Protein AF-0000000077985860 (afdb_homodimer)

Organism: Vombatus ursinus (NCBI:txid29139)

Secondary structure (DSSP, 8-state):
--EEEES-SHHHHHHHHHHHHHTSS-GGGEEEE-S-TTSHHHHHHHHTT-EEES-HHHHHHT-SEEEE-S-GGGHHHHHHHHGGG--TTPEEEE--TT--HHHHHHHHHTT-SS-EEEEEE--GGGGGT-EEEEEEE-SS--HHHHHHHHHHHHTTEEEEE--GGGHHHHHHHHHHHHHHHHHHHHHHHHHHHHTT--HHHHHHHHHHHHGGGGTTTS-----TTGGGSS--SSS-SS-HHHHHHHHHHHHHHHH-SS----S------/--EEEES-SHHHHHHHHHHHHHTSS-GGGEEEE-S-TTSHHHHHHHHTT-EEES-HHHHHHT-SEEEE-S-GGGHHHHHHHHGGG--TTPEEEE--TT--HHHHHHHHHTT-SS-EEEEEE--GGGGGT-EEEEEEE-SS--HHHHHHHHHHHHTTEEEEE--GGGHHHHHHHHHHHHHHHHHHHHHHHHHHHHTT--HHHHHHHHHHHHGGGGTTTS-----TTTTSSS--SSS-SS-HHHHHHHHHHHHHHHH-SS----S------

Structure (mmCIF, N/CA/C/O backbone):
data_AF-0000000077985860-model_v1
#
loop_
_entity.id
_entity.type
_entity.pdbx_descri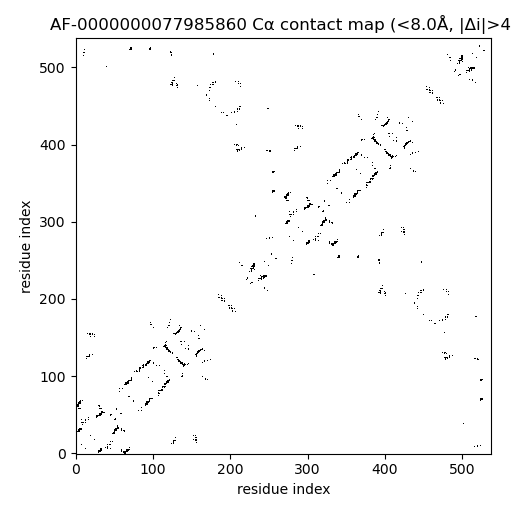ption
1 polymer 'Pyrroline-5-carboxylate reductase 2'
#
loop_
_atom_site.group_PDB
_atom_site.id
_atom_site.type_symbol
_atom_site.label_atom_id
_atom_site.label_alt_id
_atom_site.label_comp_id
_atom_site.label_asym_id
_atom_site.label_entity_id
_atom_site.label_seq_id
_atom_site.pdbx_PDB_ins_code
_atom_site.Cartn_x
_atom_site.Cartn_y
_atom_site.Cartn_z
_atom_site.occupancy
_atom_site.B_iso_or_equiv
_atom_site.auth_seq_id
_atom_site.auth_comp_id
_atom_site.auth_asym_id
_atom_site.auth_atom_id
_atom_site.pdbx_PDB_model_num
ATOM 1 N N . MET A 1 1 ? 3.789 12.203 25.875 1 91 1 MET A N 1
ATOM 2 C CA . MET A 1 1 ? 3.395 13.219 24.906 1 91 1 MET A CA 1
ATOM 3 C C . MET A 1 1 ? 1.919 13.078 24.547 1 91 1 MET A C 1
ATOM 5 O O . MET A 1 1 ? 1.404 11.961 24.438 1 91 1 MET A O 1
ATOM 9 N N . SER A 1 2 ? 1.145 14.219 24.469 1 97.88 2 SER A N 1
ATOM 10 C CA . SER A 1 2 ? -0.276 14.227 24.141 1 97.88 2 SER A CA 1
ATOM 11 C C . SER A 1 2 ? -0.542 15.07 22.891 1 97.88 2 SER A C 1
ATOM 13 O O . SER A 1 2 ? 0.157 16.047 22.641 1 97.88 2 SER A O 1
ATOM 15 N N . VAL A 1 3 ? -1.552 14.602 22.141 1 98.5 3 VAL A N 1
ATOM 16 C CA . VAL A 1 3 ? -1.896 15.281 20.891 1 98.5 3 VAL A CA 1
ATOM 17 C C . VAL A 1 3 ? -3.342 15.766 20.953 1 98.5 3 VAL A C 1
ATOM 19 O O . VAL A 1 3 ? -4.227 15.047 21.438 1 98.5 3 VAL A O 1
ATOM 22 N N . GLY A 1 4 ? -3.5 17 20.578 1 98.69 4 GLY A N 1
ATOM 23 C CA . GLY A 1 4 ? -4.832 17.578 20.453 1 98.69 4 GLY A CA 1
ATOM 24 C C . GLY A 1 4 ? -5.172 18 19.031 1 98.69 4 GLY A C 1
ATOM 25 O O . GLY A 1 4 ? -4.32 18.516 18.312 1 98.69 4 GLY A O 1
ATOM 26 N N . PHE A 1 5 ? -6.461 17.766 18.641 1 98.19 5 PHE A N 1
ATOM 27 C CA . PHE A 1 5 ? -6.992 18.234 17.359 1 98.19 5 PHE A CA 1
ATOM 28 C C . PHE A 1 5 ? -8.109 19.25 17.578 1 98.19 5 PHE A C 1
ATOM 30 O O . PHE A 1 5 ? -9.117 18.938 18.219 1 98.19 5 PHE A O 1
ATOM 37 N N . ILE A 1 6 ? -7.812 20.453 17.078 1 97.88 6 ILE A N 1
ATOM 38 C CA . ILE A 1 6 ? -8.938 21.359 16.922 1 97.88 6 ILE A CA 1
ATOM 39 C C . ILE A 1 6 ? -9.695 21.062 15.633 1 97.88 6 ILE A C 1
ATOM 41 O O . ILE A 1 6 ? -9.203 21.359 14.539 1 97.88 6 ILE A O 1
ATOM 45 N N . GLY A 1 7 ? -10.859 20.547 15.75 1 95 7 GLY A N 1
ATOM 46 C CA . GLY A 1 7 ? -11.578 19.953 14.633 1 95 7 GLY A CA 1
ATOM 47 C C . GLY A 1 7 ? -11.547 18.438 14.648 1 95 7 GLY A C 1
ATOM 48 O O . GLY A 1 7 ? -10.477 17.844 14.742 1 95 7 GLY A O 1
ATOM 49 N N . ALA A 1 8 ? -12.719 17.859 14.586 1 95 8 ALA A N 1
ATOM 50 C CA . ALA A 1 8 ? -12.844 16.406 14.594 1 95 8 ALA A CA 1
ATOM 51 C C . ALA A 1 8 ? -13.289 15.883 13.234 1 95 8 ALA A C 1
ATOM 53 O O . ALA A 1 8 ? -14.188 15.039 13.148 1 95 8 ALA A O 1
ATOM 54 N N . GLY A 1 9 ? -12.625 16.453 12.234 1 88.88 9 GLY A N 1
ATOM 55 C CA . GLY A 1 9 ? -12.961 16.031 10.883 1 88.88 9 GLY A CA 1
ATOM 56 C C . GLY A 1 9 ? -12.094 14.898 10.375 1 88.88 9 GLY A C 1
ATOM 57 O O . GLY A 1 9 ? -11.547 14.125 11.164 1 88.88 9 GLY A O 1
ATOM 58 N N . GLN A 1 10 ? -12.016 14.766 9.078 1 85.75 10 GLN A N 1
ATOM 59 C CA . GLN A 1 10 ? -11.336 13.648 8.438 1 85.75 10 GLN A CA 1
ATOM 60 C C . GLN A 1 10 ? -9.844 13.664 8.75 1 85.75 10 GLN A C 1
ATOM 62 O O . GLN A 1 10 ? -9.234 12.609 8.953 1 85.75 10 GLN A O 1
ATOM 67 N N . LEU A 1 11 ? -9.289 14.844 8.734 1 89.06 11 LEU A N 1
ATOM 68 C CA . LEU A 1 11 ? -7.859 14.93 9.031 1 89.06 11 LEU A CA 1
ATOM 69 C C . LEU A 1 11 ? -7.562 14.406 10.438 1 89.06 11 LEU A C 1
ATOM 71 O O . LEU A 1 11 ? -6.652 13.594 10.617 1 89.06 11 LEU A O 1
ATOM 75 N N . ALA A 1 12 ? -8.359 14.875 11.367 1 93.81 12 ALA A N 1
ATOM 76 C CA . ALA A 1 12 ? -8.195 14.414 12.742 1 93.81 12 ALA A CA 1
ATOM 77 C C . ALA A 1 12 ? -8.352 12.898 12.836 1 93.81 12 ALA A C 1
ATOM 79 O O . ALA A 1 12 ? -7.535 12.227 13.477 1 93.81 12 ALA A O 1
ATOM 80 N N . PHE A 1 13 ? -9.344 12.367 12.195 1 91.81 13 PHE A N 1
ATOM 81 C CA . PHE A 1 13 ? -9.594 10.93 12.227 1 91.81 13 PHE A CA 1
ATOM 82 C C . PHE A 1 13 ? -8.43 10.172 11.609 1 91.81 13 PHE A C 1
ATOM 84 O O . PHE A 1 13 ? -7.945 9.195 12.188 1 91.81 13 PHE A O 1
ATOM 91 N N . ALA A 1 14 ? -7.992 10.609 10.477 1 88.25 14 ALA A N 1
ATOM 92 C CA . ALA A 1 14 ? -6.926 9.93 9.75 1 88.25 14 ALA A CA 1
ATOM 93 C C . ALA A 1 14 ? -5.645 9.883 10.578 1 88.25 14 ALA A C 1
ATOM 95 O O . ALA A 1 14 ? -5.02 8.828 10.703 1 88.25 14 ALA A O 1
ATOM 96 N N . LEU A 1 15 ? -5.301 10.992 11.156 1 93.44 15 LEU A N 1
ATOM 97 C CA . LEU A 1 15 ? -4.055 11.055 11.914 1 93.44 15 LEU A CA 1
ATOM 98 C C . LEU A 1 15 ? -4.176 10.297 13.227 1 93.44 15 LEU A C 1
ATOM 100 O O . LEU A 1 15 ? -3.273 9.539 13.602 1 93.44 15 LEU A O 1
ATOM 104 N N . ALA A 1 16 ? -5.301 10.438 13.898 1 95.25 16 ALA A N 1
ATOM 105 C CA . ALA A 1 16 ? -5.504 9.703 15.148 1 95.25 16 ALA A CA 1
ATOM 106 C C . ALA A 1 16 ? -5.445 8.203 14.922 1 95.25 16 ALA A C 1
ATOM 108 O O . ALA A 1 16 ? -4.762 7.48 15.656 1 95.25 16 ALA A O 1
ATOM 109 N N . ARG A 1 17 ? -6.168 7.77 13.93 1 91.75 17 ARG A N 1
ATOM 110 C CA . ARG A 1 17 ? -6.164 6.352 13.594 1 91.75 17 ARG A CA 1
ATOM 111 C C . ARG A 1 17 ? -4.758 5.875 13.242 1 91.75 17 ARG A C 1
ATOM 113 O O . ARG A 1 17 ? -4.32 4.82 13.711 1 91.75 17 ARG A O 1
ATOM 120 N N . GLY A 1 18 ? -4.07 6.664 12.43 1 92.38 18 GLY A N 1
ATOM 121 C CA . GLY A 1 18 ? -2.703 6.32 12.062 1 92.38 18 GLY A CA 1
ATOM 122 C C . GLY A 1 18 ? -1.772 6.227 13.258 1 92.38 18 GLY A C 1
ATOM 123 O O . GLY A 1 18 ? -1.026 5.254 13.391 1 92.38 18 GLY A O 1
ATOM 124 N N . PHE A 1 19 ? -1.853 7.203 14.102 1 95.81 19 PHE A N 1
ATOM 125 C CA . PHE A 1 19 ? -0.967 7.258 15.258 1 95.81 19 PHE A CA 1
ATOM 126 C C . PHE A 1 19 ? -1.228 6.086 16.203 1 95.81 19 PHE A C 1
ATOM 128 O O . PHE A 1 19 ? -0.289 5.488 16.734 1 95.81 19 PHE A O 1
ATOM 135 N N . THR A 1 20 ? -2.465 5.746 16.391 1 95.69 20 THR A N 1
ATOM 136 C CA . THR A 1 20 ? -2.816 4.656 17.297 1 95.69 20 THR A CA 1
ATOM 137 C C . THR A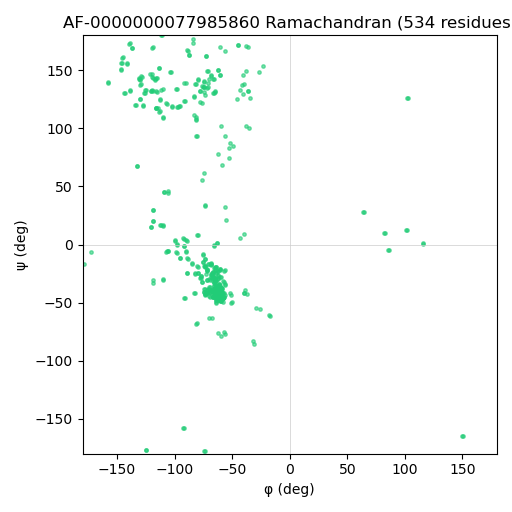 1 20 ? -2.451 3.307 16.688 1 95.69 20 THR A C 1
ATOM 139 O O . THR A 1 20 ? -1.921 2.432 17.375 1 95.69 20 THR A O 1
ATOM 142 N N . ALA A 1 21 ? -2.711 3.174 15.453 1 91.44 21 ALA A N 1
ATOM 143 C CA . ALA A 1 21 ? -2.375 1.933 14.758 1 91.44 21 ALA A CA 1
ATOM 144 C C . ALA A 1 21 ? -0.866 1.702 14.75 1 91.44 21 ALA A C 1
ATOM 146 O O . ALA A 1 21 ? -0.405 0.563 14.852 1 91.44 21 ALA A O 1
ATOM 147 N N . ALA A 1 22 ? -0.139 2.744 14.602 1 92.94 22 ALA A N 1
ATOM 148 C CA . ALA A 1 22 ? 1.318 2.66 14.586 1 92.94 22 ALA A CA 1
ATOM 149 C C . ALA A 1 22 ? 1.867 2.404 15.992 1 92.94 22 ALA A C 1
ATOM 151 O O . ALA A 1 22 ? 3.035 2.045 16.156 1 92.94 22 ALA A O 1
ATOM 152 N N . GLY A 1 23 ? 1.043 2.686 17.031 1 94.69 23 GLY A N 1
ATOM 153 C CA . GLY A 1 23 ? 1.434 2.455 18.406 1 94.69 23 GLY A CA 1
ATOM 154 C C . GLY A 1 23 ? 2.283 3.572 18.984 1 94.69 23 GLY A C 1
ATOM 155 O O . GLY A 1 23 ? 2.883 3.418 20.047 1 94.69 23 GLY A O 1
ATOM 156 N N . ILE A 1 24 ? 2.385 4.648 18.297 1 95.06 24 ILE A N 1
ATOM 157 C CA . ILE A 1 24 ? 3.25 5.738 18.734 1 95.06 24 ILE A CA 1
ATOM 158 C C . ILE A 1 24 ? 2.543 6.555 19.812 1 95.06 24 ILE A C 1
ATOM 160 O O . ILE A 1 24 ? 3.191 7.246 20.594 1 95.06 24 ILE A O 1
ATOM 164 N N . LEU A 1 25 ? 1.217 6.516 19.812 1 95.75 25 LEU A N 1
ATOM 165 C CA . LEU A 1 25 ? 0.404 7.223 20.797 1 95.75 25 LEU A CA 1
ATOM 166 C C . LEU A 1 25 ? -0.764 6.359 21.25 1 95.75 25 LEU A C 1
ATOM 168 O O . LEU A 1 25 ? -1.454 5.75 20.438 1 95.75 25 LEU A O 1
ATOM 172 N N . ALA A 1 26 ? -0.902 6.332 22.578 1 96.5 26 ALA A N 1
ATOM 173 C CA . ALA A 1 26 ? -2.115 5.703 23.094 1 96.5 26 ALA A CA 1
ATOM 174 C C . ALA A 1 26 ? -3.342 6.566 22.812 1 96.5 26 ALA A C 1
ATOM 176 O O . ALA A 1 26 ? -3.266 7.797 22.844 1 96.5 26 ALA A O 1
ATOM 177 N N . SER A 1 27 ? -4.465 5.941 22.641 1 96.25 27 SER A N 1
ATOM 178 C CA . SER A 1 27 ? -5.688 6.637 22.25 1 96.25 27 SER A CA 1
ATOM 179 C C . SER A 1 27 ? -6.094 7.664 23.297 1 96.25 27 SER A C 1
ATOM 181 O O . SER A 1 27 ? -6.594 8.742 22.969 1 96.25 27 SER A O 1
ATOM 183 N N . HIS A 1 28 ? -5.832 7.34 24.547 1 95.81 28 HIS A N 1
ATOM 184 C CA . HIS A 1 28 ? -6.285 8.227 25.609 1 95.81 28 HIS A CA 1
ATOM 185 C C . HIS A 1 28 ? -5.41 9.477 25.703 1 95.81 28 HIS A C 1
ATOM 187 O O . HIS A 1 28 ? -5.742 10.422 26.422 1 95.81 28 HIS A O 1
ATOM 193 N N . LYS A 1 29 ? -4.309 9.484 24.953 1 98.12 29 LYS A N 1
ATOM 194 C CA . LYS A 1 29 ? -3.426 10.648 24.891 1 98.12 29 LYS A CA 1
ATOM 195 C C . LYS A 1 29 ? -3.811 11.562 23.719 1 98.12 29 LYS A C 1
ATOM 197 O O . LYS A 1 29 ? -3.109 12.531 23.438 1 98.12 29 LYS A O 1
ATOM 202 N N . ILE A 1 30 ? -4.891 11.242 23.062 1 98.56 30 ILE A N 1
ATOM 203 C CA . ILE A 1 30 ? -5.387 12.039 21.953 1 98.56 30 ILE A CA 1
ATOM 204 C C . ILE A 1 30 ? -6.746 12.633 22.312 1 98.56 30 ILE A C 1
ATOM 206 O O . ILE A 1 30 ? -7.613 11.938 22.844 1 98.56 30 ILE A O 1
ATOM 210 N N . MET A 1 31 ? -6.902 13.938 22.078 1 98.69 31 MET A N 1
ATOM 211 C CA . MET A 1 31 ? -8.172 14.625 22.266 1 98.69 31 MET A CA 1
ATOM 212 C C . MET A 1 31 ? -8.523 15.453 21.031 1 98.69 31 MET A C 1
ATOM 214 O O . MET A 1 31 ? -7.645 16.047 20.406 1 98.69 31 MET A O 1
ATOM 218 N N . ALA A 1 32 ? -9.805 15.484 20.688 1 98.5 32 ALA A N 1
ATOM 219 C CA . ALA A 1 32 ? -10.289 16.297 19.578 1 98.5 32 ALA A CA 1
ATOM 220 C C . ALA A 1 32 ? -11.508 17.125 19.984 1 98.5 32 ALA A C 1
ATOM 222 O O . ALA A 1 32 ? -12.344 16.656 20.766 1 98.5 32 ALA A O 1
ATOM 223 N N . SER A 1 33 ? -11.57 18.297 19.484 1 98.5 33 SER A N 1
ATOM 224 C CA . SER A 1 33 ? -12.711 19.156 19.766 1 98.5 33 SER A CA 1
ATOM 225 C C . SER A 1 33 ? -13.523 19.453 18.516 1 98.5 33 SER A C 1
ATOM 227 O O . SER A 1 33 ? -12.961 19.562 17.422 1 98.5 33 SER A O 1
ATOM 229 N N . THR A 1 34 ? -14.805 19.531 18.672 1 96.94 34 THR A N 1
ATOM 230 C CA . THR A 1 34 ? -15.727 19.891 17.609 1 96.94 34 THR A CA 1
ATOM 231 C C . THR A 1 34 ? -17.047 20.422 18.172 1 96.94 34 THR A C 1
ATOM 233 O O . THR A 1 34 ? -17.516 19.938 19.219 1 96.94 34 THR A O 1
ATOM 236 N N . PRO A 1 35 ? -17.516 21.469 17.484 1 93.5 35 PRO A N 1
ATOM 237 C CA . PRO A 1 35 ? -18.844 21.922 17.938 1 93.5 35 PRO A CA 1
ATOM 238 C C . PRO A 1 35 ? -19.953 20.953 17.547 1 93.5 35 PRO A C 1
ATOM 240 O O . PRO A 1 35 ? -21.016 20.969 18.172 1 93.5 35 PRO A O 1
ATOM 243 N N . ASN A 1 36 ? -19.797 20.094 16.531 1 93.06 36 ASN A N 1
ATOM 244 C CA . ASN A 1 36 ? -20.812 19.156 16.031 1 93.06 36 ASN A CA 1
ATOM 245 C C . ASN A 1 36 ? -20.438 17.719 16.359 1 93.06 36 ASN A C 1
ATOM 247 O O . ASN A 1 36 ? -19.641 17.094 15.664 1 93.06 36 ASN A O 1
ATOM 251 N N . MET A 1 37 ? -21.203 17.141 17.297 1 93.62 37 MET A N 1
ATOM 252 C CA . MET A 1 37 ? -20.891 15.805 17.781 1 93.62 37 MET A CA 1
ATOM 253 C C . MET A 1 37 ? -21.578 14.734 16.938 1 93.62 37 MET A C 1
ATOM 255 O O . MET A 1 37 ? -21.359 13.539 17.141 1 93.62 37 MET A O 1
ATOM 259 N N . ASP A 1 38 ? -22.266 15.203 15.914 1 91.62 38 ASP A N 1
ATOM 260 C CA . ASP A 1 38 ? -23.016 14.234 15.133 1 91.62 38 ASP A CA 1
ATOM 261 C C . ASP A 1 38 ? -22.266 13.852 13.852 1 91.62 38 ASP A C 1
ATOM 263 O O . ASP A 1 38 ? -22.766 13.07 13.047 1 91.62 38 ASP A O 1
ATOM 267 N N . LEU A 1 39 ? -21.156 14.375 13.758 1 86.62 39 LEU A N 1
ATOM 268 C CA . LEU A 1 39 ? -20.359 14.039 12.57 1 86.62 39 LEU A CA 1
ATOM 269 C C . LEU A 1 39 ? -19.969 12.57 12.578 1 86.62 39 LEU A C 1
ATOM 271 O O . LEU A 1 39 ? -19.656 12.008 13.633 1 86.62 39 LEU A O 1
ATOM 275 N N . PRO A 1 40 ? -19.969 11.93 11.422 1 85.75 40 PRO A N 1
ATOM 276 C CA . PRO A 1 40 ? -19.516 10.547 11.344 1 85.75 40 PRO A CA 1
ATOM 277 C C . PRO A 1 40 ? -18.094 10.367 11.875 1 85.75 40 PRO A C 1
ATOM 279 O O . PRO A 1 40 ? -17.781 9.344 12.492 1 85.75 40 PRO A O 1
ATOM 282 N N . THR A 1 41 ? -17.297 11.328 11.672 1 89.19 41 THR A N 1
ATOM 283 C CA . THR A 1 41 ? -15.906 11.234 12.125 1 89.19 41 THR A CA 1
ATOM 284 C C . THR A 1 41 ? -15.836 11.242 13.648 1 89.19 41 THR A C 1
ATOM 286 O O . THR A 1 41 ? -14.93 10.648 14.234 1 89.19 41 THR A O 1
ATOM 289 N N . VAL A 1 42 ? -16.781 11.859 14.258 1 94.5 42 VAL A N 1
ATOM 290 C CA . VAL A 1 42 ? -16.812 11.883 15.719 1 94.5 42 VAL A CA 1
ATOM 291 C C . VAL A 1 42 ? -17.062 10.477 16.25 1 94.5 42 VAL A C 1
ATOM 293 O O . VAL A 1 42 ? -16.375 10.039 17.188 1 94.5 42 VAL A O 1
ATOM 296 N N . SER A 1 43 ? -18 9.805 15.648 1 93.75 43 SER A N 1
ATOM 297 C CA . SER A 1 43 ? -18.281 8.422 16.031 1 93.75 43 SER A CA 1
ATOM 298 C C . SER A 1 43 ? -17.062 7.535 15.805 1 93.75 43 SER A C 1
ATOM 300 O O . SER A 1 43 ? -16.734 6.691 16.641 1 93.75 43 SER A O 1
ATOM 302 N N . ALA A 1 44 ? -16.406 7.746 14.75 1 89.88 44 ALA A N 1
ATOM 303 C CA . ALA A 1 44 ? -15.227 6.957 14.414 1 89.88 44 ALA A CA 1
ATOM 304 C C . ALA A 1 44 ? -14.094 7.215 15.398 1 89.88 44 ALA A C 1
ATOM 306 O O . ALA A 1 44 ? -13.406 6.285 15.828 1 89.88 44 ALA A O 1
ATOM 307 N N . LEU A 1 45 ? -13.945 8.438 15.766 1 95.12 45 LEU A N 1
ATOM 308 C CA . LEU A 1 45 ? -12.914 8.812 16.734 1 95.12 45 LEU A CA 1
ATOM 309 C C . LEU A 1 45 ? -13.211 8.211 18.094 1 95.12 45 LEU A C 1
ATOM 311 O O . LEU A 1 45 ? -12.305 7.699 18.766 1 95.12 45 LEU A O 1
ATOM 315 N N . ARG A 1 46 ? -14.445 8.219 18.453 1 96 46 ARG A N 1
ATOM 316 C CA . ARG A 1 46 ? -14.859 7.617 19.719 1 96 46 ARG A CA 1
ATOM 317 C C . ARG A 1 46 ? -14.555 6.125 19.734 1 96 46 ARG A C 1
ATOM 319 O O . ARG A 1 46 ? -14.086 5.598 20.75 1 96 46 ARG A O 1
ATOM 326 N N . LYS A 1 47 ? -14.781 5.5 18.688 1 94.31 47 LYS A N 1
ATOM 327 C CA . LYS A 1 47 ? -14.602 4.059 18.562 1 94.31 47 LYS A CA 1
ATOM 328 C C . LYS A 1 47 ? -13.141 3.672 18.781 1 94.31 47 LYS A C 1
ATOM 330 O O . LYS A 1 47 ? -12.844 2.592 19.297 1 94.31 47 LYS A O 1
ATOM 335 N N . ILE A 1 48 ? -12.305 4.527 18.453 1 94.31 48 ILE A N 1
ATOM 336 C CA . ILE A 1 48 ? -10.898 4.156 18.578 1 94.31 48 ILE A CA 1
ATOM 337 C C . ILE A 1 48 ? -10.336 4.695 19.891 1 94.31 48 ILE A C 1
ATOM 339 O O . ILE A 1 48 ? -9.133 4.633 20.141 1 94.31 48 ILE A O 1
ATOM 343 N N . GLY A 1 49 ? -11.148 5.383 20.703 1 97.31 49 GLY A N 1
ATOM 344 C CA . GLY A 1 49 ? -10.773 5.707 22.078 1 97.31 49 GLY A CA 1
ATOM 345 C C . GLY A 1 49 ? -10.297 7.137 22.234 1 97.31 49 GLY A C 1
ATOM 346 O O . GLY A 1 49 ? -9.703 7.484 23.266 1 97.31 49 GLY A O 1
ATOM 347 N N . VAL A 1 50 ? -10.492 7.965 21.281 1 97.94 50 VAL A N 1
ATOM 348 C CA . VAL A 1 50 ? -10.094 9.367 21.344 1 97.94 50 VAL A CA 1
ATOM 349 C C . VAL A 1 50 ? -11.07 10.133 22.234 1 97.94 50 VAL A C 1
ATOM 351 O O . VAL A 1 50 ? -12.281 9.93 22.172 1 97.94 50 VAL A O 1
ATOM 354 N N . LYS A 1 51 ? -10.484 10.953 23.062 1 98.25 51 LYS A N 1
ATOM 355 C CA . LYS A 1 51 ? -11.328 11.82 23.875 1 98.25 51 LYS A CA 1
ATOM 356 C C . LYS A 1 51 ? -11.914 12.953 23.047 1 98.25 51 LYS A C 1
ATOM 358 O O . LYS A 1 51 ? -11.211 13.57 22.25 1 98.25 51 LYS A O 1
ATOM 363 N N . LEU A 1 52 ? -13.211 13.156 23.281 1 98.31 52 LEU A N 1
ATOM 364 C CA . LEU A 1 52 ? -13.906 14.188 22.516 1 98.31 52 LEU A CA 1
ATOM 365 C C . LEU A 1 52 ? -14.461 15.266 23.438 1 98.31 52 LEU A C 1
ATOM 367 O O . LEU A 1 52 ? -14.883 14.977 24.562 1 98.31 52 LEU A O 1
ATOM 371 N N . THR A 1 53 ? -14.414 16.5 22.984 1 98.19 53 THR A N 1
ATOM 372 C CA . THR A 1 53 ? -14.945 17.609 23.75 1 98.19 53 THR A CA 1
ATOM 373 C C . THR A 1 53 ? -15.562 18.656 22.828 1 98.19 53 THR A C 1
ATOM 375 O O . THR A 1 53 ? -15.242 18.703 21.641 1 98.19 53 THR A O 1
ATOM 378 N N . HIS A 1 54 ? -16.438 19.547 23.375 1 97.69 54 HIS A N 1
ATOM 379 C CA . HIS A 1 54 ? -17.016 20.656 22.625 1 97.69 54 HIS A CA 1
ATOM 380 C C . HIS A 1 54 ? -16.156 21.906 22.734 1 97.69 54 HIS A C 1
ATOM 382 O O . HIS A 1 54 ? -16.406 22.906 22.062 1 97.69 54 HIS A O 1
ATOM 388 N N . HIS A 1 55 ? -15.156 21.844 23.547 1 97.44 55 HIS A N 1
ATOM 389 C CA . HIS A 1 55 ? -14.43 23.047 23.922 1 97.44 55 HIS A CA 1
ATOM 390 C C . HIS A 1 55 ? -12.992 23 23.406 1 97.44 55 HIS A C 1
ATOM 392 O O . HIS A 1 55 ? -12.18 22.219 23.891 1 97.44 55 HIS A O 1
ATOM 398 N N . ASN A 1 56 ? -12.695 23.922 22.562 1 98.44 56 ASN A N 1
ATOM 399 C CA . ASN A 1 56 ? -11.352 24 22 1 98.44 56 ASN A CA 1
ATOM 400 C C . ASN A 1 56 ? -10.305 24.234 23.078 1 98.44 56 ASN A C 1
ATOM 402 O O . ASN A 1 56 ? -9.211 23.672 23.031 1 98.44 56 ASN A O 1
ATOM 406 N N . LYS A 1 57 ? -10.617 25.047 24.047 1 98.25 57 LYS A N 1
ATOM 407 C CA . LYS A 1 57 ? -9.672 25.391 25.109 1 98.25 57 LYS A CA 1
ATOM 408 C C . LYS A 1 57 ? -9.289 24.156 25.922 1 98.25 57 LYS A C 1
ATOM 410 O O . LYS A 1 57 ? -8.148 24.047 26.375 1 98.25 57 LYS A O 1
ATOM 415 N N . GLU A 1 58 ? -10.234 23.328 26.125 1 98.25 58 GLU A N 1
ATOM 416 C CA . GLU A 1 58 ? -9.938 22.078 26.844 1 98.25 58 GLU A CA 1
ATOM 417 C C . GLU A 1 58 ? -8.914 21.25 26.078 1 98.25 58 GLU A C 1
ATOM 419 O O . GLU A 1 58 ? -8 20.688 26.688 1 98.25 58 GLU A O 1
ATOM 424 N N . THR A 1 59 ? -9.102 21.141 24.766 1 98.56 59 THR A N 1
ATOM 425 C CA . THR A 1 59 ? -8.156 20.422 23.922 1 98.56 59 THR A CA 1
ATOM 426 C C . THR A 1 59 ? -6.758 21.016 24.047 1 98.56 59 THR A C 1
ATOM 428 O O . THR A 1 59 ? -5.77 20.281 24.156 1 98.56 59 THR A O 1
ATOM 431 N N . VAL A 1 60 ? -6.637 22.312 24.078 1 98.5 60 VAL A N 1
ATOM 432 C CA . VAL A 1 60 ? -5.352 22.984 24.219 1 98.5 60 VAL A CA 1
ATOM 433 C C . VAL A 1 60 ? -4.707 22.594 25.547 1 98.5 60 VAL A C 1
ATOM 435 O O . VAL A 1 60 ? -3.521 22.266 25.594 1 98.5 60 VAL A O 1
ATOM 438 N N . GLN A 1 61 ? -5.477 22.562 26.609 1 97.5 61 GLN A N 1
ATOM 439 C CA . GLN A 1 61 ? -4.977 22.312 27.969 1 97.5 61 GLN A CA 1
ATOM 440 C C . GLN A 1 61 ? -4.438 20.891 28.109 1 97.5 61 GLN A C 1
ATOM 442 O O . GLN A 1 61 ? -3.514 20.656 28.875 1 97.5 61 GLN A O 1
ATOM 447 N N . HIS A 1 62 ? -4.887 20.047 27.297 1 97.19 62 HIS A N 1
ATOM 448 C CA . HIS A 1 62 ? -4.547 18.641 27.469 1 97.19 62 HIS A CA 1
ATOM 449 C C . HIS A 1 62 ? -3.605 18.172 26.375 1 97.19 62 HIS A C 1
ATOM 451 O O . HIS A 1 62 ? -3.48 16.969 26.141 1 97.19 62 HIS A O 1
ATOM 457 N N . SER A 1 63 ? -3.006 19.078 25.672 1 97.75 63 SER A N 1
ATOM 458 C CA . SER A 1 63 ? -2.188 18.672 24.531 1 97.75 63 SER A CA 1
ATOM 459 C C . SER A 1 63 ? -0.798 19.297 24.594 1 97.75 63 SER A C 1
ATOM 461 O O . SER A 1 63 ? -0.631 20.391 25.125 1 97.75 63 SER A O 1
ATOM 463 N N . ASP A 1 64 ? 0.172 18.578 24.172 1 98 64 ASP A N 1
ATOM 464 C CA . ASP A 1 64 ? 1.504 19.125 23.922 1 98 64 ASP A CA 1
ATOM 465 C C . ASP A 1 64 ? 1.642 19.578 22.469 1 98 64 ASP A C 1
ATOM 467 O O . ASP A 1 64 ? 2.178 20.656 22.203 1 98 64 ASP A O 1
ATOM 471 N N . VAL A 1 65 ? 1.192 18.734 21.562 1 98.5 65 VAL A N 1
ATOM 472 C CA . VAL A 1 65 ? 1.139 19.047 20.141 1 98.5 65 VAL A CA 1
ATOM 473 C C . VAL A 1 65 ? -0.309 19.281 19.719 1 98.5 65 VAL A C 1
ATOM 475 O O . VAL A 1 65 ? -1.165 18.406 19.891 1 98.5 65 VAL A O 1
ATOM 478 N N . LEU A 1 66 ? -0.534 20.469 19.188 1 98.62 66 LEU A N 1
ATOM 479 C CA . LEU A 1 66 ? -1.887 20.891 18.844 1 98.62 66 LEU A CA 1
ATOM 480 C C . LEU A 1 66 ? -2.029 21.047 17.328 1 98.62 66 LEU A C 1
ATOM 482 O O . LEU A 1 66 ? -1.449 21.953 16.734 1 98.62 66 LEU A O 1
ATOM 486 N N . PHE A 1 67 ? -2.867 20.172 16.703 1 98.06 67 PHE A N 1
ATOM 487 C CA . PHE A 1 67 ? -3.158 20.25 15.281 1 98.06 67 PHE A CA 1
ATOM 488 C C . PHE A 1 67 ? -4.383 21.125 15.031 1 98.06 67 PHE A C 1
ATOM 490 O O . PHE A 1 67 ? -5.445 20.891 15.609 1 98.06 67 PHE A O 1
ATOM 497 N N . LEU A 1 68 ? -4.199 22.141 14.219 1 96.88 68 LEU A N 1
ATOM 498 C CA . LEU A 1 68 ? -5.344 22.891 13.711 1 96.88 68 LEU A CA 1
ATOM 499 C C . LEU A 1 68 ? -5.988 22.156 12.531 1 96.88 68 LEU A C 1
ATOM 501 O O . LEU A 1 68 ? -5.602 22.359 11.383 1 96.88 68 LEU A O 1
ATOM 505 N N . ALA A 1 69 ? -6.984 21.359 12.836 1 94.19 69 ALA A N 1
ATOM 506 C CA . ALA A 1 69 ? -7.617 20.484 11.852 1 94.19 69 ALA A CA 1
ATOM 507 C C . ALA A 1 69 ? -8.984 21.016 11.438 1 94.19 69 ALA A C 1
ATOM 509 O O . ALA A 1 69 ? -9.961 20.266 11.406 1 94.19 69 ALA A O 1
ATOM 510 N N . VAL A 1 70 ? -9.055 22.266 11.172 1 91.69 70 VAL A N 1
ATOM 511 C CA . VAL A 1 70 ? -10.258 22.938 10.703 1 91.69 70 VAL A CA 1
ATOM 512 C C . VAL A 1 70 ? -10.008 23.562 9.336 1 91.69 70 VAL A C 1
ATOM 514 O O . VAL A 1 70 ? -8.867 23.609 8.867 1 91.69 70 VAL A O 1
ATOM 517 N N . LYS A 1 71 ? -11.078 23.969 8.789 1 86.88 71 LYS A N 1
ATOM 518 C CA . LYS A 1 71 ? -10.953 24.641 7.496 1 86.88 71 LYS A CA 1
ATOM 519 C C . LYS A 1 71 ? -10.125 25.922 7.613 1 86.88 71 LYS A C 1
ATOM 521 O O . LYS A 1 71 ? -10.188 26.609 8.633 1 86.88 71 LYS A O 1
ATOM 526 N N . PRO A 1 72 ? -9.438 26.312 6.566 1 90.75 72 PRO A N 1
ATOM 527 C CA . PRO A 1 72 ? -8.516 27.453 6.609 1 90.75 72 PRO A CA 1
ATOM 528 C C . PRO A 1 72 ? -9.203 28.75 7.016 1 90.75 72 PRO A C 1
ATOM 530 O O . PRO A 1 72 ? -8.664 29.516 7.824 1 90.75 72 PRO A O 1
ATOM 533 N N . HIS A 1 73 ? -10.398 29.016 6.602 1 88.5 73 HIS A N 1
ATOM 534 C CA . HIS A 1 73 ? -11.055 30.297 6.832 1 88.5 73 HIS A CA 1
ATOM 535 C C . HIS A 1 73 ? -11.492 30.438 8.281 1 88.5 73 HIS A C 1
ATOM 537 O O . HIS A 1 73 ? -11.797 31.547 8.742 1 88.5 73 HIS A O 1
ATOM 543 N N . ILE A 1 74 ? -11.461 29.344 9.031 1 92.62 74 ILE A N 1
ATOM 544 C CA . ILE A 1 74 ? -11.898 29.344 10.422 1 92.62 74 ILE A CA 1
ATOM 545 C C . ILE A 1 74 ? -10.703 29.531 11.344 1 92.62 74 ILE A C 1
ATOM 547 O O . ILE A 1 74 ? -10.859 29.844 12.531 1 92.62 74 ILE A O 1
ATOM 551 N N . ILE A 1 75 ? -9.484 29.438 10.859 1 95 75 ILE A N 1
ATOM 552 C CA . ILE A 1 75 ? -8.266 29.375 11.656 1 95 75 ILE A CA 1
ATOM 553 C C . ILE A 1 75 ? -8.094 30.688 12.43 1 95 75 ILE A C 1
ATOM 555 O O . ILE A 1 75 ? -7.82 30.672 13.633 1 95 75 ILE A O 1
ATOM 559 N N . PRO A 1 76 ? -8.359 31.844 11.781 1 94.94 76 PRO A N 1
ATOM 560 C CA . PRO A 1 76 ? -8.195 33.094 12.547 1 94.94 76 PRO A CA 1
ATOM 561 C C . PRO A 1 76 ? -9.125 33.156 13.758 1 94.94 76 PRO A C 1
ATOM 563 O O . PRO A 1 76 ? -8.719 33.625 14.828 1 94.94 76 PRO A O 1
ATOM 566 N N . PHE A 1 77 ? -10.281 32.625 13.625 1 96 77 PHE A N 1
ATOM 567 C CA . PHE A 1 77 ? -11.242 32.656 14.719 1 96 77 PHE A CA 1
ATOM 568 C C . PHE A 1 77 ? -10.828 31.703 15.836 1 96 77 PHE A C 1
ATOM 570 O O . PHE A 1 77 ? -10.992 32.031 17.016 1 96 77 PHE A O 1
ATOM 577 N N . ILE A 1 78 ? -10.312 30.547 15.398 1 97.19 78 ILE A N 1
ATOM 578 C CA . ILE A 1 78 ? -9.836 29.562 16.375 1 97.19 78 ILE A CA 1
ATOM 579 C C . ILE A 1 78 ? -8.672 30.141 17.172 1 97.19 78 ILE A C 1
ATOM 581 O O . ILE A 1 78 ? -8.617 30.016 18.391 1 97.19 78 ILE A O 1
ATOM 585 N N . LEU A 1 79 ? -7.773 30.797 16.469 1 97.69 79 LEU A N 1
ATOM 586 C CA . LEU A 1 79 ? -6.598 31.359 17.125 1 97.69 79 LEU A CA 1
ATOM 587 C C . LEU A 1 79 ? -7 32.438 18.125 1 97.69 79 LEU A C 1
ATOM 589 O O . LEU A 1 79 ? -6.414 32.562 19.203 1 97.69 79 LEU A O 1
ATOM 593 N N . ASP A 1 80 ? -8.023 33.219 17.797 1 96.69 80 ASP A N 1
ATOM 594 C CA . ASP A 1 80 ? -8.539 34.219 18.719 1 96.69 80 ASP A CA 1
ATOM 595 C C . ASP A 1 80 ? -9.117 33.562 19.984 1 96.69 80 ASP A C 1
ATOM 597 O O . ASP A 1 80 ? -8.969 34.094 21.078 1 96.69 80 ASP A O 1
ATOM 601 N N . GLU A 1 81 ? -9.664 32.5 19.719 1 97.44 81 GLU A N 1
ATOM 602 C CA . GLU A 1 81 ? -10.352 31.812 20.812 1 97.44 81 GLU A CA 1
ATOM 603 C C . GLU A 1 81 ? -9.359 31.156 21.766 1 97.44 81 GLU A C 1
ATOM 605 O O . GLU A 1 81 ? -9.508 31.25 22.984 1 97.44 81 GLU A O 1
ATOM 610 N N . ILE A 1 82 ? -8.336 30.562 21.234 1 98 82 ILE A N 1
ATOM 611 C CA . ILE A 1 82 ? -7.512 29.703 22.078 1 98 82 ILE A CA 1
ATOM 612 C C . ILE A 1 82 ? -6.195 30.406 22.406 1 98 82 ILE A C 1
ATOM 614 O O . ILE A 1 82 ? -5.387 29.891 23.172 1 98 82 ILE A O 1
ATOM 618 N N . GLY A 1 83 ? -5.965 31.516 21.844 1 97.25 83 GLY A N 1
ATOM 619 C CA . GLY A 1 83 ? -4.68 32.188 21.953 1 97.25 83 GLY A CA 1
ATOM 620 C C . GLY A 1 83 ? -4.195 32.344 23.375 1 97.25 83 GLY A C 1
ATOM 621 O O . GLY A 1 83 ? -3.021 32.125 23.672 1 97.25 83 GLY A O 1
ATOM 622 N N . SER A 1 84 ? -5.066 32.719 24.297 1 96.31 84 SER A N 1
ATOM 623 C CA . SER A 1 84 ? -4.703 33 25.688 1 96.31 84 SER A CA 1
ATOM 624 C C . SER A 1 84 ? -4.316 31.719 26.422 1 96.31 84 SER A C 1
ATOM 626 O O . SER A 1 84 ? -3.68 31.766 27.484 1 96.31 84 SER A O 1
ATOM 628 N N . ASP A 1 85 ? -4.676 30.625 25.875 1 97.62 85 ASP A N 1
ATOM 629 C CA . ASP A 1 85 ? -4.41 29.344 26.547 1 97.62 85 ASP A CA 1
ATOM 630 C C . ASP A 1 85 ? -3.146 28.688 25.984 1 97.62 85 ASP A C 1
ATOM 632 O O . ASP A 1 85 ? -2.682 27.688 26.516 1 97.62 85 ASP A O 1
ATOM 636 N N . ILE A 1 86 ? -2.584 29.234 24.953 1 97.56 86 ILE A N 1
ATOM 637 C CA . ILE A 1 86 ? -1.357 28.703 24.375 1 97.56 86 ILE A CA 1
ATOM 638 C C . ILE A 1 86 ? -0.165 29.0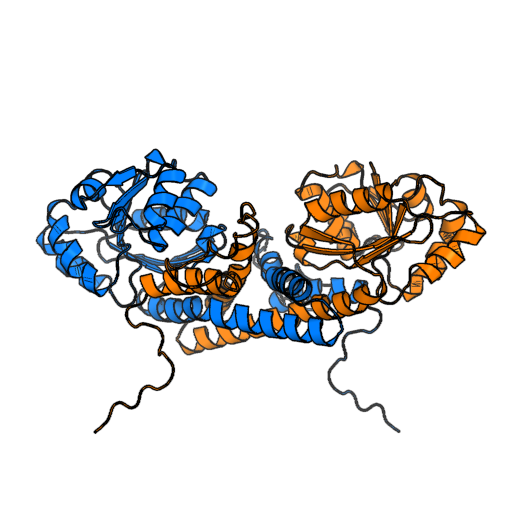78 2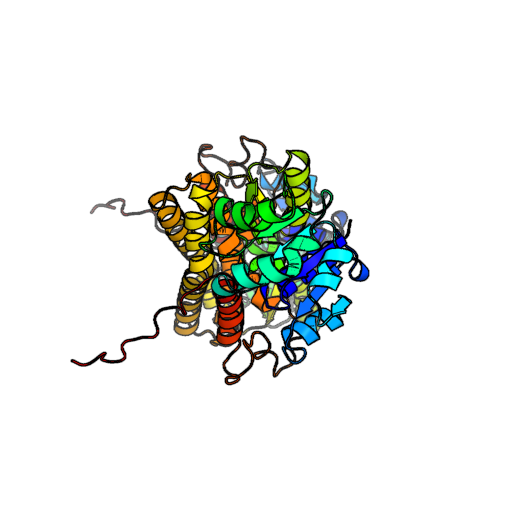5.25 1 97.56 86 ILE A C 1
ATOM 640 O O . ILE A 1 86 ? 0.036 30.25 25.562 1 97.56 86 ILE A O 1
ATOM 644 N N . LYS A 1 87 ? 0.544 28.078 25.703 1 96.12 87 LYS A N 1
ATOM 645 C CA . LYS A 1 87 ? 1.734 28.25 26.531 1 96.12 87 LYS A CA 1
ATOM 646 C C . LYS A 1 87 ? 2.996 27.844 25.766 1 96.12 87 LYS A C 1
ATOM 648 O O . LYS A 1 87 ? 2.924 27.422 24.609 1 96.12 87 LYS A O 1
ATOM 653 N N . ASP A 1 88 ? 4.156 27.969 26.453 1 95.06 88 ASP A N 1
ATOM 654 C CA . ASP A 1 88 ? 5.461 27.734 25.844 1 95.06 88 ASP A CA 1
ATOM 655 C C . ASP A 1 88 ? 5.637 26.266 25.469 1 95.06 88 ASP A C 1
ATOM 657 O O . ASP A 1 88 ? 6.359 25.938 24.531 1 95.06 88 ASP A O 1
ATOM 661 N N . ARG A 1 89 ? 4.953 25.453 26.141 1 95.19 89 ARG A N 1
ATOM 662 C CA . ARG A 1 89 ? 5.133 24.016 25.922 1 95.19 89 ARG A CA 1
ATOM 663 C C . ARG A 1 89 ? 4.375 23.562 24.672 1 95.19 89 ARG A C 1
ATOM 665 O O . ARG A 1 89 ? 4.633 22.469 24.156 1 95.19 89 ARG A O 1
ATOM 672 N N . HIS A 1 90 ? 3.416 24.312 24.219 1 97.94 90 HIS A N 1
ATOM 673 C CA . HIS A 1 90 ? 2.561 23.891 23.109 1 97.94 90 HIS A CA 1
ATOM 674 C C . HIS A 1 90 ? 3.27 24.062 21.766 1 97.94 90 HIS A C 1
ATOM 676 O O . HIS A 1 90 ? 3.939 25.078 21.547 1 97.94 90 HIS A O 1
ATOM 682 N N . ILE A 1 91 ? 3.197 23.031 20.969 1 98.44 91 ILE A N 1
ATOM 683 C CA . ILE A 1 91 ? 3.531 23.125 19.547 1 98.44 91 ILE A CA 1
ATOM 684 C C . ILE A 1 91 ? 2.252 23.188 18.719 1 98.44 91 ILE A C 1
ATOM 686 O O . ILE A 1 91 ? 1.436 22.266 18.75 1 98.44 91 ILE A O 1
ATOM 690 N N . VAL A 1 92 ? 2.062 24.297 17.969 1 98.56 92 VAL A N 1
ATOM 691 C CA . VAL A 1 92 ? 0.88 24.469 17.125 1 98.56 92 VAL A CA 1
ATOM 692 C C . VAL A 1 92 ? 1.194 24.047 15.703 1 98.56 92 VAL A C 1
ATOM 694 O O . VAL A 1 92 ? 2.09 24.609 15.062 1 98.56 92 VAL A O 1
ATOM 697 N N . VAL A 1 93 ? 0.442 23.031 15.234 1 98.38 93 VAL A N 1
ATOM 698 C CA . VAL A 1 93 ? 0.668 22.469 13.898 1 98.38 93 VAL A CA 1
ATOM 699 C C . VAL A 1 93 ? -0.527 22.781 13 1 98.38 93 VAL A C 1
ATOM 701 O O . VAL A 1 93 ? -1.669 22.469 13.352 1 98.38 93 VAL A O 1
ATOM 704 N N . SER A 1 94 ? -0.258 23.406 11.898 1 96.56 94 SER A N 1
ATOM 705 C CA . SER A 1 94 ? -1.317 23.688 10.938 1 96.56 94 SER A CA 1
ATOM 706 C C . SER A 1 94 ? -1.167 22.859 9.672 1 96.56 94 SER A C 1
ATOM 708 O O . SER A 1 94 ? -0.073 22.75 9.117 1 96.56 94 SER A O 1
ATOM 710 N N . CYS A 1 95 ? -2.262 22.281 9.25 1 89.56 95 CYS A N 1
ATOM 711 C CA . CYS A 1 95 ? -2.311 21.547 7.992 1 89.56 95 CYS A CA 1
ATOM 712 C C . CYS A 1 95 ? -3.191 22.266 6.977 1 89.56 95 CYS A C 1
ATOM 714 O O . CYS A 1 95 ? -3.641 21.656 6 1 89.56 95 CYS A O 1
ATOM 716 N N . ALA A 1 96 ? -3.465 23.5 7.234 1 88.19 96 ALA A N 1
ATOM 717 C CA . ALA A 1 96 ? -4.402 24.25 6.402 1 88.19 96 ALA A CA 1
ATOM 718 C C . ALA A 1 96 ? -3.711 24.812 5.164 1 88.19 96 ALA A C 1
ATOM 720 O O . ALA A 1 96 ? -2.695 25.5 5.273 1 88.19 96 ALA A O 1
ATOM 721 N N . ALA A 1 97 ? -4.336 24.5 4.035 1 85.75 97 ALA A N 1
ATOM 722 C CA . ALA A 1 97 ? -3.805 25.047 2.787 1 85.75 97 ALA A CA 1
ATOM 723 C C . ALA A 1 97 ? -3.928 26.562 2.748 1 85.75 97 ALA A C 1
ATOM 725 O O . ALA A 1 97 ? -4.953 27.125 3.145 1 85.75 97 ALA A O 1
ATOM 726 N N . GLY A 1 98 ? -2.844 27.25 2.404 1 85.12 98 GLY A N 1
ATOM 727 C CA . GLY A 1 98 ? -2.881 28.688 2.17 1 85.12 98 GLY A CA 1
ATOM 728 C C . GLY A 1 98 ? -2.697 29.5 3.436 1 85.12 98 GLY A C 1
ATOM 729 O O . GLY A 1 98 ? -2.734 30.734 3.396 1 85.12 98 GLY A O 1
ATOM 730 N N . VAL A 1 99 ? -2.627 28.906 4.531 1 92.12 99 VAL A N 1
ATOM 731 C CA . VAL A 1 99 ? -2.377 29.625 5.777 1 92.12 99 VAL A CA 1
ATOM 732 C C . VAL A 1 99 ? -0.895 29.531 6.133 1 92.12 99 VAL A C 1
ATOM 734 O O . VAL A 1 99 ? -0.38 28.453 6.43 1 92.12 99 VAL A O 1
ATOM 737 N N . THR A 1 100 ? -0.266 30.625 6.195 1 95.81 100 THR A N 1
ATOM 738 C CA . THR A 1 100 ? 1.182 30.641 6.371 1 95.81 100 THR A CA 1
ATOM 739 C C . THR A 1 100 ? 1.549 30.609 7.852 1 95.81 100 THR A C 1
ATOM 741 O O . THR A 1 100 ? 0.72 30.922 8.711 1 95.81 100 THR A O 1
ATOM 744 N N . ILE A 1 101 ? 2.781 30.281 8.055 1 97.88 101 ILE A N 1
ATOM 745 C CA . ILE A 1 101 ? 3.338 30.297 9.398 1 97.88 101 ILE A CA 1
ATOM 746 C C . ILE A 1 101 ? 3.252 31.703 9.977 1 97.88 101 ILE A C 1
ATOM 748 O O . ILE A 1 101 ? 2.803 31.891 11.109 1 97.88 101 ILE A O 1
ATOM 752 N N . SER A 1 102 ? 3.631 32.688 9.188 1 97.62 102 SER A N 1
ATOM 753 C CA . SER A 1 102 ? 3.654 34.062 9.617 1 97.62 102 SER A CA 1
ATOM 754 C C . SER A 1 102 ? 2.27 34.531 10.055 1 97.62 102 SER A C 1
ATOM 756 O O . SER A 1 102 ? 2.137 35.25 11.039 1 97.62 102 SER A O 1
ATOM 758 N N . SER A 1 103 ? 1.272 34.125 9.352 1 96.81 103 SER A N 1
ATOM 759 C CA . SER A 1 103 ? -0.091 34.531 9.688 1 96.81 103 SER A CA 1
ATOM 760 C C . SER A 1 103 ? -0.507 33.969 11.055 1 96.81 103 SER A C 1
ATOM 762 O O . SER A 1 103 ? -1.155 34.656 11.836 1 96.81 103 SER A O 1
ATOM 764 N N . ILE A 1 104 ? -0.127 32.781 11.359 1 97.88 104 ILE A N 1
ATOM 765 C CA . ILE A 1 104 ? -0.473 32.156 12.625 1 97.88 104 ILE A CA 1
ATOM 766 C C . ILE A 1 104 ? 0.342 32.781 13.75 1 97.88 104 ILE A C 1
ATOM 768 O O . ILE A 1 104 ? -0.2 33.125 14.812 1 97.88 104 ILE A O 1
ATOM 772 N N . GLU A 1 105 ? 1.595 33 13.492 1 97.81 105 GLU A N 1
ATOM 773 C CA . GLU A 1 105 ? 2.467 33.594 14.5 1 97.81 105 GLU A CA 1
ATOM 774 C C . GLU A 1 105 ? 2.012 35 14.859 1 97.81 105 GLU A C 1
ATOM 776 O O . GLU A 1 105 ? 2.012 35.375 16.031 1 97.81 105 GLU A O 1
ATOM 781 N N . LYS A 1 106 ? 1.657 35.75 13.875 1 96.62 106 LYS A N 1
ATOM 782 C CA . LYS A 1 106 ? 1.209 37.094 14.109 1 96.62 106 LYS A CA 1
ATOM 783 C C . LYS A 1 106 ? 0.015 37.156 15.055 1 96.62 106 LYS A C 1
ATOM 785 O O . LYS A 1 106 ? -0.031 37.969 15.977 1 96.62 106 LYS A O 1
ATOM 790 N N . LYS A 1 107 ? -0.865 36.25 14.852 1 96.19 107 LYS A N 1
ATOM 791 C CA . LYS A 1 107 ? -2.059 36.188 15.688 1 96.19 107 LYS A CA 1
ATOM 792 C C . LYS A 1 107 ? -1.717 35.719 17.094 1 96.19 107 LYS A C 1
ATOM 794 O O . LYS A 1 107 ? -2.236 36.25 18.078 1 96.19 107 LYS A O 1
ATOM 799 N N . LEU A 1 108 ? -0.833 34.812 17.219 1 97.44 108 LEU A N 1
ATOM 800 C CA . LEU A 1 108 ? -0.536 34.188 18.516 1 97.44 108 LEU A CA 1
ATOM 801 C C . LEU A 1 108 ? 0.41 35.062 19.328 1 97.44 108 LEU A C 1
ATOM 803 O O . LEU A 1 108 ? 0.447 34.969 20.562 1 97.44 108 LEU A O 1
ATOM 807 N N . THR A 1 109 ? 1.206 35.906 18.641 1 95.81 109 THR A N 1
ATOM 808 C CA . THR A 1 109 ? 2.197 36.719 19.328 1 95.81 109 THR A CA 1
ATOM 809 C C . THR A 1 109 ? 1.521 37.719 20.266 1 95.81 109 THR A C 1
ATOM 811 O O . THR A 1 109 ? 2.125 38.156 21.25 1 95.81 109 THR A O 1
ATOM 814 N N . ALA A 1 110 ? 0.297 37.938 20 1 93.44 110 ALA A N 1
ATOM 815 C CA . ALA A 1 110 ? -0.473 38.812 20.891 1 93.44 110 ALA A CA 1
ATOM 816 C C . ALA A 1 110 ? -0.636 38.188 22.266 1 93.44 110 ALA A C 1
ATOM 818 O O . ALA A 1 110 ? -0.833 38.875 23.266 1 93.44 110 ALA A O 1
ATOM 819 N N . PHE A 1 111 ? -0.478 36.906 22.406 1 93.94 111 PHE A N 1
ATOM 820 C CA . PHE A 1 111 ? -0.741 36.188 23.656 1 93.94 111 PHE A CA 1
ATOM 821 C C . PHE A 1 111 ? 0.526 35.531 24.172 1 93.94 111 PHE A C 1
ATOM 823 O O . PHE A 1 111 ? 0.686 35.344 25.375 1 93.94 111 PHE A O 1
ATOM 830 N N . GLN A 1 112 ? 1.341 35.125 23.25 1 91.88 112 GLN A N 1
ATOM 831 C CA . GLN A 1 112 ? 2.568 34.375 23.531 1 91.88 112 GLN A CA 1
ATOM 832 C C . GLN A 1 112 ? 3.742 34.969 22.734 1 91.88 112 GLN A C 1
ATOM 834 O O . GLN A 1 112 ? 3.723 34.969 21.516 1 91.88 112 GLN A O 1
ATOM 839 N N . PRO A 1 113 ? 4.742 35.406 23.438 1 93.38 113 PRO A N 1
ATOM 840 C CA . PRO A 1 113 ? 5.836 36.125 22.781 1 93.38 113 PRO A CA 1
ATOM 841 C C . PRO A 1 113 ? 6.527 35.25 21.719 1 93.38 113 PRO A C 1
ATOM 843 O O . PRO A 1 113 ? 7 35.781 20.703 1 93.38 113 PRO A O 1
ATOM 846 N N . ALA A 1 114 ? 6.676 33.938 21.984 1 96.44 114 ALA A N 1
ATOM 847 C CA . ALA A 1 114 ? 7.395 33.062 21.047 1 96.44 114 ALA A CA 1
ATOM 848 C C . ALA A 1 114 ? 6.613 31.781 20.781 1 96.44 114 ALA A C 1
ATOM 850 O O . ALA A 1 114 ? 7.051 30.688 21.172 1 96.44 114 ALA A O 1
ATOM 851 N N . PRO A 1 115 ? 5.465 31.938 20.094 1 97.75 115 PRO A N 1
ATOM 852 C CA . PRO A 1 115 ? 4.668 30.734 19.828 1 97.75 115 PRO A CA 1
ATOM 853 C C . PRO A 1 115 ? 5.371 29.766 18.891 1 97.75 115 PRO A C 1
ATOM 855 O O . PRO A 1 115 ? 5.895 30.172 17.844 1 97.75 115 PRO A O 1
ATOM 858 N N . LYS A 1 116 ? 5.445 28.516 19.234 1 98.5 116 LYS A N 1
ATOM 859 C CA . LYS A 1 116 ? 6.008 27.469 18.391 1 98.5 116 LYS A CA 1
ATOM 860 C C . LYS A 1 116 ? 4.992 26.984 17.344 1 98.5 116 LYS A C 1
ATOM 862 O O . LYS A 1 116 ? 4.039 26.281 17.688 1 98.5 116 LYS A O 1
ATOM 867 N N . VAL A 1 117 ? 5.25 27.391 16.094 1 98.62 117 VAL A N 1
ATOM 868 C CA . VAL A 1 117 ? 4.324 27.094 15 1 98.62 117 VAL A CA 1
ATOM 869 C C . VAL A 1 117 ? 5.023 26.234 13.945 1 98.62 117 VAL A C 1
ATOM 871 O O . VAL A 1 117 ? 6.176 26.5 13.594 1 98.62 117 VAL A O 1
ATOM 874 N N . ILE A 1 118 ? 4.332 25.172 13.555 1 98.62 118 ILE A N 1
ATOM 875 C CA . ILE A 1 118 ? 4.789 24.328 12.445 1 98.62 118 ILE A CA 1
ATOM 876 C C . ILE A 1 118 ? 3.674 24.203 11.406 1 98.62 118 ILE A C 1
ATOM 878 O O . ILE A 1 118 ? 2.51 24 11.758 1 98.62 118 ILE A O 1
ATOM 882 N N . ARG A 1 119 ? 4.023 24.438 10.18 1 97.75 119 ARG A N 1
ATOM 883 C CA . ARG A 1 119 ? 3.107 24.156 9.086 1 97.75 119 ARG A CA 1
ATOM 884 C C . ARG A 1 119 ? 3.432 22.812 8.438 1 97.75 119 ARG A C 1
ATOM 886 O O . ARG A 1 119 ? 4.598 22.5 8.18 1 97.75 119 ARG A O 1
ATOM 893 N N . CYS A 1 120 ? 2.385 22.016 8.211 1 95.75 120 CYS A N 1
ATOM 894 C CA . CYS A 1 120 ? 2.627 20.734 7.566 1 95.75 120 CYS A CA 1
ATOM 895 C C . CYS A 1 120 ? 1.521 20.406 6.574 1 95.75 120 CYS A C 1
ATOM 897 O O . CYS A 1 120 ? 0.453 21.016 6.602 1 95.75 120 CYS A O 1
ATOM 899 N N . MET A 1 121 ? 1.867 19.594 5.637 1 93.62 121 MET A N 1
ATOM 900 C CA . MET A 1 121 ? 0.921 19.047 4.664 1 93.62 121 MET A CA 1
ATOM 901 C C . MET A 1 121 ? 1.058 17.531 4.566 1 93.62 121 MET A C 1
ATOM 903 O O . MET A 1 121 ? 2.168 17.016 4.453 1 93.62 121 MET A O 1
ATOM 907 N N . THR A 1 122 ? -0.062 16.875 4.758 1 93.06 122 THR A N 1
ATOM 908 C CA . THR A 1 122 ? -0.063 15.414 4.664 1 93.06 122 THR A CA 1
ATOM 909 C C . THR A 1 122 ? -1.101 14.945 3.648 1 93.06 122 THR A C 1
ATOM 911 O O . THR A 1 122 ? -1.61 15.734 2.857 1 93.06 122 THR A O 1
ATOM 914 N N . ASN A 1 123 ? -1.225 13.602 3.539 1 86.56 123 ASN A N 1
ATOM 915 C CA . ASN A 1 123 ? -2.17 13.055 2.57 1 86.56 123 ASN A CA 1
ATOM 916 C C . ASN A 1 123 ? -2.924 11.852 3.139 1 86.56 123 ASN A C 1
ATOM 918 O O . ASN A 1 123 ? -2.654 11.422 4.262 1 86.56 123 ASN A O 1
ATOM 922 N N . THR A 1 124 ? -3.875 11.367 2.447 1 81.81 124 THR A N 1
ATOM 923 C CA . THR A 1 124 ? -4.859 10.391 2.906 1 81.81 124 THR A CA 1
ATOM 924 C C . THR A 1 124 ? -4.191 9.062 3.246 1 81.81 124 THR A C 1
ATOM 926 O O . THR A 1 124 ? -4.598 8.383 4.188 1 81.81 124 THR A O 1
ATOM 929 N N . PRO A 1 125 ? -3.152 8.711 2.617 1 87.75 125 PRO A N 1
ATOM 930 C CA . PRO A 1 125 ? -2.578 7.391 2.893 1 87.75 125 PRO A CA 1
ATOM 931 C C . PRO A 1 125 ? -2.029 7.273 4.312 1 87.75 125 PRO A C 1
ATOM 933 O O . PRO A 1 125 ? -1.636 6.184 4.738 1 87.75 125 PRO A O 1
ATOM 936 N N . VAL A 1 126 ? -2.113 8.359 5.105 1 89.19 126 VAL A N 1
ATOM 937 C CA . VAL A 1 126 ? -1.748 8.273 6.516 1 89.19 126 VAL A CA 1
ATOM 938 C C . VAL A 1 126 ? -2.643 7.254 7.223 1 89.19 126 VAL A C 1
ATOM 940 O O . VAL A 1 126 ? -2.244 6.656 8.219 1 89.19 126 VAL A O 1
ATOM 943 N N . LEU A 1 127 ? -3.795 6.965 6.66 1 82.25 127 LEU A N 1
ATOM 944 C CA . LEU A 1 127 ? -4.754 6.023 7.223 1 82.25 127 LEU A CA 1
ATOM 945 C C . LEU A 1 127 ? -4.184 4.609 7.238 1 82.25 127 LEU A C 1
ATOM 947 O O . LEU A 1 127 ? -4.566 3.791 8.078 1 82.25 127 LEU A O 1
ATOM 951 N N . VAL A 1 128 ? -3.312 4.371 6.297 1 82.69 128 VAL A N 1
ATOM 952 C CA . VAL A 1 128 ? -2.752 3.027 6.184 1 82.69 128 VAL A CA 1
ATOM 953 C C . VAL A 1 128 ? -1.239 3.08 6.391 1 82.69 128 VAL A C 1
ATOM 955 O O . VAL A 1 128 ? -0.506 2.234 5.875 1 82.69 128 VAL A O 1
ATOM 958 N N . ARG A 1 129 ? -0.836 4.156 7.02 1 89.44 129 ARG A N 1
ATOM 959 C CA . ARG A 1 129 ? 0.552 4.355 7.418 1 89.44 129 ARG A CA 1
ATOM 960 C C . ARG A 1 129 ? 1.468 4.441 6.203 1 89.44 129 ARG A C 1
ATOM 962 O O . ARG A 1 129 ? 2.594 3.941 6.23 1 89.44 129 ARG A O 1
ATOM 969 N N . GLU A 1 130 ? 0.917 4.879 5.129 1 89.5 130 GLU A N 1
ATOM 970 C CA . GLU A 1 130 ? 1.666 5.125 3.9 1 89.5 130 GLU A CA 1
ATOM 971 C C . GLU A 1 130 ? 1.588 6.594 3.492 1 89.5 130 GLU A C 1
ATOM 973 O O . GLU A 1 130 ? 1.56 6.91 2.301 1 89.5 130 GLU A O 1
ATOM 978 N N . GLY A 1 131 ? 1.452 7.422 4.438 1 91.62 131 GLY A N 1
ATOM 979 C CA . GLY A 1 131 ? 1.319 8.852 4.188 1 91.62 131 GLY A CA 1
ATOM 980 C C . GLY A 1 131 ? 2.613 9.5 3.742 1 91.62 131 GLY A C 1
ATOM 981 O O . GLY A 1 131 ? 3.678 8.883 3.797 1 91.62 131 GLY A O 1
ATOM 982 N N . ALA A 1 132 ? 2.463 10.641 3.182 1 93.12 132 ALA A N 1
ATOM 983 C CA . ALA A 1 132 ? 3.566 11.555 2.896 1 93.12 132 ALA A CA 1
ATOM 984 C C . ALA A 1 132 ? 3.291 12.945 3.467 1 93.12 132 ALA A C 1
ATOM 986 O O . ALA A 1 132 ? 2.293 13.578 3.117 1 93.12 132 ALA A O 1
ATOM 987 N N . THR A 1 133 ? 4.195 13.297 4.348 1 95.81 133 THR A N 1
ATOM 988 C CA . THR A 1 133 ? 4.035 14.578 5.027 1 95.81 133 THR A CA 1
ATOM 989 C C . THR A 1 133 ? 5.277 15.445 4.855 1 95.81 133 THR A C 1
ATOM 991 O O . THR A 1 133 ? 6.402 14.945 4.965 1 95.81 133 THR A O 1
ATOM 994 N N . VAL A 1 134 ? 5.074 16.719 4.504 1 97.12 134 VAL A N 1
ATOM 995 C CA . VAL A 1 134 ? 6.141 17.719 4.582 1 97.12 134 VAL A CA 1
ATOM 996 C C . VAL A 1 134 ? 5.809 18.75 5.652 1 97.12 134 VAL A C 1
ATOM 998 O O . VAL A 1 134 ? 4.637 18.984 5.953 1 97.12 134 VAL A O 1
ATOM 1001 N N . TYR A 1 135 ? 6.855 19.312 6.223 1 98 135 TYR A N 1
ATOM 1002 C CA . TYR A 1 135 ? 6.594 20.344 7.223 1 98 135 TYR A CA 1
ATOM 1003 C C . TYR A 1 135 ? 7.668 21.422 7.191 1 98 135 TYR A C 1
ATOM 1005 O O . TYR A 1 135 ? 8.75 21.203 6.641 1 98 135 TYR A O 1
ATOM 1013 N N . ALA A 1 136 ? 7.301 22.547 7.652 1 98.31 136 ALA A N 1
ATOM 1014 C CA . ALA A 1 136 ? 8.188 23.703 7.844 1 98.31 136 ALA A CA 1
ATOM 1015 C C . ALA A 1 136 ? 8.039 24.281 9.25 1 98.31 136 ALA A C 1
ATOM 1017 O O . ALA A 1 136 ? 6.926 24.422 9.758 1 98.31 136 ALA A O 1
ATOM 1018 N N . THR A 1 137 ? 9.172 24.609 9.844 1 98.31 137 THR A N 1
ATOM 1019 C CA . THR A 1 137 ? 9.164 25.156 11.203 1 98.31 137 THR A CA 1
ATOM 1020 C C . THR A 1 137 ? 9.07 26.672 11.188 1 98.31 137 THR A C 1
ATOM 1022 O O . THR A 1 137 ? 9.688 27.328 10.336 1 98.31 137 THR A O 1
ATOM 1025 N N . GLY A 1 138 ? 8.266 27.188 12.117 1 98 138 GLY A N 1
ATOM 1026 C CA . GLY A 1 138 ? 8.125 28.625 12.242 1 98 138 GLY A CA 1
ATOM 1027 C C . GLY A 1 138 ? 9.328 29.297 12.891 1 98 138 GLY A C 1
ATOM 1028 O O . GLY A 1 138 ? 10.312 28.625 13.211 1 98 138 GLY A O 1
ATOM 1029 N N . THR A 1 139 ? 9.219 30.578 13.07 1 97.38 139 THR A N 1
ATOM 1030 C CA . THR A 1 139 ? 10.305 31.438 13.523 1 97.38 139 THR A CA 1
ATOM 1031 C C . THR A 1 139 ? 10.711 31.094 14.953 1 97.38 139 THR A C 1
ATOM 1033 O O . THR A 1 139 ? 11.898 31.156 15.297 1 97.38 139 THR A O 1
ATOM 1036 N N . HIS A 1 140 ? 9.781 30.672 15.773 1 97.12 140 HIS A N 1
ATOM 1037 C CA . HIS A 1 140 ? 10.047 30.5 17.188 1 97.12 140 HIS A CA 1
ATOM 1038 C C . HIS A 1 140 ? 10.141 29.016 17.562 1 97.12 140 HIS A C 1
ATOM 1040 O O . HIS A 1 140 ? 10.398 28.672 18.719 1 97.12 140 HIS A O 1
ATOM 1046 N N . ALA A 1 141 ? 9.859 28.156 16.625 1 97.5 141 ALA A N 1
ATOM 1047 C CA . ALA A 1 141 ? 9.992 26.734 16.875 1 97.5 141 ALA A CA 1
ATOM 1048 C C . ALA A 1 141 ? 11.453 26.312 16.891 1 97.5 141 ALA A C 1
ATOM 1050 O O . ALA A 1 141 ? 12.258 26.781 16.078 1 97.5 141 ALA A O 1
ATOM 1051 N N . LEU A 1 142 ? 11.758 25.406 17.828 1 96.19 142 LEU A N 1
ATOM 1052 C CA . LEU A 1 142 ? 13.117 24.875 17.906 1 96.19 142 LEU A CA 1
ATOM 1053 C C . LEU A 1 142 ? 13.266 23.641 17.031 1 96.19 142 LEU A C 1
ATOM 1055 O O . LEU A 1 142 ? 12.273 23.062 16.578 1 96.19 142 LEU A O 1
ATOM 1059 N N . VAL A 1 143 ? 14.539 23.297 16.875 1 96.19 143 VAL A N 1
ATOM 1060 C CA . VAL A 1 143 ? 14.859 22.109 16.078 1 96.19 143 VAL A CA 1
ATOM 1061 C C . VAL A 1 143 ? 14.195 20.875 16.688 1 96.19 143 VAL A C 1
ATOM 1063 O O . VAL A 1 143 ? 13.672 20.016 15.977 1 96.19 143 VAL A O 1
ATOM 1066 N N . GLU A 1 144 ? 14.18 20.859 17.984 1 96.88 144 GLU A N 1
ATOM 1067 C CA . GLU A 1 144 ? 13.609 19.719 18.703 1 96.88 144 GLU A CA 1
ATOM 1068 C C . GLU A 1 144 ? 12.102 19.609 18.453 1 96.88 144 GLU A C 1
ATOM 1070 O O . GLU A 1 144 ? 11.547 18.516 18.438 1 96.88 144 GLU A O 1
ATOM 1075 N N . ASP A 1 145 ? 11.461 20.719 18.266 1 97.5 145 ASP A N 1
ATOM 1076 C CA . ASP A 1 145 ? 10.031 20.719 18 1 97.5 145 ASP A CA 1
ATOM 1077 C C . ASP A 1 145 ? 9.734 20.078 16.641 1 97.5 145 ASP A C 1
ATOM 1079 O O . ASP A 1 145 ? 8.82 19.25 16.531 1 97.5 145 ASP A O 1
ATOM 1083 N N . GLY A 1 146 ? 10.531 20.453 15.68 1 97.75 146 GLY A N 1
ATOM 1084 C CA . GLY A 1 146 ? 10.406 19.844 14.367 1 97.75 146 GLY A CA 1
ATOM 1085 C C . GLY A 1 146 ? 10.672 18.344 14.383 1 97.75 146 GLY A C 1
ATOM 1086 O O . GLY A 1 146 ? 9.961 17.578 13.734 1 97.75 146 GLY A O 1
ATOM 1087 N N . LYS A 1 147 ? 11.641 17.953 15.062 1 97.38 147 LYS A N 1
ATOM 1088 C CA . LYS A 1 147 ? 12 16.547 15.164 1 97.38 147 LYS A CA 1
ATOM 1089 C C . LYS A 1 147 ? 10.891 15.742 15.836 1 97.38 147 LYS A C 1
ATOM 1091 O O . LYS A 1 147 ? 10.633 14.594 15.469 1 97.38 147 LYS A O 1
ATOM 1096 N N . LEU A 1 148 ? 10.289 16.375 16.797 1 96.81 148 LEU A N 1
ATOM 1097 C CA . LEU A 1 148 ? 9.172 15.719 17.469 1 96.81 148 LEU A CA 1
ATOM 1098 C C . LEU A 1 148 ? 8.031 15.461 16.484 1 96.81 148 LEU A C 1
ATOM 1100 O O . LEU A 1 148 ? 7.488 14.359 16.438 1 96.81 148 LEU A O 1
ATOM 1104 N N . LEU A 1 149 ? 7.711 16.469 15.742 1 97.69 149 LEU A N 1
ATOM 1105 C CA . LEU A 1 149 ? 6.672 16.297 14.734 1 97.69 149 LEU A CA 1
ATOM 1106 C C . LEU A 1 149 ? 7.066 15.234 13.711 1 97.69 149 LEU A C 1
ATOM 1108 O O . LEU A 1 149 ? 6.238 14.414 13.312 1 97.69 149 LEU A O 1
ATOM 1112 N N . GLU A 1 150 ? 8.266 15.297 13.32 1 97.5 150 GLU A N 1
ATOM 1113 C CA . GLU A 1 150 ? 8.766 14.344 12.336 1 97.5 150 GLU A CA 1
ATOM 1114 C C . GLU A 1 150 ? 8.672 12.906 12.852 1 97.5 150 GLU A C 1
ATOM 1116 O O . GLU A 1 150 ? 8.32 11.992 12.102 1 97.5 150 GLU A O 1
ATOM 1121 N N . GLN A 1 151 ? 8.977 12.719 14.047 1 96.5 151 GLN A N 1
ATOM 1122 C CA . GLN A 1 151 ? 8.852 11.398 14.656 1 96.5 151 GLN A CA 1
ATOM 1123 C C . GLN A 1 151 ? 7.395 10.93 14.656 1 96.5 151 GLN A C 1
ATOM 1125 O O . GLN A 1 151 ? 7.109 9.773 14.328 1 96.5 151 GLN A O 1
ATOM 1130 N N . LEU A 1 152 ? 6.555 11.797 15.031 1 96.69 152 LEU A N 1
ATOM 1131 C CA . LEU A 1 152 ? 5.133 11.477 15.055 1 96.69 152 LEU A CA 1
ATOM 1132 C C . LEU A 1 152 ? 4.633 11.117 13.664 1 96.69 152 LEU A C 1
ATOM 1134 O O . LEU A 1 152 ? 4.051 10.047 13.461 1 96.69 152 LEU A O 1
ATOM 1138 N N . MET A 1 153 ? 4.988 11.945 12.727 1 97.25 153 MET A N 1
ATOM 1139 C CA . MET A 1 153 ? 4.449 11.797 11.375 1 97.25 153 MET A CA 1
ATOM 1140 C C . MET A 1 153 ? 5.148 10.656 10.641 1 97.25 153 MET A C 1
ATOM 1142 O O . MET A 1 153 ? 4.555 10.023 9.766 1 97.25 153 MET A O 1
ATOM 1146 N N . SER A 1 154 ? 6.414 10.336 10.984 1 96.69 154 SER A N 1
ATOM 1147 C CA . SER A 1 154 ? 7.148 9.234 10.367 1 96.69 154 SER A CA 1
ATOM 1148 C C . SER A 1 154 ? 6.551 7.887 10.758 1 96.69 154 SER A C 1
ATOM 1150 O O . SER A 1 154 ? 6.797 6.875 10.094 1 96.69 154 SER A O 1
ATOM 1152 N N . SER A 1 155 ? 5.766 7.93 11.805 1 95.75 155 SER A N 1
ATOM 1153 C CA . SER A 1 155 ? 5.117 6.691 12.219 1 95.75 155 SER A CA 1
ATOM 1154 C C . SER A 1 155 ? 3.982 6.316 11.273 1 95.75 155 SER A C 1
ATOM 1156 O O . SER A 1 155 ? 3.529 5.168 11.266 1 95.75 155 SER A O 1
ATOM 1158 N N . VAL A 1 156 ? 3.533 7.273 10.523 1 94.56 156 VAL A N 1
ATOM 1159 C CA . VAL A 1 156 ? 2.398 6.992 9.656 1 94.56 156 VAL A CA 1
ATOM 1160 C C . VAL A 1 156 ? 2.791 7.238 8.195 1 94.56 156 VAL A C 1
ATOM 1162 O O . VAL A 1 156 ? 1.927 7.418 7.34 1 94.56 156 VAL A O 1
ATOM 1165 N N . GLY A 1 157 ? 4.031 7.336 7.906 1 94 157 GLY A N 1
ATOM 1166 C CA . GLY A 1 157 ? 4.5 7.5 6.539 1 94 157 GLY A CA 1
ATOM 1167 C C . GLY A 1 157 ? 5.797 8.281 6.445 1 94 157 GLY A C 1
ATOM 1168 O O . GLY A 1 157 ? 6.473 8.5 7.449 1 94 157 GLY A O 1
ATOM 1169 N N . PHE A 1 158 ? 6.004 8.688 5.191 1 93.56 158 PHE A N 1
ATOM 1170 C CA . PHE A 1 158 ? 7.16 9.523 4.879 1 93.56 158 PHE A CA 1
ATOM 1171 C C . PHE A 1 158 ? 6.98 10.93 5.426 1 93.56 158 PHE A C 1
ATOM 1173 O O . PHE A 1 158 ? 5.883 11.492 5.355 1 93.56 158 PHE A O 1
ATOM 1180 N N . CYS A 1 159 ? 8.062 11.461 6.074 1 97.31 159 CYS A N 1
ATOM 1181 C CA . CYS A 1 159 ? 7.984 12.82 6.594 1 97.31 159 CYS A CA 1
ATOM 1182 C C . CYS A 1 159 ? 9.32 13.539 6.441 1 97.31 159 CYS A C 1
ATOM 1184 O O . CYS A 1 159 ? 10.367 13 6.809 1 97.31 159 CYS A O 1
ATOM 1186 N N . ILE A 1 160 ? 9.203 14.781 5.867 1 96.88 160 ILE A N 1
ATOM 1187 C CA . ILE A 1 160 ? 10.453 15.508 5.684 1 96.88 160 ILE A CA 1
ATOM 1188 C C . ILE A 1 160 ? 10.211 17 5.848 1 96.88 160 ILE A C 1
ATOM 1190 O O . ILE A 1 160 ? 9.117 17.5 5.574 1 96.88 160 ILE A O 1
ATOM 1194 N N . GLU A 1 161 ? 11.281 17.688 6.32 1 98 161 GLU A N 1
ATOM 1195 C CA . GLU A 1 161 ? 11.234 19.141 6.426 1 98 161 GLU A CA 1
ATOM 1196 C C . GLU A 1 161 ? 11.531 19.797 5.082 1 98 161 GLU A C 1
ATOM 1198 O O . GLU A 1 161 ? 12.422 19.359 4.348 1 98 161 GLU A O 1
ATOM 1203 N N . VAL A 1 162 ? 10.766 20.844 4.773 1 97.56 162 VAL A N 1
ATOM 1204 C CA . VAL A 1 162 ? 10.977 21.625 3.568 1 97.56 162 VAL A CA 1
ATOM 1205 C C . VAL A 1 162 ? 10.844 23.109 3.896 1 97.56 162 VAL A C 1
ATOM 1207 O O . VAL A 1 162 ? 10.438 23.484 5.004 1 97.56 162 VAL A O 1
ATOM 1210 N N . GLU A 1 163 ? 11.242 23.922 2.914 1 97.06 163 GLU A N 1
ATOM 1211 C CA . GLU A 1 163 ? 10.914 25.328 3.016 1 97.06 163 GLU A CA 1
ATOM 1212 C C . GLU A 1 163 ? 9.406 25.562 2.875 1 97.06 163 GLU A C 1
ATOM 1214 O O . GLU A 1 163 ? 8.75 24.906 2.066 1 97.06 163 GLU A O 1
ATOM 1219 N N . GLU A 1 164 ? 8.867 26.531 3.59 1 97.12 164 GLU A N 1
ATOM 1220 C CA . GLU A 1 164 ? 7.426 26.766 3.615 1 97.12 164 GLU A CA 1
ATOM 1221 C C . GLU A 1 164 ? 6.883 27 2.209 1 97.12 164 GLU A C 1
ATOM 1223 O O . GLU A 1 164 ? 5.762 26.594 1.896 1 97.12 164 GLU A O 1
ATOM 1228 N N . ASP A 1 165 ? 7.668 27.594 1.338 1 95.25 165 ASP A N 1
ATOM 1229 C CA . ASP A 1 165 ? 7.199 27.969 0.007 1 95.25 165 ASP A CA 1
ATOM 1230 C C . ASP A 1 165 ? 6.934 26.734 -0.846 1 95.25 165 ASP A C 1
ATOM 1232 O O . ASP A 1 165 ? 6.246 26.812 -1.865 1 95.25 165 ASP A O 1
ATOM 1236 N N . LEU A 1 166 ? 7.434 25.609 -0.454 1 95.69 166 LEU A N 1
ATOM 1237 C CA . LEU A 1 166 ? 7.254 24.391 -1.228 1 95.69 166 LEU A CA 1
ATOM 1238 C C . LEU A 1 166 ? 5.98 23.656 -0.811 1 95.69 166 LEU A C 1
ATOM 1240 O O . LEU A 1 166 ? 5.527 22.75 -1.501 1 95.69 166 LEU A O 1
ATOM 1244 N N . ILE A 1 167 ? 5.379 24.047 0.271 1 94.5 167 ILE A N 1
ATOM 1245 C CA . ILE A 1 167 ? 4.258 23.297 0.83 1 94.5 167 ILE A CA 1
ATOM 1246 C C . ILE A 1 167 ? 3.041 23.438 -0.085 1 94.5 167 ILE A C 1
ATOM 1248 O O . ILE A 1 167 ? 2.266 22.484 -0.239 1 94.5 167 ILE A O 1
ATOM 1252 N N . ASP A 1 168 ? 2.936 24.562 -0.775 1 88.44 168 ASP A N 1
ATOM 1253 C CA . ASP A 1 168 ? 1.822 24.719 -1.707 1 88.44 168 ASP A CA 1
ATOM 1254 C C . ASP A 1 168 ? 1.945 23.75 -2.879 1 88.44 168 ASP A C 1
ATOM 1256 O O . ASP A 1 168 ? 0.947 23.188 -3.33 1 88.44 168 ASP A O 1
ATOM 1260 N N . ALA A 1 169 ? 3.168 23.641 -3.32 1 90.94 169 ALA A N 1
ATOM 1261 C CA . ALA A 1 169 ? 3.408 22.688 -4.398 1 90.94 169 ALA A CA 1
ATOM 1262 C C . ALA A 1 169 ? 3.096 21.266 -3.945 1 90.94 169 ALA A C 1
ATOM 1264 O O . ALA A 1 169 ? 2.508 20.484 -4.695 1 90.94 169 ALA A O 1
ATOM 1265 N N . VAL A 1 170 ? 3.42 20.906 -2.758 1 92.5 170 VAL A N 1
ATOM 1266 C CA . VAL A 1 170 ? 3.141 19.594 -2.189 1 92.5 170 VAL A CA 1
ATOM 1267 C C . VAL A 1 170 ? 1.632 19.391 -2.096 1 92.5 170 VAL A C 1
ATOM 1269 O O . VAL A 1 170 ? 1.133 18.297 -2.4 1 92.5 170 VAL A O 1
ATOM 1272 N N . THR A 1 171 ? 0.984 20.438 -1.707 1 87.31 171 THR A N 1
ATOM 1273 C CA . THR A 1 171 ? -0.471 20.391 -1.61 1 87.31 171 THR A CA 1
ATOM 1274 C C . THR A 1 171 ? -1.09 20.031 -2.959 1 87.31 171 THR A C 1
ATOM 1276 O O . THR A 1 171 ? -1.964 19.172 -3.041 1 87.31 171 THR A O 1
ATOM 1279 N N . GLY A 1 172 ? -0.639 20.734 -3.963 1 84.12 172 GLY A N 1
ATOM 1280 C CA . GLY A 1 172 ? -1.126 20.438 -5.301 1 84.12 172 GLY A CA 1
ATOM 1281 C C . GLY A 1 172 ? -0.856 19 -5.738 1 84.12 172 GLY A C 1
ATOM 1282 O O . GLY A 1 172 ? -1.747 18.328 -6.258 1 84.12 172 GLY A O 1
ATOM 1283 N N . LEU A 1 173 ? 0.315 18.516 -5.531 1 88 173 LEU A N 1
ATOM 1284 C CA . LEU A 1 173 ? 0.715 17.172 -5.922 1 88 173 LEU A CA 1
ATOM 1285 C C . LEU A 1 173 ? -0.085 16.125 -5.156 1 88 173 LEU A C 1
ATOM 1287 O O . LEU A 1 173 ? -0.669 15.227 -5.758 1 88 173 LEU A O 1
ATOM 1291 N N . SER A 1 174 ? -0.153 16.25 -3.873 1 84.88 174 SER A N 1
ATOM 1292 C CA . SER A 1 174 ? -0.859 15.297 -3.029 1 84.88 174 SER A CA 1
ATOM 1293 C C . SER A 1 174 ? -2.357 15.305 -3.316 1 84.88 174 SER A C 1
ATOM 1295 O O . SER A 1 174 ? -3.002 14.258 -3.307 1 84.88 174 SER A O 1
ATOM 1297 N N . GLY A 1 175 ? -2.881 16.469 -3.549 1 79.25 175 GLY A N 1
ATOM 1298 C CA . GLY A 1 175 ? -4.297 16.609 -3.863 1 79.25 175 GLY A CA 1
ATOM 1299 C C . GLY A 1 175 ? -4.668 16 -5.203 1 79.25 175 GLY A C 1
ATOM 1300 O O . GLY A 1 175 ? -5.812 15.594 -5.414 1 79.25 175 GLY A O 1
ATOM 1301 N N . SER A 1 176 ? -3.721 15.922 -6.105 1 81.75 176 SER A N 1
ATOM 1302 C CA . SER A 1 176 ? -3.965 15.359 -7.43 1 81.75 176 SER A CA 1
ATOM 1303 C C . SER A 1 176 ? -3.828 13.836 -7.414 1 81.75 176 SER A C 1
ATOM 1305 O O . SER A 1 176 ? -4.242 13.164 -8.359 1 81.75 176 SER A O 1
ATOM 1307 N N . GLY A 1 177 ? -3.213 13.305 -6.383 1 82.19 177 GLY A N 1
ATOM 1308 C CA . GLY A 1 177 ? -2.934 11.883 -6.254 1 82.19 177 GLY A CA 1
ATOM 1309 C C . GLY A 1 177 ? -4.152 11.016 -6.492 1 82.19 177 GLY A C 1
ATOM 1310 O O . GLY A 1 177 ? -4.133 10.141 -7.363 1 82.19 177 GLY A O 1
ATOM 1311 N N . PRO A 1 178 ? -5.23 11.328 -5.848 1 79.62 178 PRO A N 1
ATOM 1312 C CA . PRO A 1 178 ? -6.438 10.516 -6.012 1 79.62 178 PRO A CA 1
ATOM 1313 C C . PRO A 1 178 ? -6.945 10.5 -7.453 1 79.62 178 PRO A C 1
ATOM 1315 O O . PRO A 1 178 ? -7.32 9.445 -7.969 1 79.62 178 PRO A O 1
ATOM 1318 N N . ALA A 1 179 ? -6.98 11.672 -8.078 1 77.75 179 ALA A N 1
ATOM 1319 C CA . ALA A 1 179 ? -7.461 11.75 -9.453 1 77.75 179 ALA A CA 1
ATOM 1320 C C . ALA A 1 179 ? -6.641 10.852 -10.375 1 77.75 179 ALA A C 1
ATOM 1322 O O . ALA A 1 179 ? -7.195 10.094 -11.164 1 77.75 179 ALA A O 1
ATOM 1323 N N . TYR A 1 180 ? -5.344 10.898 -10.273 1 82.62 180 TYR A N 1
ATOM 1324 C CA . TYR A 1 180 ? -4.477 10.102 -11.133 1 82.62 180 TYR A CA 1
ATOM 1325 C C . TYR A 1 180 ? -4.582 8.625 -10.797 1 82.62 180 TYR A C 1
ATOM 1327 O O . TYR A 1 180 ? -4.523 7.77 -11.688 1 82.62 180 TYR A O 1
ATOM 1335 N N . ALA A 1 181 ? -4.719 8.32 -9.539 1 86.12 181 ALA A N 1
ATOM 1336 C CA . ALA A 1 181 ? -4.859 6.926 -9.117 1 86.12 181 ALA A CA 1
ATOM 1337 C C . ALA A 1 181 ? -6.133 6.312 -9.688 1 86.12 181 ALA A C 1
ATOM 1339 O O . ALA A 1 181 ? -6.098 5.223 -10.273 1 86.12 181 ALA A O 1
ATOM 1340 N N . PHE A 1 182 ? -7.184 7.02 -9.648 1 80.38 182 PHE A N 1
ATOM 1341 C CA . PHE A 1 182 ? -8.461 6.477 -10.094 1 80.38 182 PHE A CA 1
ATOM 1342 C C . PHE A 1 182 ? -8.531 6.438 -11.617 1 80.38 182 PHE A C 1
ATOM 1344 O O . PHE A 1 182 ? -9.148 5.539 -12.195 1 80.38 182 PHE A O 1
ATOM 1351 N N . MET A 1 183 ? -7.887 7.387 -12.156 1 82.56 183 MET A N 1
ATOM 1352 C CA . MET A 1 183 ? -7.812 7.336 -13.609 1 82.56 183 MET A CA 1
ATOM 1353 C C . MET A 1 183 ? -7.09 6.078 -14.078 1 82.56 183 MET A C 1
ATOM 1355 O O . MET A 1 183 ? -7.551 5.402 -15 1 82.56 183 MET A O 1
ATOM 1359 N N . ALA A 1 184 ? -5.984 5.809 -13.492 1 85.88 184 ALA A N 1
ATOM 1360 C CA . ALA A 1 184 ? -5.238 4.602 -13.836 1 85.88 184 ALA A CA 1
ATOM 1361 C C . ALA A 1 184 ? -6.059 3.348 -13.539 1 85.88 184 ALA A C 1
ATOM 1363 O O . ALA A 1 184 ? -6.09 2.414 -14.344 1 85.88 184 ALA A O 1
ATOM 1364 N N . LEU A 1 185 ? -6.75 3.328 -12.422 1 88.5 185 LEU A N 1
ATOM 1365 C CA . LEU A 1 185 ? -7.57 2.189 -12.031 1 88.5 185 LEU A CA 1
ATOM 1366 C C . LEU A 1 185 ? -8.703 1.963 -13.031 1 88.5 185 LEU A C 1
ATOM 1368 O O . LEU A 1 185 ? -8.945 0.83 -13.453 1 88.5 185 LEU A O 1
ATOM 1372 N N . ASP A 1 186 ? -9.305 3.031 -13.406 1 84.69 186 ASP A N 1
ATOM 1373 C CA . ASP A 1 186 ? -10.406 2.926 -14.367 1 84.69 186 ASP A CA 1
ATOM 1374 C C . ASP A 1 186 ? -9.914 2.379 -15.703 1 84.69 186 ASP A C 1
ATOM 1376 O O . ASP A 1 186 ? -10.578 1.539 -16.312 1 84.69 186 ASP A O 1
ATOM 1380 N N . ALA A 1 187 ? -8.812 2.873 -16.109 1 86.31 187 ALA A N 1
ATOM 1381 C CA . ALA A 1 187 ? -8.242 2.404 -17.375 1 86.31 187 ALA A CA 1
ATOM 1382 C C . ALA A 1 187 ? -7.945 0.907 -17.328 1 86.31 187 ALA A C 1
ATOM 1384 O O . ALA A 1 187 ? -8.281 0.168 -18.25 1 86.31 187 ALA A O 1
ATOM 1385 N N . LEU A 1 188 ? -7.379 0.46 -16.266 1 87.75 188 LEU A N 1
ATOM 1386 C CA . LEU A 1 188 ? -7.074 -0.957 -16.094 1 87.75 188 LEU A CA 1
ATOM 1387 C C . LEU A 1 188 ? -8.352 -1.786 -16.062 1 87.75 188 LEU A C 1
ATOM 1389 O O . LEU A 1 188 ? -8.453 -2.816 -16.734 1 87.75 188 LEU A O 1
ATOM 1393 N N . ALA A 1 189 ? -9.289 -1.289 -15.242 1 91.12 189 ALA A N 1
ATOM 1394 C CA . ALA A 1 189 ? -10.547 -2.016 -15.086 1 91.12 189 ALA A CA 1
ATOM 1395 C C . ALA A 1 189 ? -11.289 -2.111 -16.422 1 91.12 189 ALA A C 1
ATOM 1397 O O . ALA A 1 189 ? -11.781 -3.182 -16.781 1 91.12 189 ALA A O 1
ATOM 1398 N N . ASP A 1 190 ? -11.359 -1.017 -17.125 1 89.38 190 ASP A N 1
ATOM 1399 C CA . ASP A 1 190 ? -12 -1.021 -18.438 1 89.38 190 ASP A CA 1
ATOM 1400 C C . ASP A 1 190 ? -11.305 -2 -19.391 1 89.38 190 ASP A C 1
ATOM 1402 O O . ASP A 1 190 ? -11.969 -2.723 -20.125 1 89.38 190 ASP A O 1
ATOM 1406 N N . GLY A 1 191 ? -9.984 -1.986 -19.406 1 89.44 191 GLY A N 1
ATOM 1407 C CA . GLY A 1 191 ? -9.25 -2.959 -20.203 1 89.44 191 GLY A CA 1
ATOM 1408 C C . GLY A 1 191 ? -9.578 -4.395 -19.844 1 89.44 191 GLY A C 1
ATOM 1409 O O . GLY A 1 191 ? -9.766 -5.238 -20.719 1 89.44 191 GLY A O 1
ATOM 1410 N N . GLY A 1 192 ? -9.625 -4.699 -18.531 1 93.06 192 GLY A N 1
ATOM 1411 C CA . GLY A 1 192 ? -9.992 -6.027 -18.062 1 93.06 192 GLY A CA 1
ATOM 1412 C C . GLY A 1 192 ? -11.391 -6.441 -18.484 1 93.06 192 GLY A C 1
ATOM 1413 O O . GLY A 1 192 ? -11.602 -7.57 -18.938 1 93.06 192 GLY A O 1
ATOM 1414 N N . VAL A 1 193 ? -12.344 -5.535 -18.359 1 94.31 193 VAL A N 1
ATOM 1415 C CA . VAL A 1 193 ? -13.727 -5.809 -18.75 1 94.31 193 VAL A CA 1
ATOM 1416 C C . VAL A 1 193 ? -13.797 -6.082 -20.25 1 94.31 193 VAL A C 1
ATOM 1418 O O . VAL A 1 193 ? -14.484 -7.004 -20.688 1 94.31 193 VAL A O 1
ATOM 1421 N N . LYS A 1 194 ? -13.109 -5.352 -21.016 1 93.88 194 LYS A N 1
ATOM 1422 C CA . LYS A 1 194 ? -13.055 -5.555 -22.453 1 93.88 194 LYS A CA 1
ATOM 1423 C C . LYS A 1 194 ? -12.523 -6.941 -22.797 1 93.88 194 LYS A C 1
ATOM 1425 O O . LYS A 1 194 ? -12.906 -7.527 -23.812 1 93.88 194 LYS A O 1
ATOM 1430 N N . MET A 1 195 ? -11.711 -7.488 -21.953 1 93.69 195 MET A N 1
ATOM 1431 C CA . MET A 1 195 ? -11.102 -8.797 -22.188 1 93.69 195 MET A CA 1
ATOM 1432 C C . MET A 1 195 ? -11.945 -9.906 -21.578 1 93.69 195 MET A C 1
ATOM 1434 O O . MET A 1 195 ? -11.531 -11.07 -21.562 1 93.69 195 MET A O 1
ATOM 1438 N N . GLY A 1 196 ? -13.062 -9.555 -20.922 1 94.69 196 GLY A N 1
ATOM 1439 C CA . GLY A 1 196 ? -14.008 -10.578 -20.5 1 94.69 196 GLY A CA 1
ATOM 1440 C C . GLY A 1 196 ? -14.141 -10.688 -19 1 94.69 196 GLY A C 1
ATOM 1441 O O . GLY A 1 196 ? -14.945 -11.469 -18.484 1 94.69 196 GLY A O 1
ATOM 1442 N N . LEU A 1 197 ? -13.445 -9.883 -18.25 1 96.06 197 LEU A N 1
ATOM 1443 C CA . LEU A 1 197 ? -13.531 -9.945 -16.797 1 96.06 197 LEU A CA 1
ATOM 1444 C C . LEU A 1 197 ? -14.789 -9.227 -16.297 1 96.06 197 LEU A C 1
ATOM 1446 O O . LEU A 1 197 ? -15.156 -8.18 -16.812 1 96.06 197 LEU A O 1
ATOM 1450 N N . PRO A 1 198 ? -15.383 -9.883 -15.227 1 95.62 198 PRO A N 1
ATOM 1451 C CA . PRO A 1 198 ? -16.406 -9.078 -14.539 1 95.62 198 PRO A CA 1
ATOM 1452 C C . PRO A 1 198 ? -15.836 -7.785 -13.961 1 95.62 198 PRO A C 1
ATOM 1454 O O . PRO A 1 198 ? -14.703 -7.766 -13.469 1 95.62 198 PRO A O 1
ATOM 1457 N N . ARG A 1 199 ? -16.641 -6.777 -13.969 1 91.69 199 ARG A N 1
ATOM 1458 C CA . ARG A 1 199 ? -16.203 -5.445 -13.57 1 91.69 199 ARG A CA 1
ATOM 1459 C C . ARG A 1 199 ? -15.656 -5.453 -12.148 1 91.69 199 ARG A C 1
ATOM 1461 O O . ARG A 1 199 ? -14.594 -4.891 -11.875 1 91.69 199 ARG A O 1
ATOM 1468 N N . ARG A 1 200 ? -16.328 -6.059 -11.25 1 91.56 200 ARG A N 1
ATOM 1469 C CA . ARG A 1 200 ? -15.914 -6.078 -9.852 1 91.56 200 ARG A CA 1
ATOM 1470 C C . ARG A 1 200 ? -14.531 -6.715 -9.703 1 91.56 200 ARG A C 1
ATOM 1472 O O . ARG A 1 200 ? -13.672 -6.191 -8.984 1 91.56 200 ARG A O 1
ATOM 1479 N N . LEU A 1 201 ? -14.32 -7.762 -10.398 1 93.38 201 LEU A N 1
ATOM 1480 C CA . LEU A 1 201 ? -13.031 -8.445 -10.352 1 93.38 201 LEU A CA 1
ATOM 1481 C C . LEU A 1 201 ? -11.945 -7.598 -11.008 1 93.38 201 LEU A C 1
ATOM 1483 O O . LEU A 1 201 ? -10.836 -7.484 -10.477 1 93.38 201 LEU A O 1
ATOM 1487 N N . ALA A 1 202 ? -12.266 -6.98 -12.117 1 93.12 202 ALA A N 1
ATOM 1488 C CA . ALA A 1 202 ? -11.312 -6.133 -12.828 1 93.12 202 ALA A CA 1
ATOM 1489 C C . ALA A 1 202 ? -10.852 -4.973 -11.953 1 93.12 202 ALA A C 1
ATOM 1491 O O . ALA A 1 202 ? -9.664 -4.637 -11.93 1 93.12 202 ALA A O 1
ATOM 1492 N N . VAL A 1 203 ? -11.734 -4.395 -11.227 1 89.75 203 VAL A N 1
ATOM 1493 C CA . VAL A 1 203 ? -11.43 -3.271 -10.352 1 89.75 203 VAL A CA 1
ATOM 1494 C C . VAL A 1 203 ? -10.516 -3.738 -9.219 1 89.75 203 VAL A C 1
ATOM 1496 O O . VAL A 1 203 ? -9.508 -3.094 -8.914 1 89.75 203 VAL A O 1
ATOM 1499 N N . ARG A 1 204 ? -10.867 -4.855 -8.656 1 91.38 204 ARG A N 1
ATOM 1500 C CA . ARG A 1 204 ? -10.062 -5.375 -7.555 1 91.38 204 ARG A CA 1
ATOM 1501 C C . ARG A 1 204 ? -8.648 -5.723 -8.016 1 91.38 204 ARG A C 1
ATOM 1503 O O . ARG A 1 204 ? -7.672 -5.367 -7.363 1 91.38 204 ARG A O 1
ATOM 1510 N N . LEU A 1 205 ? -8.586 -6.371 -9.125 1 93.12 205 LEU A N 1
ATOM 1511 C CA . LEU A 1 205 ? -7.293 -6.738 -9.68 1 93.12 205 LEU A CA 1
ATOM 1512 C C . LEU A 1 205 ? -6.488 -5.5 -10.055 1 93.12 205 LEU A C 1
ATOM 1514 O O . LEU A 1 205 ? -5.281 -5.434 -9.797 1 93.12 205 LEU A O 1
ATOM 1518 N N . GLY A 1 206 ? -7.18 -4.543 -10.664 1 91 206 GLY A N 1
ATOM 1519 C CA . GLY A 1 206 ? -6.52 -3.297 -11.031 1 91 206 GLY A CA 1
ATOM 1520 C C . GLY A 1 206 ? -5.973 -2.539 -9.836 1 91 206 GLY A C 1
ATOM 1521 O O . GLY A 1 206 ? -4.844 -2.047 -9.867 1 91 206 GLY A O 1
ATOM 1522 N N . ALA A 1 207 ? -6.773 -2.453 -8.82 1 90.62 207 ALA A N 1
ATOM 1523 C CA . ALA A 1 207 ? -6.34 -1.764 -7.609 1 90.62 207 ALA A CA 1
ATOM 1524 C C . ALA A 1 207 ? -5.09 -2.412 -7.023 1 90.62 207 ALA A C 1
ATOM 1526 O O . ALA A 1 207 ? -4.125 -1.721 -6.688 1 90.62 207 ALA A O 1
ATOM 1527 N N . GLN A 1 208 ? -5.094 -3.707 -6.938 1 92.06 208 GLN A N 1
ATOM 1528 C CA . GLN A 1 208 ? -3.951 -4.422 -6.379 1 92.06 208 GLN A CA 1
ATOM 1529 C C . GLN A 1 208 ? -2.719 -4.262 -7.266 1 92.06 208 GLN A C 1
ATOM 1531 O O . GLN A 1 208 ? -1.596 -4.18 -6.766 1 92.06 208 GLN A O 1
ATOM 1536 N N . ALA A 1 209 ? -2.945 -4.223 -8.578 1 89.06 209 ALA A N 1
ATOM 1537 C CA . ALA A 1 209 ? -1.831 -4.066 -9.508 1 89.06 209 ALA A CA 1
ATOM 1538 C C . ALA A 1 209 ? -1.134 -2.727 -9.305 1 89.06 209 ALA A C 1
ATOM 1540 O O . ALA A 1 209 ? 0.091 -2.633 -9.422 1 89.06 209 ALA A O 1
ATOM 1541 N N . LEU A 1 210 ? -1.874 -1.726 -8.992 1 88 210 LEU A N 1
ATOM 1542 C CA . LEU A 1 210 ? -1.333 -0.379 -8.836 1 88 210 LEU A CA 1
ATOM 1543 C C . LEU A 1 210 ? -0.566 -0.245 -7.527 1 88 210 LEU A C 1
ATOM 1545 O O . LEU A 1 210 ? 0.208 0.698 -7.352 1 88 210 LEU A O 1
ATOM 1549 N N . LEU A 1 211 ? -0.729 -1.162 -6.621 1 89.12 211 LEU A N 1
ATOM 1550 C CA . LEU A 1 211 ? -0.052 -1.097 -5.332 1 89.12 211 LEU A CA 1
ATOM 1551 C C . LEU A 1 211 ? 1.388 -1.585 -5.449 1 89.12 211 LEU A C 1
ATOM 1553 O O . LEU A 1 211 ? 2.107 -1.656 -4.449 1 89.12 211 LEU A O 1
ATOM 1557 N N . LEU A 1 212 ? 1.802 -1.799 -6.652 1 83.38 212 LEU A N 1
ATOM 1558 C CA . LEU A 1 212 ? 3.186 -2.197 -6.887 1 83.38 212 LEU A CA 1
ATOM 1559 C C . LEU A 1 212 ? 4.148 -1.1 -6.449 1 83.38 212 LEU A C 1
ATOM 1561 O O . LEU A 1 212 ? 5.305 -1.378 -6.121 1 83.38 212 LEU A O 1
ATOM 1565 N N . LEU A 1 213 ? 3.678 0.061 -6.422 1 82.69 213 LEU A N 1
ATOM 1566 C CA . LEU A 1 213 ? 4.512 1.195 -6.035 1 82.69 213 LEU A CA 1
ATOM 1567 C C . LEU A 1 213 ? 4.965 1.067 -4.586 1 82.69 213 LEU A C 1
ATOM 1569 O O . LEU A 1 213 ? 5.934 1.712 -4.176 1 82.69 213 LEU A O 1
ATOM 1573 N N . ARG A 1 214 ? 4.277 0.269 -3.83 1 83.12 214 ARG A N 1
ATOM 1574 C CA . ARG A 1 214 ? 4.664 0.041 -2.443 1 83.12 214 ARG A CA 1
ATOM 1575 C C . ARG A 1 214 ? 5.93 -0.81 -2.359 1 83.12 214 ARG A C 1
ATOM 1577 O O . ARG A 1 214 ? 6.648 -0.767 -1.36 1 83.12 214 ARG A O 1
ATOM 1584 N N . CYS A 1 215 ? 6.07 -1.623 -3.303 1 71.31 215 CYS A N 1
ATOM 1585 C CA . CYS A 1 215 ? 7.227 -2.514 -3.322 1 71.31 215 CYS A CA 1
ATOM 1586 C C . CYS A 1 215 ? 8.523 -1.721 -3.455 1 71.31 215 CYS A C 1
ATOM 1588 O O . CYS A 1 215 ? 9.562 -2.135 -2.941 1 71.31 215 CYS A O 1
ATOM 1590 N N . SER A 1 216 ? 8.484 -0.683 -4.086 1 58.72 216 SER A N 1
ATOM 1591 C CA . SER A 1 216 ? 9.672 0.113 -4.395 1 58.72 216 SER A CA 1
ATOM 1592 C C . SER A 1 216 ? 10.211 0.809 -3.148 1 58.72 216 SER A C 1
ATOM 1594 O O . SER A 1 216 ? 11.406 1.093 -3.059 1 58.72 216 SER A O 1
ATOM 1596 N N . TRP A 1 217 ? 9.453 1.014 -2.109 1 55.5 217 TRP A N 1
ATOM 1597 C CA . TRP A 1 217 ? 9.875 1.848 -0.988 1 55.5 217 TRP A CA 1
ATOM 1598 C C . TRP A 1 217 ? 10.141 1.001 0.251 1 55.5 217 TRP A C 1
ATOM 1600 O O . TRP A 1 217 ? 10.844 1.437 1.17 1 55.5 217 TRP A O 1
ATOM 1610 N N . THR A 1 218 ? 9.508 -0.048 0.451 1 47.78 218 THR A N 1
ATOM 1611 C CA . THR A 1 218 ? 9.703 -0.839 1.661 1 47.78 218 THR A CA 1
ATOM 1612 C C . THR A 1 218 ? 11.133 -1.362 1.741 1 47.78 218 THR A C 1
ATOM 1614 O O . THR A 1 218 ? 11.578 -1.822 2.797 1 47.78 218 THR A O 1
ATOM 1617 N N . GLN A 1 219 ? 11.734 -1.541 0.783 1 41.25 219 GLN A N 1
ATOM 1618 C CA . GLN A 1 219 ? 13.094 -2.051 0.973 1 41.25 219 GLN A CA 1
ATOM 1619 C C . GLN A 1 219 ? 14.023 -0.958 1.483 1 41.25 219 GLN A C 1
ATOM 1621 O O . GLN A 1 219 ? 14.414 -0.065 0.728 1 41.25 219 GLN A O 1
ATOM 1626 N N . SER A 1 220 ? 13.695 -0.466 2.635 1 37.5 220 SER A N 1
ATOM 1627 C CA . SER A 1 220 ? 14.547 0.455 3.381 1 37.5 220 SER A CA 1
ATOM 1628 C C . SER A 1 220 ? 16.016 0.275 3.01 1 37.5 220 SER A C 1
ATOM 1630 O O . SER A 1 220 ? 16.859 1.074 3.41 1 37.5 220 SER A O 1
ATOM 1632 N N . SER A 1 221 ? 16.562 -1.004 3.137 1 34.78 221 SER A N 1
ATOM 1633 C CA . SER A 1 221 ? 18 -0.954 2.918 1 34.78 221 SER A CA 1
ATOM 1634 C C . SER A 1 221 ? 18.344 -0.335 1.564 1 34.78 221 SER A C 1
ATOM 1636 O O . SER A 1 221 ? 18.875 -1.011 0.681 1 34.78 221 SER A O 1
ATOM 1638 N N . ILE A 1 222 ? 17.562 0.506 1.207 1 33.25 222 ILE A N 1
ATOM 1639 C CA . ILE A 1 222 ? 18.125 1.091 -0.002 1 33.25 222 ILE A CA 1
ATOM 1640 C C . ILE A 1 222 ? 19.5 1.674 0.306 1 33.25 222 ILE A C 1
ATOM 1642 O O . ILE A 1 222 ? 19.625 2.664 1.032 1 33.25 222 ILE A O 1
ATOM 1646 N N . PRO A 1 223 ? 20.562 1.054 0.605 1 30.12 223 PRO A N 1
ATOM 1647 C CA . PRO A 1 223 ? 21.781 1.858 0.528 1 30.12 223 PRO A CA 1
ATOM 1648 C C . PRO A 1 223 ? 21.672 3.008 -0.472 1 30.12 223 PRO A C 1
ATOM 1650 O O . PRO A 1 223 ? 20.828 2.961 -1.38 1 30.12 223 PRO A O 1
ATOM 1653 N N . ASP A 1 224 ? 22.375 4.293 -0.317 1 29.08 224 ASP A N 1
ATOM 1654 C CA . ASP A 1 224 ? 22.656 5.262 -1.371 1 29.08 224 ASP A CA 1
ATOM 1655 C C . ASP A 1 224 ? 22.531 4.625 -2.752 1 29.08 224 ASP A C 1
ATOM 1657 O O . ASP A 1 224 ? 22.25 5.316 -3.734 1 29.08 224 ASP A O 1
ATOM 1661 N N . SER A 1 225 ? 23.344 3.561 -3.102 1 29.48 225 SER A N 1
ATOM 1662 C CA . SER A 1 225 ? 23.375 2.752 -4.316 1 29.48 225 SER A CA 1
ATOM 1663 C C . SER A 1 225 ? 22.062 1.989 -4.504 1 29.48 225 SER A C 1
ATOM 1665 O O . SER A 1 225 ? 22.047 0.901 -5.086 1 29.48 225 SER A O 1
ATOM 1667 N N . SER A 1 226 ? 21.172 2.088 -3.766 1 29.97 226 SER A N 1
ATOM 1668 C CA . SER A 1 226 ? 19.953 1.356 -3.43 1 29.97 226 SER A CA 1
ATOM 1669 C C . SER A 1 226 ? 19.016 1.258 -4.633 1 29.97 226 SER A C 1
ATOM 1671 O O . SER A 1 226 ? 17.859 0.841 -4.496 1 29.97 226 SER A O 1
ATOM 1673 N N . ARG A 1 227 ? 19.203 2.15 -5.523 1 30.69 227 ARG A N 1
ATOM 1674 C CA . ARG A 1 227 ? 18.625 2.121 -6.859 1 30.69 227 ARG A CA 1
ATOM 1675 C C . ARG A 1 227 ? 18.609 0.706 -7.426 1 30.69 227 ARG A C 1
ATOM 1677 O O . ARG A 1 227 ? 18.094 0.469 -8.516 1 30.69 227 ARG A O 1
ATOM 1684 N N . THR A 1 228 ? 19.641 0.037 -7.145 1 28.67 228 THR A N 1
ATOM 1685 C CA . THR A 1 228 ? 20.047 -1.148 -7.891 1 28.67 228 THR A CA 1
ATOM 1686 C C . THR A 1 228 ? 19.125 -2.322 -7.59 1 28.67 228 THR A C 1
ATOM 1688 O O . THR A 1 228 ? 19.328 -3.426 -8.102 1 28.67 228 THR A O 1
ATOM 1691 N N . MET A 1 229 ? 18.609 -2.143 -6.434 1 29.89 229 MET A N 1
ATOM 1692 C CA . MET A 1 229 ? 18.266 -3.52 -6.102 1 29.89 229 MET A CA 1
ATOM 1693 C C . MET A 1 229 ? 17.25 -4.078 -7.105 1 29.89 229 MET A C 1
ATOM 1695 O O . MET A 1 229 ? 16.781 -5.207 -6.953 1 29.89 229 MET A O 1
ATOM 1699 N N . PHE A 1 230 ? 16.391 -3.137 -7.453 1 30.17 230 PHE A N 1
ATOM 1700 C CA . PHE A 1 230 ? 15.477 -3.93 -8.258 1 30.17 230 PHE A CA 1
ATOM 1701 C C . PHE A 1 230 ? 16.094 -4.281 -9.602 1 30.17 230 PHE A C 1
ATOM 1703 O O . PHE A 1 230 ? 16 -3.506 -10.555 1 30.17 230 PHE A O 1
ATOM 1710 N N . ALA A 1 231 ? 17.484 -4.516 -9.68 1 27.36 231 ALA A N 1
ATOM 1711 C CA . ALA A 1 231 ? 18.016 -5.047 -10.93 1 27.36 231 ALA A CA 1
ATOM 1712 C C . ALA A 1 231 ? 17.031 -6.012 -11.586 1 27.36 231 ALA A C 1
ATOM 1714 O O . ALA A 1 231 ? 16.422 -6.844 -10.906 1 27.36 231 ALA A O 1
ATOM 1715 N N . PRO A 1 232 ? 16.453 -6.219 -12.633 1 26.17 232 PRO A N 1
ATOM 1716 C CA . PRO A 1 232 ? 17.062 -7.488 -13.039 1 26.17 232 PRO A CA 1
ATOM 1717 C C . PRO A 1 232 ? 18.578 -7.496 -12.875 1 26.17 232 PRO A C 1
ATOM 1719 O O . PRO A 1 232 ? 19.188 -6.438 -12.758 1 26.17 232 PRO A O 1
ATOM 1722 N N . LEU A 1 233 ? 19.547 -8.383 -12.961 1 25.56 233 LEU A N 1
ATOM 1723 C CA . LEU A 1 233 ? 21 -8.484 -12.945 1 25.56 233 LEU A CA 1
ATOM 1724 C C . LEU A 1 233 ? 21.641 -7.238 -13.531 1 25.56 233 LEU A C 1
ATOM 1726 O O . LEU A 1 233 ? 22.609 -6.711 -12.977 1 25.56 233 LEU A O 1
ATOM 1730 N N . GLY A 1 234 ? 21.922 -6.906 -14.828 1 24.97 234 GLY A N 1
ATOM 1731 C CA . GLY A 1 234 ? 23.062 -6.219 -15.414 1 24.97 234 GLY A CA 1
ATOM 1732 C C . GLY A 1 234 ? 22.984 -4.711 -15.266 1 24.97 234 GLY A C 1
ATOM 1733 O O . GLY A 1 234 ? 23.984 -4.016 -15.422 1 24.97 234 GLY A O 1
ATOM 1734 N N . GLU A 1 235 ? 22.062 -3.916 -15.898 1 26.5 235 GLU A N 1
ATOM 1735 C CA . GLU A 1 235 ? 22.516 -2.594 -16.312 1 26.5 235 GLU A CA 1
ATOM 1736 C C . GLU A 1 235 ? 22.422 -1.594 -15.164 1 26.5 235 GLU A C 1
ATOM 1738 O O . GLU A 1 235 ? 21.688 -1.814 -14.195 1 26.5 235 GLU A O 1
ATOM 1743 N N . PRO A 1 236 ? 22.984 -0.224 -15.352 1 26.84 236 PRO A N 1
ATOM 1744 C CA . PRO A 1 236 ? 23.469 0.911 -14.57 1 26.84 236 PRO A CA 1
ATOM 1745 C C . PRO A 1 236 ? 22.438 1.434 -13.57 1 26.84 236 PRO A C 1
ATOM 1747 O O . PRO A 1 236 ? 21.234 1.257 -13.773 1 26.84 236 PRO A O 1
ATOM 1750 N N . PRO A 1 237 ? 22.844 2.318 -12.562 1 28.23 237 PRO A N 1
ATOM 1751 C CA . PRO A 1 237 ? 22.469 2.832 -11.242 1 28.23 237 PRO A CA 1
ATOM 1752 C C . PRO A 1 237 ? 21.203 3.682 -11.273 1 28.23 237 PRO A C 1
ATOM 1754 O O . PRO A 1 237 ? 20.656 4.031 -10.227 1 28.23 237 PRO A O 1
ATOM 1757 N N . PHE A 1 238 ? 21.188 4.863 -12 1 30.44 238 PHE A N 1
ATOM 1758 C CA . PHE A 1 238 ? 20.344 6.043 -12.172 1 30.44 238 PHE A CA 1
ATOM 1759 C C . PHE A 1 238 ? 18.859 5.648 -12.258 1 30.44 238 PHE A C 1
ATOM 1761 O O . PHE A 1 238 ? 18.016 6.484 -12.555 1 30.44 238 PHE A O 1
ATOM 1768 N N . MET A 1 239 ? 18.266 4.223 -12.055 1 30.22 239 MET A N 1
ATOM 1769 C CA . 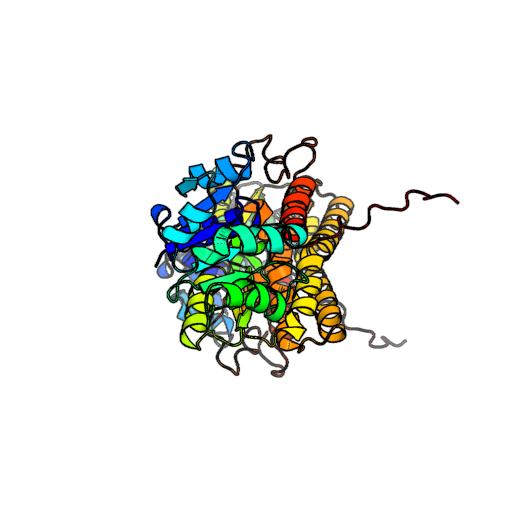MET A 1 239 ? 17.969 2.82 -12.32 1 30.22 239 MET A CA 1
ATOM 1770 C C . MET A 1 239 ? 16.953 2.279 -11.328 1 30.22 239 MET A C 1
ATOM 1772 O O . MET A 1 239 ? 16.812 1.064 -11.18 1 30.22 239 MET A O 1
ATOM 1776 N N . LEU A 1 240 ? 16.516 2.924 -10.32 1 34.56 240 LEU A N 1
ATOM 1777 C CA . LEU A 1 240 ? 15.547 2.639 -9.273 1 34.56 240 LEU A CA 1
ATOM 1778 C C . LEU A 1 240 ? 14.188 2.293 -9.875 1 34.56 240 LEU A C 1
ATOM 1780 O O . LEU A 1 240 ? 13.578 1.283 -9.508 1 34.56 240 LEU A O 1
ATOM 1784 N N . CYS A 1 241 ? 13.5 3.545 -10.336 1 38.19 241 CYS A N 1
ATOM 1785 C CA . CYS A 1 241 ? 12.328 3.389 -11.188 1 38.19 241 CYS A CA 1
ATOM 1786 C C . CYS A 1 241 ? 12.531 2.26 -12.188 1 38.19 241 CYS A C 1
ATOM 1788 O O . CYS A 1 241 ? 11.594 1.514 -12.484 1 38.19 241 CYS A O 1
ATOM 1790 N N . THR A 1 242 ? 13.781 2.365 -12.641 1 37.03 242 THR A N 1
ATOM 1791 C CA . THR A 1 242 ? 14.172 1.427 -13.688 1 37.03 242 THR A CA 1
ATOM 1792 C C . THR A 1 242 ? 14.266 0.008 -13.133 1 37.03 242 THR A C 1
ATOM 1794 O O . THR A 1 242 ? 13.852 -0.948 -13.789 1 37.03 242 THR A O 1
ATOM 1797 N N . SER A 1 243 ? 14.82 -0.055 -11.836 1 42 243 SER A N 1
ATOM 1798 C CA . SER A 1 243 ? 14.977 -1.384 -11.25 1 42 243 SER A CA 1
ATOM 1799 C C . SER A 1 243 ? 13.617 -1.998 -10.914 1 42 243 SER A C 1
ATOM 1801 O O . SER A 1 243 ? 13.398 -3.189 -11.141 1 42 243 SER A O 1
ATOM 1803 N N . TRP A 1 244 ? 12.867 -1.059 -10.297 1 45.81 244 TRP A N 1
ATOM 1804 C CA . TRP A 1 244 ? 11.547 -1.586 -9.969 1 45.81 244 TRP A CA 1
ATOM 1805 C C . TRP A 1 244 ? 10.766 -1.923 -11.234 1 45.81 244 TRP A C 1
ATOM 1807 O O . TRP A 1 244 ? 10.078 -2.943 -11.297 1 45.81 244 TRP A O 1
ATOM 1817 N N . LYS A 1 245 ? 11.016 -0.936 -12.133 1 53.19 245 LYS A N 1
ATOM 1818 C CA . LYS A 1 245 ? 10.422 -1.264 -13.422 1 53.19 245 LYS A CA 1
ATOM 1819 C C . LYS A 1 245 ? 10.938 -2.604 -13.938 1 53.19 245 LYS A C 1
ATOM 1821 O O . LYS A 1 245 ? 10.172 -3.4 -14.484 1 53.19 245 LYS A O 1
ATOM 1826 N N . VAL A 1 246 ? 12.102 -2.895 -13.375 1 43.09 246 VAL A N 1
ATOM 1827 C CA . VAL A 1 246 ? 12.719 -4.125 -13.859 1 43.09 246 VAL A CA 1
ATOM 1828 C C . VAL A 1 246 ? 12.117 -5.324 -13.133 1 43.09 246 VAL A C 1
ATOM 1830 O O . VAL A 1 246 ? 11.789 -6.34 -13.758 1 43.09 246 VAL A O 1
ATOM 1833 N N . VAL A 1 247 ? 11.922 -5.176 -11.828 1 45.81 247 VAL A N 1
ATOM 1834 C CA . VAL A 1 247 ? 11.375 -6.285 -11.055 1 45.81 247 VAL A CA 1
ATOM 1835 C C . VAL A 1 247 ? 9.961 -6.605 -11.547 1 45.81 247 VAL A C 1
ATOM 1837 O O . VAL A 1 247 ? 9.609 -7.777 -11.719 1 45.81 247 VAL A O 1
ATOM 1840 N N . VAL A 1 248 ? 9.336 -5.523 -11.75 1 53 248 VAL A N 1
ATOM 1841 C CA . VAL A 1 248 ? 7.953 -5.691 -12.195 1 53 248 VAL A CA 1
ATOM 1842 C C . VAL A 1 248 ? 7.934 -6.348 -13.578 1 53 248 VAL A C 1
ATOM 1844 O O . VAL A 1 248 ? 7.199 -7.312 -13.805 1 53 248 VAL A O 1
ATOM 1847 N N . PHE A 1 249 ? 8.898 -5.906 -14.305 1 50.47 249 PHE A N 1
ATOM 1848 C CA . PHE A 1 249 ? 8.906 -6.422 -15.664 1 50.47 249 PHE A CA 1
ATOM 1849 C C . PHE A 1 249 ? 9.469 -7.836 -15.703 1 50.47 249 PHE A C 1
ATOM 1851 O O . PHE A 1 249 ? 8.984 -8.688 -16.453 1 50.47 249 PHE A O 1
ATOM 1858 N N . ASP A 1 250 ? 10.328 -8.016 -14.742 1 50.97 250 ASP A N 1
ATOM 1859 C CA . ASP A 1 250 ? 10.922 -9.344 -14.688 1 50.97 250 ASP A CA 1
ATOM 1860 C C . ASP A 1 250 ? 9.914 -10.375 -14.18 1 50.97 250 ASP A C 1
ATOM 1862 O O . ASP A 1 250 ? 9.875 -11.508 -14.664 1 50.97 250 ASP A O 1
ATOM 1866 N N . LEU A 1 251 ? 9.195 -10.008 -13.195 1 53.69 251 LEU A N 1
ATOM 1867 C CA . LEU A 1 251 ? 8.164 -10.93 -12.734 1 53.69 251 LEU A CA 1
ATOM 1868 C C . LEU A 1 251 ? 7.184 -11.25 -13.859 1 53.69 251 LEU A C 1
ATOM 1870 O O . LEU A 1 251 ? 6.867 -12.422 -14.102 1 53.69 251 LEU A O 1
ATOM 1874 N N . TYR A 1 252 ? 6.883 -10.281 -14.516 1 58.94 252 TYR A N 1
ATOM 1875 C CA . TYR A 1 252 ? 5.934 -10.516 -15.602 1 58.94 252 TYR A CA 1
ATOM 1876 C C . TYR A 1 252 ? 6.602 -11.242 -16.766 1 58.94 252 TYR A C 1
ATOM 1878 O O . TYR A 1 252 ? 5.992 -12.102 -17.406 1 58.94 252 TYR A O 1
ATOM 1886 N N . SER A 1 253 ? 7.879 -10.82 -16.984 1 52.97 253 SER A N 1
ATOM 1887 C CA . SER A 1 253 ? 8.609 -11.539 -18.016 1 52.97 253 SER A CA 1
ATOM 1888 C C . SER A 1 253 ? 8.734 -13.016 -17.672 1 52.97 253 SER A C 1
ATOM 1890 O O . SER A 1 253 ? 8.703 -13.867 -18.562 1 52.97 253 SER A O 1
ATOM 1892 N N . SER A 1 254 ? 8.93 -13.219 -16.422 1 52.56 254 SER A N 1
ATOM 1893 C CA . SER A 1 254 ? 9.062 -14.602 -16 1 52.56 254 SER A CA 1
ATOM 1894 C C . SER A 1 254 ? 7.762 -15.367 -16.188 1 52.56 254 SER A C 1
ATOM 1896 O O . SER A 1 254 ? 7.773 -16.578 -16.406 1 52.56 254 SER A O 1
ATOM 1898 N N . MET A 1 255 ? 6.789 -14.602 -16.094 1 53.34 255 MET A N 1
ATOM 1899 C CA . MET A 1 255 ? 5.484 -15.25 -16.234 1 53.34 255 MET A CA 1
ATOM 1900 C C . MET A 1 255 ? 5.047 -15.289 -17.688 1 53.34 255 MET A C 1
ATOM 1902 O O . MET A 1 255 ? 4.219 -16.125 -18.062 1 53.34 255 MET A O 1
ATOM 1906 N N . LEU A 1 256 ? 5.695 -14.219 -18.453 1 54.81 256 LEU A N 1
ATOM 1907 C CA . LEU A 1 256 ? 5.238 -14.078 -19.844 1 54.81 256 LEU A CA 1
ATOM 1908 C C . LEU A 1 256 ? 6.262 -14.648 -20.812 1 54.81 256 LEU A C 1
ATOM 1910 O O . LEU A 1 256 ? 7.434 -14.805 -20.469 1 54.81 256 LEU A O 1
ATOM 1914 N N . LEU A 1 257 ? 5.91 -15.227 -22.031 1 49.16 257 LEU A N 1
ATOM 1915 C CA . LEU A 1 257 ? 6.828 -15.633 -23.078 1 49.16 257 LEU A CA 1
ATOM 1916 C C . LEU A 1 257 ? 7.605 -14.438 -23.625 1 49.16 257 LEU A C 1
ATOM 1918 O O . LEU A 1 257 ? 8.797 -14.547 -23.922 1 49.16 257 LEU A O 1
ATOM 1922 N N . LYS A 1 258 ? 6.84 -13.547 -24.531 1 45.31 258 LYS A N 1
ATOM 1923 C CA . LYS A 1 258 ? 7.539 -12.578 -25.375 1 45.31 258 LYS A CA 1
ATOM 1924 C C . LYS A 1 258 ? 8.055 -11.406 -24.547 1 45.31 258 LYS A C 1
ATOM 1926 O O . LYS A 1 258 ? 7.344 -10.891 -23.688 1 45.31 258 LYS A O 1
ATOM 1931 N N . PRO A 1 259 ? 9.461 -11.133 -24.781 1 39.41 259 PRO A N 1
ATOM 1932 C CA . PRO A 1 259 ? 9.93 -9.875 -24.203 1 39.41 259 PRO A CA 1
ATOM 1933 C C . PRO A 1 259 ? 8.953 -8.727 -24.422 1 39.41 259 PRO A C 1
ATOM 1935 O O . PRO A 1 259 ? 8.234 -8.695 -25.422 1 39.41 259 PRO A O 1
ATOM 1938 N N . PRO A 1 260 ? 8.555 -7.91 -23.594 1 34.03 260 PRO A N 1
ATOM 1939 C CA . PRO A 1 260 ? 7.762 -6.754 -24.016 1 34.03 260 PRO A CA 1
ATOM 1940 C C . PRO A 1 260 ? 8.273 -6.133 -25.312 1 34.03 260 PRO A C 1
ATOM 1942 O O . PRO A 1 260 ? 9.461 -6.25 -25.641 1 34.03 260 PRO A O 1
ATOM 1945 N N . ALA A 1 261 ? 7.457 -5.809 -26.5 1 30.08 261 ALA A N 1
ATOM 1946 C CA . ALA A 1 261 ? 7.879 -5.078 -27.688 1 30.08 261 ALA A CA 1
ATOM 1947 C C . ALA A 1 261 ? 8.875 -3.977 -27.328 1 30.08 261 ALA A C 1
ATOM 1949 O O . ALA A 1 261 ? 8.578 -3.098 -26.516 1 30.08 261 ALA A O 1
ATOM 1950 N N . SER A 1 262 ? 10.211 -4.09 -27.484 1 28.59 262 SER A N 1
ATOM 1951 C CA . SER A 1 262 ? 11.062 -2.922 -27.719 1 28.59 262 SER A CA 1
ATOM 1952 C C . SER A 1 262 ? 10.375 -1.914 -28.641 1 28.59 262 SER A C 1
ATOM 1954 O O . SER A 1 262 ? 9.453 -2.266 -29.375 1 28.59 262 SER A O 1
ATOM 1956 N N . GLY A 1 263 ? 10.531 -0.572 -28.625 1 25.61 263 GLY A N 1
ATOM 1957 C CA . GLY A 1 263 ? 10.32 0.219 -29.828 1 25.61 263 GLY A CA 1
ATOM 1958 C C . GLY A 1 263 ? 10.781 -0.483 -31.094 1 25.61 263 GLY A C 1
ATOM 1959 O O . GLY A 1 263 ? 11.523 -1.468 -31.016 1 25.61 263 GLY A O 1
ATOM 1960 N N . PRO A 1 264 ? 10.477 0.013 -32.438 1 25.86 264 PRO A N 1
ATOM 1961 C CA . PRO A 1 264 ? 10.75 -0.362 -33.812 1 25.86 264 PRO A CA 1
ATOM 1962 C C . PRO A 1 264 ? 12.234 -0.657 -34.062 1 25.86 264 PRO A C 1
ATOM 1964 O O . PRO A 1 264 ? 13.078 0.223 -33.875 1 25.86 264 PRO A O 1
ATOM 1967 N N . GLY A 1 265 ? 12.922 -1.674 -33.906 1 22.55 265 GLY A N 1
ATOM 1968 C CA . GLY A 1 265 ? 13.852 -1.924 -35 1 22.55 265 GLY A CA 1
ATOM 1969 C C . GLY A 1 265 ? 13.172 -2.369 -36.281 1 22.55 265 GLY A C 1
ATOM 1970 O O . GLY A 1 265 ? 12.078 -2.939 -36.25 1 22.55 265 GLY A O 1
ATOM 1971 N N . ARG A 1 266 ? 13.578 -1.864 -37.75 1 23.81 266 ARG A N 1
ATOM 1972 C CA . ARG A 1 266 ? 13.297 -2.25 -39.125 1 23.81 266 ARG A CA 1
ATOM 1973 C C . ARG A 1 266 ? 13.586 -3.732 -39.344 1 23.81 266 ARG A C 1
ATOM 1975 O O . ARG A 1 266 ? 14.742 -4.16 -39.312 1 23.81 266 ARG A O 1
ATOM 1982 N N . PHE A 1 267 ? 12.984 -4.676 -39 1 17.27 267 PHE A N 1
ATOM 1983 C CA . PHE A 1 267 ? 13.273 -5.879 -39.75 1 17.27 267 PHE A CA 1
ATOM 1984 C C . PHE A 1 267 ? 12.953 -5.664 -41.219 1 17.27 267 PHE A C 1
ATOM 1986 O O . PHE A 1 267 ? 11.836 -5.281 -41.594 1 17.27 267 PHE A O 1
ATOM 1993 N N . ASN A 1 268 ? 13.977 -5.43 -42.125 1 20.84 268 ASN A N 1
ATOM 1994 C CA . ASN A 1 268 ? 14.055 -5.59 -43.594 1 20.84 268 ASN A CA 1
ATOM 1995 C C . ASN A 1 268 ? 13.336 -6.855 -44.062 1 20.84 268 ASN A C 1
ATOM 1997 O O . ASN A 1 268 ? 13.422 -7.898 -43.406 1 20.84 268 ASN A O 1
ATOM 2001 N N . SER A 1 269 ? 12.633 -6.527 -45.219 1 17.17 269 SER A N 1
ATOM 2002 C CA . SER A 1 269 ? 12.906 -7.148 -46.5 1 17.17 269 SER A CA 1
ATOM 2003 C C . SER A 1 269 ? 14.328 -6.84 -46.969 1 17.17 269 SER A C 1
ATOM 2005 O O . SER A 1 269 ? 14.797 -5.707 -46.844 1 17.17 269 SER A O 1
ATOM 2007 N N . MET B 1 1 ? 2.824 -28.453 6.102 1 91 1 MET B N 1
ATOM 2008 C CA . MET B 1 1 ? 2.756 -28.25 4.656 1 91 1 MET B CA 1
ATOM 2009 C C . MET B 1 1 ? 4.062 -27.672 4.121 1 91 1 MET B C 1
ATOM 2011 O O . MET B 1 1 ? 4.68 -26.828 4.766 1 91 1 MET B O 1
ATOM 2015 N N . SER B 1 2 ? 4.602 -28.219 2.975 1 97.88 2 SER B N 1
ATOM 2016 C CA . SER B 1 2 ? 5.84 -27.766 2.352 1 97.88 2 SER B CA 1
ATOM 2017 C C . SER B 1 2 ? 5.598 -27.281 0.924 1 97.88 2 SER B C 1
ATOM 2019 O O . SER B 1 2 ? 4.715 -27.797 0.234 1 97.88 2 SER B O 1
ATOM 2021 N N . VAL B 1 3 ? 6.402 -26.281 0.555 1 98.5 3 VAL B N 1
ATOM 2022 C CA . VAL B 1 3 ? 6.258 -25.688 -0.771 1 98.5 3 VAL B CA 1
ATOM 2023 C C . VAL B 1 3 ? 7.566 -25.828 -1.545 1 98.5 3 VAL B C 1
ATOM 2025 O O . VAL B 1 3 ? 8.648 -25.609 -0.99 1 98.5 3 VAL B O 1
ATOM 2028 N N . GLY B 1 4 ? 7.426 -26.281 -2.762 1 98.69 4 GLY B N 1
ATOM 2029 C CA . GLY B 1 4 ? 8.562 -26.344 -3.67 1 98.69 4 GLY B CA 1
ATOM 2030 C C . GLY B 1 4 ? 8.391 -25.469 -4.895 1 98.69 4 GLY B C 1
ATOM 2031 O O . GLY B 1 4 ? 7.297 -25.359 -5.445 1 98.69 4 GLY B O 1
ATOM 2032 N N . PHE B 1 5 ? 9.523 -24.844 -5.32 1 98.19 5 PHE B N 1
ATOM 2033 C CA . PHE B 1 5 ? 9.578 -24.062 -6.559 1 98.19 5 PHE B CA 1
ATOM 2034 C C . PHE B 1 5 ? 10.547 -24.703 -7.551 1 98.19 5 PHE B C 1
ATOM 2036 O O . PHE B 1 5 ? 11.734 -24.859 -7.254 1 98.19 5 PHE B O 1
ATOM 2043 N N . ILE B 1 6 ? 9.945 -25.094 -8.672 1 97.88 6 ILE B N 1
ATOM 2044 C CA . ILE B 1 6 ? 10.828 -25.391 -9.789 1 97.88 6 ILE B CA 1
ATOM 2045 C C . ILE B 1 6 ? 11.195 -24.094 -10.516 1 97.88 6 ILE B C 1
ATOM 2047 O O . ILE B 1 6 ? 10.367 -23.516 -11.211 1 97.88 6 ILE B O 1
ATOM 2051 N N . GLY B 1 7 ? 12.414 -23.719 -10.414 1 95.06 7 GLY B N 1
ATOM 2052 C CA . GLY B 1 7 ? 12.844 -22.375 -10.797 1 95.06 7 GLY B CA 1
ATOM 2053 C C . GLY B 1 7 ? 13.039 -21.453 -9.617 1 95.06 7 GLY B C 1
ATOM 2054 O O . GLY B 1 7 ? 12.141 -21.312 -8.781 1 95.06 7 GLY B O 1
ATOM 2055 N N . ALA B 1 8 ? 14.211 -20.875 -9.547 1 95.12 8 ALA B N 1
ATOM 2056 C CA . ALA B 1 8 ? 14.547 -19.953 -8.461 1 95.12 8 ALA B CA 1
ATOM 2057 C C . ALA B 1 8 ? 14.641 -18.516 -8.961 1 95.12 8 ALA B C 1
ATOM 2059 O O . ALA B 1 8 ? 15.586 -17.797 -8.641 1 95.12 8 ALA B O 1
ATOM 2060 N N . GLY B 1 9 ? 13.633 -18.188 -9.773 1 88.88 9 GLY B N 1
ATOM 2061 C CA . GLY B 1 9 ? 13.602 -16.844 -10.312 1 88.88 9 GLY B CA 1
ATOM 2062 C C . GLY B 1 9 ? 12.805 -15.867 -9.469 1 88.88 9 GLY B C 1
ATOM 2063 O O . GLY B 1 9 ? 12.641 -16.078 -8.266 1 88.88 9 GLY B O 1
ATOM 2064 N N . GLN B 1 10 ? 12.359 -14.805 -10.086 1 85.75 10 GLN B N 1
ATOM 2065 C CA . GLN B 1 10 ? 11.688 -13.711 -9.383 1 85.75 10 GLN B CA 1
ATOM 2066 C C . GLN B 1 10 ? 10.367 -14.188 -8.773 1 85.75 10 GLN B C 1
ATOM 2068 O O . GLN B 1 10 ? 10.016 -13.773 -7.668 1 85.75 10 GLN B O 1
ATOM 2073 N N . LEU B 1 11 ? 9.672 -14.984 -9.523 1 89.06 11 LEU B N 1
ATOM 2074 C CA . LEU B 1 11 ? 8.406 -15.477 -8.992 1 89.06 11 LEU B CA 1
ATOM 2075 C C . LEU B 1 11 ? 8.617 -16.266 -7.711 1 89.06 11 LEU B C 1
ATOM 2077 O O . LEU B 1 11 ? 7.938 -16.047 -6.711 1 89.06 11 LEU B O 1
ATOM 2081 N N . ALA B 1 12 ? 9.578 -17.172 -7.781 1 93.81 12 ALA B N 1
ATOM 2082 C CA . ALA B 1 12 ? 9.898 -17.969 -6.598 1 93.81 12 ALA B CA 1
ATOM 2083 C C . ALA B 1 12 ? 10.289 -17.062 -5.426 1 93.81 12 ALA B C 1
ATOM 2085 O O . ALA B 1 12 ? 9.812 -17.266 -4.305 1 93.81 12 ALA B O 1
ATOM 2086 N N . PHE B 1 13 ? 11.125 -16.109 -5.672 1 91.81 13 PHE B N 1
ATOM 2087 C CA . PHE B 1 13 ? 11.578 -15.195 -4.625 1 91.81 13 PHE B CA 1
ATOM 2088 C C . PHE B 1 13 ? 10.406 -14.414 -4.039 1 91.81 13 PHE B C 1
ATOM 2090 O O . PHE B 1 13 ? 10.258 -14.328 -2.818 1 91.81 13 PHE B O 1
ATOM 2097 N N . ALA B 1 14 ? 9.586 -13.883 -4.895 1 88.31 14 ALA B N 1
ATOM 2098 C CA . ALA B 1 14 ? 8.461 -13.055 -4.461 1 88.31 14 ALA B CA 1
ATOM 2099 C C . ALA B 1 14 ? 7.504 -13.844 -3.574 1 88.31 14 ALA B C 1
ATOM 2101 O O . ALA B 1 14 ? 7.105 -13.375 -2.506 1 88.31 14 ALA B O 1
ATOM 2102 N N . LEU B 1 15 ? 7.191 -15.031 -4 1 93.5 15 LEU B N 1
ATOM 2103 C CA . LEU B 1 15 ? 6.23 -15.828 -3.252 1 93.5 15 LEU B CA 1
ATOM 2104 C C . LEU B 1 15 ? 6.848 -16.344 -1.958 1 93.5 15 LEU B C 1
ATOM 2106 O O . LEU B 1 15 ? 6.215 -16.297 -0.901 1 93.5 15 LEU B O 1
ATOM 2110 N N . ALA B 1 16 ? 8.086 -16.797 -2.02 1 95.25 16 ALA B N 1
ATOM 2111 C CA . ALA B 1 16 ? 8.758 -17.266 -0.812 1 95.25 16 ALA B CA 1
ATOM 2112 C C . ALA B 1 16 ? 8.852 -16.172 0.236 1 95.25 16 ALA B C 1
ATOM 2114 O O . ALA B 1 16 ? 8.531 -16.391 1.407 1 95.25 16 ALA B O 1
ATOM 2115 N N . ARG B 1 17 ? 9.305 -15.031 -0.212 1 91.69 17 ARG B N 1
ATOM 2116 C CA . ARG B 1 17 ? 9.406 -13.891 0.689 1 91.69 17 ARG B CA 1
ATOM 2117 C C . ARG B 1 17 ? 8.047 -13.523 1.274 1 91.69 17 ARG B C 1
ATOM 2119 O O . ARG B 1 17 ? 7.926 -13.297 2.479 1 91.69 17 ARG B O 1
ATOM 2126 N N . GLY B 1 18 ? 7.039 -13.5 0.415 1 92.38 18 GLY B N 1
ATOM 2127 C CA . GLY B 1 18 ? 5.691 -13.203 0.879 1 92.38 18 GLY B CA 1
ATOM 2128 C C . GLY B 1 18 ? 5.184 -14.195 1.904 1 92.38 18 GLY B C 1
ATOM 2129 O O . GLY B 1 18 ? 4.66 -13.805 2.951 1 92.38 18 GLY B O 1
ATOM 2130 N N . PHE B 1 19 ? 5.367 -15.445 1.603 1 95.88 19 PHE B N 1
ATOM 2131 C CA . PHE B 1 19 ? 4.867 -16.5 2.48 1 95.88 19 PHE B CA 1
ATOM 2132 C C . PHE B 1 19 ? 5.562 -16.438 3.836 1 95.88 19 PHE B C 1
ATOM 2134 O O . PHE B 1 19 ? 4.926 -16.609 4.875 1 95.88 19 PHE B O 1
ATOM 2141 N N . THR B 1 20 ? 6.844 -16.203 3.848 1 95.69 20 THR B N 1
ATOM 2142 C CA . THR B 1 20 ? 7.605 -16.172 5.09 1 95.69 20 THR B CA 1
ATOM 2143 C C . THR B 1 20 ? 7.277 -14.914 5.891 1 95.69 20 THR B C 1
ATOM 2145 O O . THR B 1 20 ? 7.105 -14.969 7.109 1 95.69 20 THR B O 1
ATOM 2148 N N . ALA B 1 21 ? 7.172 -13.852 5.219 1 91.38 21 ALA B N 1
ATOM 2149 C CA . ALA B 1 21 ? 6.828 -12.594 5.879 1 91.38 21 ALA B CA 1
ATOM 2150 C C . ALA B 1 21 ? 5.434 -12.664 6.496 1 91.38 21 ALA B C 1
ATOM 2152 O O . ALA B 1 21 ? 5.199 -12.102 7.57 1 91.38 21 ALA B O 1
ATOM 2153 N N . ALA B 1 22 ? 4.559 -13.297 5.828 1 93 22 ALA B N 1
ATOM 2154 C CA . ALA B 1 22 ? 3.189 -13.445 6.32 1 93 22 ALA B CA 1
ATOM 2155 C C . ALA B 1 22 ? 3.123 -14.445 7.473 1 93 22 ALA B C 1
ATOM 2157 O O . ALA B 1 22 ? 2.119 -14.516 8.188 1 93 22 ALA B O 1
ATOM 2158 N N . GLY B 1 23 ? 4.16 -15.289 7.594 1 94.62 23 GLY B N 1
ATOM 2159 C CA . GLY B 1 23 ? 4.234 -16.266 8.672 1 94.62 23 GLY B CA 1
ATOM 2160 C C . GLY B 1 23 ? 3.443 -17.531 8.391 1 94.62 23 GLY B C 1
ATOM 2161 O O . GLY B 1 23 ? 3.215 -18.328 9.289 1 94.62 23 GLY B O 1
ATOM 2162 N N . ILE B 1 24 ? 2.99 -17.672 7.195 1 95.06 24 ILE B N 1
ATOM 2163 C CA . ILE B 1 24 ? 2.143 -18.828 6.867 1 95.06 24 ILE B CA 1
ATOM 2164 C C . ILE B 1 24 ? 3.01 -20.062 6.645 1 95.06 24 ILE B C 1
ATOM 2166 O O . ILE B 1 24 ? 2.527 -21.188 6.75 1 95.06 24 ILE B O 1
ATOM 2170 N N . LEU B 1 25 ? 4.258 -19.844 6.281 1 95.81 25 LEU B N 1
ATOM 2171 C CA . LEU B 1 25 ? 5.207 -20.922 6.047 1 95.81 25 LEU B CA 1
ATOM 2172 C C . LEU B 1 25 ? 6.578 -20.562 6.617 1 95.81 25 LEU B C 1
ATOM 2174 O O . LEU B 1 25 ? 7.078 -19.469 6.414 1 95.81 25 LEU B O 1
ATOM 2178 N N . ALA B 1 26 ? 7.113 -21.547 7.34 1 96.5 26 ALA B N 1
ATOM 2179 C CA . ALA B 1 26 ? 8.508 -21.375 7.758 1 96.5 26 ALA B CA 1
ATOM 2180 C C . ALA B 1 26 ? 9.453 -21.516 6.574 1 96.5 26 ALA B C 1
ATOM 2182 O O . ALA B 1 26 ? 9.219 -22.328 5.672 1 96.5 26 ALA B O 1
ATOM 2183 N N . SER B 1 27 ? 10.547 -20.828 6.621 1 96.19 27 SER B N 1
ATOM 2184 C CA . SER B 1 27 ? 11.484 -20.797 5.508 1 96.19 27 SER B CA 1
ATOM 2185 C C . SER B 1 27 ? 12.031 -22.188 5.191 1 96.19 27 SER B C 1
ATOM 2187 O O . SER B 1 27 ? 12.25 -22.516 4.023 1 96.19 27 SER B O 1
ATOM 2189 N N . HIS B 1 28 ? 12.203 -22.969 6.223 1 95.88 28 HIS B N 1
ATOM 2190 C CA . HIS B 1 28 ? 12.82 -24.281 6.008 1 95.88 28 HIS B CA 1
ATOM 2191 C C . HIS B 1 28 ? 11.836 -25.25 5.363 1 95.88 28 HIS B C 1
ATOM 2193 O O . HIS B 1 28 ? 12.227 -26.344 4.949 1 95.88 28 HIS B O 1
ATOM 2199 N N . LYS B 1 29 ? 10.578 -24.844 5.266 1 98.12 29 LYS B N 1
ATOM 2200 C CA . LYS B 1 29 ? 9.555 -25.641 4.594 1 98.12 29 LYS B CA 1
ATOM 2201 C C . LYS B 1 29 ? 9.445 -25.266 3.123 1 98.12 29 LYS B C 1
ATOM 2203 O O . LYS B 1 29 ? 8.555 -25.75 2.418 1 98.12 29 LYS B O 1
ATOM 2208 N N . ILE B 1 30 ? 10.312 -24.406 2.674 1 98.56 30 ILE B N 1
ATOM 2209 C CA . ILE B 1 30 ? 10.328 -23.984 1.278 1 98.56 30 ILE B CA 1
ATOM 2210 C C . ILE B 1 30 ? 11.633 -24.422 0.622 1 98.56 30 ILE B C 1
ATOM 2212 O O . ILE B 1 30 ? 12.711 -24.281 1.202 1 98.56 30 ILE B O 1
ATOM 2216 N N . MET B 1 31 ? 11.523 -25.031 -0.554 1 98.69 31 MET B N 1
ATOM 2217 C CA . MET B 1 31 ? 12.68 -25.422 -1.359 1 98.69 31 MET B CA 1
ATOM 2218 C C . MET B 1 31 ? 12.523 -24.938 -2.799 1 98.69 31 MET B C 1
ATOM 2220 O O . MET B 1 31 ? 11.422 -24.953 -3.344 1 98.69 31 MET B O 1
ATOM 2224 N N . ALA B 1 32 ? 13.617 -24.5 -3.402 1 98.56 32 ALA B N 1
ATOM 2225 C CA . ALA B 1 32 ? 13.625 -24.078 -4.805 1 98.56 32 ALA B CA 1
ATOM 2226 C C . ALA B 1 32 ? 14.781 -24.734 -5.562 1 98.56 32 ALA B C 1
ATOM 2228 O O . ALA B 1 32 ? 15.859 -24.922 -5.008 1 98.56 32 ALA B O 1
ATOM 2229 N N . SER B 1 33 ? 14.508 -25.062 -6.777 1 98.5 33 SER B N 1
ATOM 2230 C CA . SER B 1 33 ? 15.547 -25.672 -7.609 1 98.5 33 SER B CA 1
ATOM 2231 C C . SER B 1 33 ? 15.891 -24.766 -8.797 1 98.5 33 SER B C 1
ATOM 2233 O O . SER B 1 33 ? 15.023 -24.078 -9.328 1 98.5 33 SER B O 1
ATOM 2235 N N . THR B 1 34 ? 17.141 -24.75 -9.148 1 96.94 34 THR B N 1
ATOM 2236 C CA . THR B 1 34 ? 17.641 -24.016 -10.305 1 96.94 34 THR B CA 1
ATOM 2237 C C . THR B 1 34 ? 18.984 -24.594 -10.781 1 96.94 34 THR B C 1
ATOM 2239 O O . THR B 1 34 ? 19.797 -25.016 -9.961 1 96.94 34 THR B O 1
ATOM 2242 N N . PRO B 1 35 ? 19.078 -24.641 -12.102 1 93.69 35 PRO B N 1
ATOM 2243 C CA . PRO B 1 35 ? 20.391 -25.078 -12.594 1 93.69 35 PRO B CA 1
ATOM 2244 C C . PRO B 1 35 ? 21.469 -24.016 -12.398 1 93.69 35 PRO B C 1
ATOM 2246 O O . PRO B 1 35 ? 22.656 -24.344 -12.375 1 93.69 35 PRO B O 1
ATOM 2249 N N . ASN B 1 36 ? 21.156 -22.719 -12.273 1 93.12 36 ASN B N 1
ATOM 2250 C CA . ASN B 1 36 ? 22.094 -21.609 -12.133 1 93.12 36 ASN B CA 1
ATOM 2251 C C . ASN B 1 36 ? 22.047 -21.016 -10.727 1 93.12 36 ASN B C 1
ATOM 2253 O O . ASN B 1 36 ? 21.156 -20.234 -10.406 1 93.12 36 ASN B O 1
ATOM 2257 N N . MET B 1 37 ? 23.125 -21.266 -9.977 1 93.75 37 MET B N 1
ATOM 2258 C CA . MET B 1 37 ? 23.156 -20.859 -8.578 1 93.75 37 MET B CA 1
ATOM 2259 C C . MET B 1 37 ? 23.719 -19.453 -8.438 1 93.75 37 MET B C 1
ATOM 2261 O O . MET B 1 37 ? 23.75 -18.891 -7.34 1 93.75 37 MET B O 1
ATOM 2265 N N . ASP B 1 38 ? 24 -18.844 -9.578 1 91.75 38 ASP B N 1
ATOM 2266 C CA . ASP B 1 38 ? 24.625 -17.531 -9.508 1 91.75 38 ASP B CA 1
ATOM 2267 C C . ASP B 1 38 ? 23.594 -16.422 -9.719 1 91.75 38 ASP B C 1
ATOM 2269 O O . ASP B 1 38 ? 23.953 -15.234 -9.734 1 91.75 38 ASP B O 1
ATOM 2273 N N . LEU B 1 39 ? 22.438 -16.828 -9.844 1 86.81 39 LEU B N 1
ATOM 2274 C CA . LEU B 1 39 ? 21.391 -15.828 -10.031 1 86.81 39 LEU B CA 1
ATOM 2275 C C . LEU B 1 39 ? 21.234 -14.969 -8.773 1 86.81 39 LEU B C 1
ATOM 2277 O O . LEU B 1 39 ? 21.328 -15.477 -7.656 1 86.81 39 LEU B O 1
ATOM 2281 N N . PRO B 1 40 ? 20.984 -13.68 -8.938 1 85.69 40 PRO B N 1
ATOM 2282 C CA . PRO B 1 40 ? 20.734 -12.82 -7.781 1 85.69 40 PRO B CA 1
ATOM 2283 C C . PRO B 1 40 ? 19.578 -13.32 -6.922 1 85.69 40 PRO B C 1
ATOM 2285 O O . PRO B 1 40 ? 19.609 -13.203 -5.695 1 85.69 40 PRO B O 1
ATOM 2288 N N . THR B 1 41 ? 18.609 -13.883 -7.539 1 89.31 41 THR B N 1
ATOM 2289 C CA . THR B 1 41 ? 17.453 -14.375 -6.801 1 89.31 41 THR B CA 1
ATOM 2290 C C . THR B 1 41 ? 17.844 -15.555 -5.922 1 89.31 41 THR B C 1
ATOM 2292 O O . THR B 1 41 ? 17.234 -15.773 -4.863 1 89.31 41 THR B O 1
ATOM 2295 N N . VAL B 1 42 ? 18.812 -16.281 -6.324 1 94.62 42 VAL B N 1
ATOM 2296 C CA . VAL B 1 42 ? 19.281 -17.422 -5.531 1 94.62 42 VAL B CA 1
ATOM 2297 C C . VAL B 1 42 ? 19.875 -16.922 -4.215 1 94.62 42 VAL B C 1
ATOM 2299 O O . VAL B 1 42 ? 19.562 -17.453 -3.146 1 94.62 42 VAL B O 1
ATOM 2302 N N . SER B 1 43 ? 20.672 -15.891 -4.32 1 93.81 43 SER B N 1
ATOM 2303 C CA . SER B 1 43 ? 21.25 -15.281 -3.123 1 93.81 43 SER B CA 1
ATOM 2304 C C . SER B 1 43 ? 20.172 -14.734 -2.205 1 93.81 43 SER B C 1
ATOM 2306 O O . SER B 1 43 ? 20.234 -14.906 -0.985 1 93.81 43 SER B O 1
ATOM 2308 N N . ALA B 1 44 ? 19.203 -14.156 -2.775 1 89.88 44 ALA B N 1
ATOM 2309 C CA . ALA B 1 44 ? 18.109 -13.578 -2.01 1 89.88 44 ALA B CA 1
ATOM 2310 C C . ALA B 1 44 ? 17.297 -14.664 -1.311 1 89.88 44 ALA B C 1
ATOM 2312 O O . ALA B 1 44 ? 16.906 -14.508 -0.15 1 89.88 44 ALA B O 1
ATOM 2313 N N . LEU B 1 45 ? 17.078 -15.719 -1.997 1 95.12 45 LEU B N 1
ATOM 2314 C CA . LEU B 1 45 ? 16.344 -16.844 -1.433 1 95.12 45 LEU B CA 1
ATOM 2315 C C . LEU B 1 45 ? 17.125 -17.484 -0.282 1 95.12 45 LEU B C 1
ATOM 2317 O O . LEU B 1 45 ? 16.531 -17.812 0.755 1 95.12 45 LEU B O 1
ATOM 2321 N N . ARG B 1 46 ? 18.391 -17.594 -0.46 1 96.06 46 ARG B N 1
ATOM 2322 C CA . ARG B 1 46 ? 19.234 -18.125 0.595 1 96.06 46 ARG B CA 1
ATOM 2323 C C . ARG B 1 46 ? 19.172 -17.25 1.847 1 96.06 46 ARG B C 1
ATOM 2325 O O . ARG B 1 46 ? 19.109 -17.766 2.965 1 96.06 46 ARG B O 1
ATOM 2332 N N . LYS B 1 47 ? 19.172 -16.016 1.671 1 94.31 47 LYS B N 1
ATOM 2333 C CA . LYS B 1 47 ? 19.172 -15.062 2.77 1 94.31 47 LYS B CA 1
ATOM 2334 C C . LYS B 1 47 ? 17.922 -15.195 3.621 1 94.31 47 LYS B C 1
ATOM 2336 O O . LYS B 1 47 ? 17.953 -14.969 4.832 1 94.31 47 LYS B O 1
ATOM 2341 N N . ILE B 1 48 ? 16.906 -15.602 3.023 1 94.38 48 ILE B N 1
ATOM 2342 C CA . ILE B 1 48 ? 15.664 -15.672 3.797 1 94.38 48 ILE B CA 1
ATOM 2343 C C . ILE B 1 48 ? 15.453 -17.094 4.293 1 94.38 48 ILE B C 1
ATOM 2345 O O . ILE B 1 48 ? 14.391 -17.422 4.84 1 94.38 48 ILE B O 1
ATOM 2349 N N . GLY B 1 49 ? 16.359 -18.031 3.977 1 97.25 49 GLY B N 1
ATOM 2350 C CA . GLY B 1 49 ? 16.359 -19.328 4.613 1 97.25 49 GLY B CA 1
ATOM 2351 C C . GLY B 1 49 ? 15.758 -20.422 3.746 1 97.25 49 GLY B C 1
ATOM 2352 O O . GLY B 1 49 ? 15.453 -21.516 4.234 1 97.25 49 GLY B O 1
ATOM 2353 N N . VAL B 1 50 ? 15.547 -20.172 2.506 1 97.94 50 VAL B N 1
ATOM 2354 C CA . VAL B 1 50 ? 14.984 -21.172 1.584 1 97.94 50 VAL B CA 1
ATOM 2355 C C . VAL B 1 50 ? 16.062 -22.188 1.213 1 97.94 50 VAL B C 1
ATOM 2357 O O . VAL B 1 50 ? 17.219 -21.828 0.974 1 97.94 50 VAL B O 1
ATOM 2360 N N . LYS B 1 51 ? 15.633 -23.406 1.225 1 98.25 51 LYS B N 1
ATOM 2361 C CA . LYS B 1 51 ? 16.547 -24.453 0.767 1 98.25 51 LYS B CA 1
ATOM 2362 C C . LYS B 1 51 ? 16.688 -24.438 -0.752 1 98.25 51 LYS B C 1
ATOM 2364 O O . LYS B 1 51 ? 15.703 -24.312 -1.473 1 98.25 51 LYS B O 1
ATOM 2369 N N . LEU B 1 52 ? 17.953 -24.562 -1.158 1 98.31 52 LEU B N 1
ATOM 2370 C CA . LEU B 1 52 ? 18.219 -24.516 -2.59 1 98.31 52 LEU B CA 1
ATOM 2371 C C . LEU B 1 52 ? 18.859 -25.812 -3.066 1 98.31 52 LEU B C 1
ATOM 2373 O O . LEU B 1 52 ? 19.641 -26.422 -2.336 1 98.31 52 LEU B O 1
ATOM 2377 N N . THR B 1 53 ? 18.516 -26.234 -4.254 1 98.25 53 THR B N 1
ATOM 2378 C CA . THR B 1 53 ? 19.078 -27.438 -4.844 1 98.25 53 THR B CA 1
ATOM 2379 C C . THR B 1 53 ? 19.219 -27.281 -6.355 1 98.25 53 THR B C 1
ATOM 2381 O O . THR B 1 53 ? 18.562 -26.438 -6.969 1 98.25 53 THR B O 1
ATOM 2384 N N . HIS B 1 54 ? 20.078 -28.125 -6.988 1 97.69 54 HIS B N 1
ATOM 2385 C CA . HIS B 1 54 ? 20.25 -28.156 -8.438 1 97.69 54 HIS B CA 1
ATOM 2386 C C . HIS B 1 54 ? 19.281 -29.156 -9.078 1 97.69 54 HIS B C 1
ATOM 2388 O O . HIS B 1 54 ? 19.172 -29.203 -10.305 1 97.69 54 HIS B O 1
ATOM 2394 N N . HIS B 1 55 ? 18.578 -29.859 -8.266 1 97.5 55 HIS B N 1
ATOM 2395 C CA . HIS B 1 55 ? 17.828 -31 -8.773 1 97.5 55 HIS B CA 1
ATOM 2396 C C . HIS B 1 55 ? 16.328 -30.797 -8.602 1 97.5 55 HIS B C 1
ATOM 2398 O O . HIS B 1 55 ? 15.828 -30.797 -7.473 1 97.5 55 HIS B O 1
ATOM 2404 N N . ASN B 1 56 ? 15.672 -30.766 -9.695 1 98.44 56 ASN B N 1
ATOM 2405 C CA . ASN B 1 56 ? 14.219 -30.578 -9.672 1 98.44 56 ASN B CA 1
ATOM 2406 C C . ASN B 1 56 ? 13.523 -31.719 -8.938 1 98.44 56 ASN B C 1
ATOM 2408 O O . ASN B 1 56 ? 12.555 -31.484 -8.203 1 98.44 56 ASN B O 1
ATOM 2412 N N . LYS B 1 57 ? 13.984 -32.906 -9.102 1 98.25 57 LYS B N 1
ATOM 2413 C CA . LYS B 1 57 ? 13.359 -34.094 -8.492 1 98.25 57 LYS B CA 1
ATOM 2414 C C . LYS B 1 57 ? 13.422 -34 -6.969 1 98.25 57 LYS B C 1
ATOM 2416 O O . LYS B 1 57 ? 12.492 -34.438 -6.281 1 98.25 57 LYS B O 1
ATOM 2421 N N . GLU B 1 58 ? 14.5 -33.5 -6.492 1 98.25 58 GLU B N 1
ATOM 2422 C CA . GLU B 1 58 ? 14.617 -33.312 -5.047 1 98.25 58 GLU B CA 1
ATOM 2423 C C . GLU B 1 58 ? 13.547 -32.344 -4.523 1 98.25 58 GLU B C 1
ATOM 2425 O O . GLU B 1 58 ? 12.945 -32.594 -3.48 1 98.25 58 GLU B O 1
ATOM 2430 N N . THR B 1 59 ? 13.344 -31.266 -5.25 1 98.56 59 THR B N 1
ATOM 2431 C CA . THR B 1 59 ? 12.312 -30.297 -4.875 1 98.56 59 THR B CA 1
ATOM 2432 C C . THR B 1 59 ? 10.938 -30.969 -4.852 1 98.56 59 THR B C 1
ATOM 2434 O O . THR B 1 59 ? 10.156 -30.75 -3.93 1 98.56 59 THR B O 1
ATOM 2437 N N . VAL B 1 60 ? 10.648 -31.812 -5.789 1 98.5 60 VAL B N 1
ATOM 2438 C CA . VAL B 1 60 ? 9.375 -32.531 -5.848 1 98.5 60 VAL B CA 1
ATOM 2439 C C . VAL B 1 60 ? 9.219 -33.406 -4.605 1 98.5 60 VAL B C 1
ATOM 2441 O O . VAL B 1 60 ? 8.172 -33.406 -3.965 1 98.5 60 VAL B O 1
ATOM 2444 N N . GLN B 1 61 ? 10.273 -34.094 -4.207 1 97.5 61 GLN B N 1
ATOM 2445 C CA . GLN B 1 61 ? 10.242 -35.062 -3.107 1 97.5 61 GLN B CA 1
ATOM 2446 C C . GLN B 1 61 ? 9.984 -34.344 -1.774 1 97.5 61 GLN B C 1
ATOM 2448 O O . GLN B 1 61 ? 9.383 -34.938 -0.869 1 97.5 61 GLN B O 1
ATOM 2453 N N . HIS B 1 62 ? 10.297 -33.125 -1.713 1 97.25 62 HIS B N 1
ATOM 2454 C CA . HIS B 1 62 ? 10.227 -32.438 -0.431 1 97.25 62 HIS B CA 1
ATOM 2455 C C . HIS B 1 62 ? 9.086 -31.438 -0.407 1 97.25 62 HIS B C 1
ATOM 2457 O O . HIS B 1 62 ? 9.062 -30.531 0.427 1 97.25 62 HIS B O 1
ATOM 2463 N N . SER B 1 63 ? 8.172 -31.562 -1.325 1 97.75 63 SER B N 1
ATOM 2464 C CA . SER B 1 63 ? 7.121 -30.547 -1.405 1 97.75 63 SER B CA 1
ATOM 2465 C C . SER B 1 63 ? 5.738 -31.188 -1.433 1 97.75 63 SER B C 1
ATOM 2467 O O . SER B 1 63 ? 5.578 -32.312 -1.923 1 97.75 63 SER B O 1
ATOM 2469 N N . ASP B 1 64 ? 4.797 -30.562 -0.836 1 98 64 ASP B N 1
ATOM 2470 C CA . ASP B 1 64 ? 3.387 -30.891 -1.002 1 98 64 ASP B CA 1
ATOM 2471 C C . ASP B 1 64 ? 2.758 -30.078 -2.133 1 98 64 ASP B C 1
ATOM 2473 O O . ASP B 1 64 ? 2.016 -30.625 -2.953 1 98 64 ASP B O 1
ATOM 2477 N N . VAL B 1 65 ? 3.033 -28.812 -2.123 1 98.5 65 VAL B N 1
ATOM 2478 C CA . VAL B 1 65 ? 2.615 -27.891 -3.182 1 98.5 65 VAL B CA 1
ATOM 2479 C C . VAL B 1 65 ? 3.818 -27.5 -4.035 1 98.5 65 VAL B C 1
ATOM 2481 O O . VAL B 1 65 ? 4.809 -26.984 -3.523 1 98.5 65 VAL B O 1
ATOM 2484 N N . LEU B 1 66 ? 3.695 -27.812 -5.316 1 98.62 66 LEU B N 1
ATOM 2485 C CA . LEU B 1 66 ? 4.805 -27.594 -6.242 1 98.62 66 LEU B CA 1
ATOM 2486 C C . LEU B 1 66 ? 4.465 -26.5 -7.254 1 98.62 66 LEU B C 1
ATOM 2488 O O . LEU B 1 66 ? 3.604 -26.703 -8.117 1 98.62 66 LEU B O 1
ATOM 2492 N N . PHE B 1 67 ? 5.207 -25.375 -7.195 1 98.06 67 PHE B N 1
ATOM 2493 C CA . PHE B 1 67 ? 5.043 -24.281 -8.156 1 98.06 67 PHE B CA 1
ATOM 2494 C C . PHE B 1 67 ? 5.992 -24.453 -9.336 1 98.06 67 PHE B C 1
ATOM 2496 O O . PHE B 1 67 ? 7.203 -24.609 -9.148 1 98.06 67 PHE B O 1
ATOM 2503 N N . LEU B 1 68 ? 5.434 -24.484 -10.508 1 96.88 68 LEU B N 1
ATOM 2504 C CA . LEU B 1 68 ? 6.254 -24.391 -11.711 1 96.88 68 LEU B CA 1
ATOM 2505 C C . LEU B 1 68 ? 6.621 -22.938 -12.016 1 96.88 68 LEU B C 1
ATOM 2507 O O . LEU B 1 68 ? 5.887 -22.25 -12.711 1 96.88 68 LEU B O 1
ATOM 2511 N N . ALA B 1 69 ? 7.762 -22.531 -11.531 1 94.19 69 ALA B N 1
ATOM 2512 C CA . ALA B 1 69 ? 8.195 -21.141 -11.594 1 94.19 69 ALA B CA 1
ATOM 2513 C C . ALA B 1 69 ? 9.281 -20.953 -12.648 1 94.19 69 ALA B C 1
ATOM 2515 O O . ALA B 1 69 ? 10.297 -20.312 -12.391 1 94.19 69 ALA B O 1
ATOM 2516 N N . VAL B 1 70 ? 9.094 -21.531 -13.773 1 91.81 70 VAL B N 1
ATOM 2517 C CA . VAL B 1 70 ? 9.992 -21.406 -14.922 1 91.81 70 VAL B CA 1
ATOM 2518 C C . VAL B 1 70 ? 9.242 -20.781 -16.094 1 91.81 70 VAL B C 1
ATOM 2520 O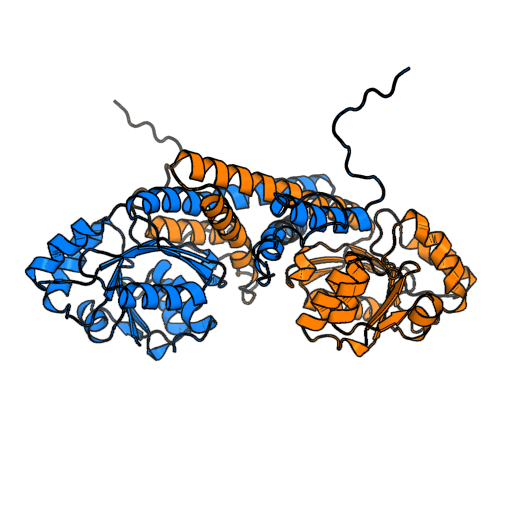 O . VAL B 1 70 ? 8.023 -20.609 -16.047 1 91.81 70 VAL B O 1
ATOM 2523 N N . LYS B 1 71 ? 10.023 -20.453 -17.047 1 87 71 LYS B N 1
ATOM 2524 C CA . LYS B 1 71 ? 9.422 -19.891 -18.25 1 87 71 LYS B CA 1
ATOM 2525 C C . LYS B 1 71 ? 8.492 -20.906 -18.922 1 87 71 LYS B C 1
ATOM 2527 O O . LYS B 1 71 ? 8.75 -22.109 -18.891 1 87 71 LYS B O 1
ATOM 2532 N N . PRO B 1 72 ? 7.461 -20.438 -19.609 1 90.81 72 PRO B N 1
ATOM 2533 C CA . PRO B 1 72 ? 6.441 -21.312 -20.172 1 90.81 72 PRO B CA 1
ATOM 2534 C C . PRO B 1 72 ? 7.02 -22.328 -21.156 1 90.81 72 PRO B C 1
ATOM 2536 O O . PRO B 1 72 ? 6.652 -23.5 -21.125 1 90.81 72 PRO B O 1
ATOM 2539 N N . HIS B 1 73 ? 7.973 -22 -21.953 1 88.25 73 HIS B N 1
ATOM 2540 C CA . HIS B 1 73 ? 8.477 -22.875 -23.016 1 88.25 73 HIS B CA 1
ATOM 2541 C C . HIS B 1 73 ? 9.305 -24.016 -22.422 1 88.25 73 HIS B C 1
ATOM 2543 O O . HIS B 1 73 ? 9.57 -25 -23.109 1 88.25 73 HIS B O 1
ATOM 2549 N N . ILE B 1 74 ? 9.664 -23.922 -21.156 1 92.69 74 ILE B N 1
ATOM 2550 C CA . ILE B 1 74 ? 10.5 -24.922 -20.5 1 92.69 74 ILE B CA 1
ATOM 2551 C C . ILE B 1 74 ? 9.617 -25.922 -19.766 1 92.69 74 ILE B C 1
ATOM 2553 O O . ILE B 1 74 ? 10.078 -27 -19.375 1 92.69 74 ILE B O 1
ATOM 2557 N N . ILE B 1 75 ? 8.336 -25.672 -19.609 1 95 75 ILE B N 1
ATOM 2558 C CA . ILE B 1 75 ? 7.438 -26.422 -18.734 1 95 75 ILE B CA 1
ATOM 2559 C C . ILE B 1 75 ? 7.309 -27.859 -19.25 1 95 75 ILE B C 1
ATOM 2561 O O . ILE B 1 75 ? 7.418 -28.812 -18.484 1 95 75 ILE B O 1
ATOM 2565 N N . PRO B 1 76 ? 7.191 -28.047 -20.578 1 94.81 76 PRO B N 1
ATOM 2566 C CA . PRO B 1 76 ? 7.086 -29.438 -21.047 1 94.81 76 PRO B CA 1
ATOM 2567 C C . PRO B 1 76 ? 8.312 -30.266 -20.688 1 94.81 76 PRO B C 1
ATOM 2569 O O . PRO B 1 76 ? 8.18 -31.438 -20.328 1 94.81 76 PRO B O 1
ATOM 2572 N N . PHE B 1 77 ? 9.43 -29.672 -20.734 1 96 77 PHE B N 1
ATOM 2573 C CA . PHE B 1 77 ? 10.664 -30.375 -20.422 1 96 77 PHE B CA 1
ATOM 2574 C C . PHE B 1 77 ? 10.75 -30.719 -18.938 1 96 77 PHE B C 1
ATOM 2576 O O . PHE B 1 77 ? 11.203 -31.797 -18.562 1 96 77 PHE B O 1
ATOM 2583 N N . ILE B 1 78 ? 10.312 -29.734 -18.125 1 97.19 78 ILE B N 1
ATOM 2584 C CA . ILE B 1 78 ? 10.297 -29.938 -16.688 1 97.19 78 ILE B CA 1
ATOM 2585 C C . ILE B 1 78 ? 9.344 -31.078 -16.328 1 97.19 78 ILE B C 1
ATOM 2587 O O . ILE B 1 78 ? 9.68 -31.953 -15.523 1 97.19 78 ILE B O 1
ATOM 2591 N N . LEU B 1 79 ? 8.203 -31.094 -16.953 1 97.69 79 LEU B N 1
ATOM 2592 C CA . LEU B 1 79 ? 7.203 -32.125 -16.672 1 97.69 79 LEU B CA 1
ATOM 2593 C C . LEU B 1 79 ? 7.719 -33.5 -17.062 1 97.69 79 LEU B C 1
ATOM 2595 O O . LEU B 1 79 ? 7.473 -34.469 -16.344 1 97.69 79 LEU B O 1
ATOM 2599 N N . ASP B 1 80 ? 8.469 -33.594 -18.141 1 96.75 80 ASP B N 1
ATOM 2600 C CA . ASP B 1 80 ? 9.086 -34.844 -18.547 1 96.75 80 ASP B CA 1
ATOM 2601 C C . ASP B 1 80 ? 10.102 -35.312 -17.5 1 96.75 80 ASP B C 1
ATOM 2603 O O . ASP B 1 80 ? 10.211 -36.5 -17.234 1 96.75 80 ASP B O 1
ATOM 2607 N N . GLU B 1 81 ? 10.695 -34.375 -17 1 97.44 81 GLU B N 1
ATOM 2608 C CA . GLU B 1 81 ? 11.773 -34.688 -16.062 1 97.44 81 GLU B CA 1
ATOM 2609 C C . GLU B 1 81 ? 11.211 -35.156 -14.719 1 97.44 81 GLU B C 1
ATOM 2611 O O . GLU B 1 81 ? 11.703 -36.125 -14.148 1 97.44 81 GLU B O 1
ATOM 2616 N N . ILE B 1 82 ? 10.188 -34.531 -14.258 1 98 82 ILE B N 1
ATOM 2617 C CA . ILE B 1 82 ? 9.789 -34.75 -12.875 1 98 82 ILE B CA 1
ATOM 2618 C C . ILE B 1 82 ? 8.539 -35.625 -12.836 1 98 82 ILE B C 1
ATOM 2620 O O . ILE B 1 82 ? 8.086 -36.031 -11.758 1 98 82 ILE B O 1
ATOM 2624 N N . GLY B 1 83 ? 7.98 -35.938 -13.938 1 97.19 83 GLY B N 1
ATOM 2625 C CA . GLY B 1 83 ? 6.703 -36.625 -14.023 1 97.19 83 GLY B CA 1
ATOM 2626 C C . GLY B 1 83 ? 6.645 -37.906 -13.188 1 97.19 83 GLY B C 1
ATOM 2627 O O . GLY B 1 83 ? 5.66 -38.125 -12.484 1 97.19 83 GLY B O 1
ATOM 2628 N N . SER B 1 84 ? 7.691 -38.688 -13.203 1 96.31 84 SER B N 1
ATOM 2629 C CA . SER B 1 84 ? 7.727 -40 -12.523 1 96.31 84 SER B CA 1
ATOM 2630 C C . SER B 1 84 ? 7.773 -39.812 -11.008 1 96.31 84 SER B C 1
ATOM 2632 O O . SER B 1 84 ? 7.48 -40.75 -10.258 1 96.31 84 SER B O 1
ATOM 2634 N N . ASP B 1 85 ? 8.102 -38.656 -10.578 1 97.62 85 ASP B N 1
ATOM 2635 C CA . ASP B 1 85 ? 8.242 -38.406 -9.148 1 97.62 85 ASP B CA 1
ATOM 2636 C C . ASP B 1 85 ? 6.984 -37.75 -8.578 1 97.62 85 ASP B C 1
ATOM 2638 O O . ASP B 1 85 ? 6.855 -37.594 -7.359 1 97.62 85 ASP B O 1
ATOM 2642 N N . ILE B 1 86 ? 6.066 -37.406 -9.414 1 97.56 86 ILE B N 1
ATOM 2643 C CA . ILE B 1 86 ? 4.816 -36.781 -8.961 1 97.56 86 ILE B CA 1
ATOM 2644 C C . ILE B 1 86 ? 3.9 -37.875 -8.398 1 97.56 86 ILE B C 1
ATOM 2646 O O . ILE B 1 86 ? 3.635 -38.875 -9.062 1 97.56 86 ILE B O 1
ATOM 2650 N N . LYS B 1 87 ? 3.516 -37.688 -7.164 1 96.12 87 LYS B N 1
ATOM 2651 C CA . LYS B 1 87 ? 2.619 -38.625 -6.469 1 96.12 87 LYS B CA 1
ATOM 2652 C C . LYS B 1 87 ? 1.259 -37.969 -6.215 1 96.12 87 LYS B C 1
ATOM 2654 O O . LYS B 1 87 ? 1.046 -36.812 -6.555 1 96.12 87 LYS B O 1
ATOM 2659 N N . ASP B 1 88 ? 0.349 -38.75 -5.578 1 95.06 88 ASP B N 1
ATOM 2660 C CA . ASP B 1 88 ? -1.029 -38.312 -5.352 1 95.06 88 ASP B CA 1
ATOM 2661 C C . ASP B 1 88 ? -1.089 -37.156 -4.379 1 95.06 88 ASP B C 1
ATOM 2663 O O . ASP B 1 88 ? -2.006 -36.312 -4.441 1 95.06 88 ASP B O 1
ATOM 2667 N N . ARG B 1 89 ? -0.135 -37.031 -3.57 1 95.12 89 ARG B N 1
ATOM 2668 C CA . ARG B 1 89 ? -0.16 -36 -2.543 1 95.12 89 ARG B CA 1
ATOM 2669 C C . ARG B 1 89 ? 0.251 -34.656 -3.117 1 95.12 89 ARG B C 1
ATOM 2671 O O . ARG B 1 89 ? 0.01 -33.625 -2.502 1 95.12 89 ARG B O 1
ATOM 2678 N N . HIS B 1 90 ? 0.906 -34.625 -4.246 1 97.88 90 HIS B N 1
ATOM 2679 C CA . HIS B 1 90 ? 1.444 -33.406 -4.805 1 97.88 90 HIS B CA 1
ATOM 2680 C C . HIS B 1 90 ? 0.352 -32.562 -5.48 1 97.88 90 HIS B C 1
ATOM 2682 O O . HIS B 1 90 ? -0.497 -33.125 -6.188 1 97.88 90 HIS B O 1
ATOM 2688 N N . ILE B 1 91 ? 0.329 -31.312 -5.176 1 98.44 91 ILE B N 1
ATOM 2689 C CA . ILE B 1 91 ? -0.421 -30.328 -5.949 1 98.44 91 ILE B CA 1
ATOM 2690 C C . ILE B 1 91 ? 0.531 -29.531 -6.848 1 98.44 91 ILE B C 1
ATOM 2692 O O . ILE B 1 91 ? 1.446 -28.875 -6.359 1 98.44 91 ILE B O 1
ATOM 2696 N N . VAL B 1 92 ? 0.32 -29.641 -8.172 1 98.56 92 VAL B N 1
ATOM 2697 C CA . VAL B 1 92 ? 1.161 -28.922 -9.133 1 98.56 92 VAL B CA 1
ATOM 2698 C C . VAL B 1 92 ? 0.5 -27.609 -9.531 1 98.56 92 VAL B C 1
ATOM 2700 O O . VAL B 1 92 ? -0.617 -27.594 -10.055 1 98.56 92 VAL B O 1
ATOM 2703 N N . VAL B 1 93 ? 1.22 -26.5 -9.234 1 98.38 93 VAL B N 1
ATOM 2704 C CA . VAL B 1 93 ? 0.689 -25.172 -9.492 1 98.38 93 VAL B CA 1
ATOM 2705 C C . VAL B 1 93 ? 1.503 -24.5 -10.594 1 98.38 93 VAL B C 1
ATOM 2707 O O . VAL B 1 93 ? 2.729 -24.391 -10.5 1 98.38 93 VAL B O 1
ATOM 2710 N N . SER B 1 94 ? 0.832 -24.062 -11.609 1 96.62 94 SER B N 1
ATOM 2711 C CA . SER B 1 94 ? 1.5 -23.359 -12.695 1 96.62 94 SER B CA 1
ATOM 2712 C C . SER B 1 94 ? 1.104 -21.891 -12.727 1 96.62 94 SER B C 1
ATOM 2714 O O . SER B 1 94 ? -0.081 -21.547 -12.656 1 96.62 94 SER B O 1
ATOM 2716 N N . CYS B 1 95 ? 2.086 -21.031 -12.844 1 89.75 95 CYS B N 1
ATOM 2717 C CA . CYS B 1 95 ? 1.862 -19.609 -13.016 1 89.75 95 CYS B CA 1
ATOM 2718 C C . CYS B 1 95 ? 2.283 -19.141 -14.406 1 89.75 95 CYS B C 1
ATOM 2720 O O . CYS B 1 95 ? 2.504 -17.953 -14.633 1 89.75 95 CYS B O 1
ATOM 2722 N N . ALA B 1 96 ? 2.443 -20.062 -15.297 1 88.38 96 ALA B N 1
ATOM 2723 C CA . ALA B 1 96 ? 2.967 -19.766 -16.625 1 88.38 96 ALA B CA 1
ATOM 2724 C C . ALA B 1 96 ? 1.859 -19.266 -17.547 1 88.38 96 ALA B C 1
ATOM 2726 O O . ALA B 1 96 ? 0.833 -19.922 -17.719 1 88.38 96 ALA B O 1
ATOM 2727 N N . ALA B 1 97 ? 2.156 -18.109 -18.125 1 85.88 97 ALA B N 1
ATOM 2728 C CA . ALA B 1 97 ? 1.203 -17.562 -19.094 1 85.88 97 ALA B CA 1
ATOM 2729 C C . ALA B 1 97 ? 1.09 -18.469 -20.312 1 85.88 97 ALA B C 1
ATOM 2731 O O . ALA B 1 97 ? 2.098 -18.969 -20.828 1 85.88 97 ALA B O 1
ATOM 2732 N N . GLY B 1 98 ? -0.138 -18.781 -20.719 1 85.25 98 GLY B N 1
ATOM 2733 C CA . GLY B 1 98 ? -0.38 -19.5 -21.969 1 85.25 98 GLY B CA 1
ATOM 2734 C C . GLY B 1 98 ? -0.294 -21 -21.828 1 85.25 98 GLY B C 1
ATOM 2735 O O . GLY B 1 98 ? -0.45 -21.734 -22.797 1 85.25 98 GLY B O 1
ATOM 2736 N N . VAL B 1 99 ? 0.062 -21.484 -20.719 1 92.12 99 VAL B N 1
ATOM 2737 C CA . VAL B 1 99 ? 0.094 -22.922 -20.484 1 92.12 99 VAL B CA 1
ATOM 2738 C C . VAL B 1 99 ? -1.188 -23.359 -19.781 1 92.12 99 VAL B C 1
ATOM 2740 O O . VAL B 1 99 ? -1.426 -23 -18.625 1 92.12 99 VAL B O 1
ATOM 2743 N N . THR B 1 100 ? -1.922 -24.172 -20.391 1 95.75 100 THR B N 1
ATOM 2744 C CA . THR B 1 100 ? -3.24 -24.531 -19.891 1 95.75 100 THR B CA 1
ATOM 2745 C C . THR B 1 100 ? -3.143 -25.703 -18.906 1 95.75 100 THR B C 1
ATOM 2747 O O . THR B 1 100 ? -2.15 -26.438 -18.906 1 95.75 100 THR B O 1
ATOM 2750 N N . ILE B 1 101 ? -4.195 -25.844 -18.172 1 97.88 101 ILE B N 1
ATOM 2751 C CA . ILE B 1 101 ? -4.32 -26.969 -17.25 1 97.88 101 ILE B CA 1
ATOM 2752 C C . ILE B 1 101 ? -4.27 -28.281 -18.031 1 97.88 101 ILE B C 1
ATOM 2754 O O . ILE B 1 101 ? -3.535 -29.188 -17.672 1 97.88 101 ILE B O 1
ATOM 2758 N N . SER B 1 102 ? -5.004 -28.328 -19.125 1 97.62 102 SER B N 1
ATOM 2759 C CA . SER B 1 102 ? -5.102 -29.531 -19.938 1 97.62 102 SER B CA 1
ATOM 2760 C C . SER B 1 102 ? -3.732 -29.953 -20.453 1 97.62 102 SER B C 1
ATOM 2762 O O . SER B 1 102 ? -3.416 -31.156 -20.484 1 97.62 102 SER B O 1
ATOM 2764 N N . SER B 1 103 ? -2.945 -29 -20.844 1 96.81 103 SER B N 1
ATOM 2765 C CA . SER B 1 103 ? -1.617 -29.312 -21.375 1 96.81 103 SER B CA 1
ATOM 2766 C C . SER B 1 103 ? -0.738 -29.953 -20.297 1 96.81 103 SER B C 1
ATOM 2768 O O . SER B 1 103 ? 0.003 -30.906 -20.594 1 96.81 103 SER B O 1
ATOM 2770 N N . ILE B 1 104 ? -0.826 -29.516 -19.109 1 97.88 104 ILE B N 1
ATOM 2771 C CA . ILE B 1 104 ? -0.028 -30.047 -18.016 1 97.88 104 ILE B CA 1
ATOM 2772 C C . ILE B 1 104 ? -0.554 -31.422 -17.609 1 97.88 104 ILE B C 1
ATOM 2774 O O . ILE B 1 104 ? 0.224 -32.375 -17.438 1 97.88 104 ILE B O 1
ATOM 2778 N N . GLU B 1 105 ? -1.844 -31.531 -17.531 1 97.81 105 GLU B N 1
ATOM 2779 C CA . GLU B 1 105 ? -2.453 -32.812 -17.156 1 97.81 105 GLU B CA 1
ATOM 2780 C C . GLU B 1 105 ? -2.123 -33.906 -18.188 1 97.81 105 GLU B C 1
ATOM 2782 O O . GLU B 1 105 ? -1.831 -35.031 -17.812 1 97.81 105 GLU B O 1
ATOM 2787 N N . LYS B 1 106 ? -2.193 -33.562 -19.406 1 96.62 106 LYS B N 1
ATOM 2788 C CA . LYS B 1 106 ? -1.901 -34.5 -20.469 1 96.62 106 LYS B CA 1
ATOM 2789 C C . LYS B 1 106 ? -0.498 -35.094 -20.312 1 96.62 106 LYS B C 1
ATOM 2791 O O . LYS B 1 106 ? -0.302 -36.312 -20.438 1 96.62 106 LYS B O 1
ATOM 2796 N N . LYS B 1 107 ? 0.415 -34.25 -20 1 96.19 107 LYS B N 1
ATOM 2797 C CA . LYS B 1 107 ? 1.799 -34.688 -19.828 1 96.19 107 LYS B CA 1
ATOM 2798 C C . LYS B 1 107 ? 1.963 -35.531 -18.578 1 96.19 107 LYS B C 1
ATOM 2800 O O . LYS B 1 107 ? 2.664 -36.531 -18.578 1 96.19 107 LYS B O 1
ATOM 2805 N N . LEU B 1 108 ? 1.292 -35.188 -17.547 1 97.38 108 LEU B N 1
ATOM 2806 C CA . LEU B 1 108 ? 1.483 -35.812 -16.25 1 97.38 108 LEU B CA 1
ATOM 2807 C C . LEU B 1 108 ? 0.705 -37.125 -16.172 1 97.38 108 LEU B C 1
ATOM 2809 O O . LEU B 1 108 ? 1.05 -38.031 -15.391 1 97.38 108 LEU B O 1
ATOM 2813 N N . THR B 1 109 ? -0.37 -37.25 -16.969 1 95.81 109 THR B N 1
ATOM 2814 C CA . THR B 1 109 ? -1.223 -38.406 -16.906 1 95.81 109 THR B CA 1
ATOM 2815 C C . THR B 1 109 ? -0.449 -39.656 -17.344 1 95.81 109 THR B C 1
ATOM 2817 O O . THR B 1 109 ? -0.796 -40.781 -16.953 1 95.81 109 THR B O 1
ATOM 2820 N N . ALA B 1 110 ? 0.584 -39.438 -18.047 1 93.44 110 ALA B N 1
ATOM 2821 C CA . ALA B 1 110 ? 1.447 -40.531 -18.438 1 93.44 110 ALA B CA 1
ATOM 2822 C C . ALA B 1 110 ? 2.105 -41.188 -17.219 1 93.44 110 ALA B C 1
ATOM 2824 O O . ALA B 1 110 ? 2.488 -42.344 -17.266 1 93.44 110 ALA B O 1
ATOM 2825 N N . PHE B 1 111 ? 2.191 -40.5 -16.125 1 94 111 PHE B N 1
ATOM 2826 C CA . PHE B 1 111 ? 2.918 -41 -14.961 1 94 111 PHE B CA 1
ATOM 2827 C C . PHE B 1 111 ? 1.979 -41.156 -13.773 1 94 111 PHE B C 1
ATOM 2829 O O . PHE B 1 111 ? 2.217 -42 -12.898 1 94 111 PHE B O 1
ATOM 2836 N N . GLN B 1 112 ? 0.988 -40.344 -13.727 1 91.81 112 GLN B N 1
ATOM 2837 C CA . GLN B 1 112 ? 0.023 -40.25 -12.633 1 91.81 112 GLN B CA 1
ATOM 2838 C C . GLN B 1 112 ? -1.405 -40.188 -13.172 1 91.81 112 GLN B C 1
ATOM 2840 O O . GLN B 1 112 ? -1.756 -39.219 -13.875 1 91.81 112 GLN B O 1
ATOM 2845 N N . PRO B 1 113 ? -2.189 -41.125 -12.805 1 93.31 113 PRO B N 1
ATOM 2846 C CA . PRO B 1 113 ? -3.525 -41.219 -13.398 1 93.31 113 PRO B CA 1
ATOM 2847 C C . PRO B 1 113 ? -4.371 -39.969 -13.141 1 93.31 113 PRO B C 1
ATOM 2849 O O . PRO B 1 113 ? -5.195 -39.594 -13.977 1 93.31 113 PRO B O 1
ATOM 2852 N N . ALA B 1 114 ? -4.246 -39.375 -11.93 1 96.44 114 ALA B N 1
ATOM 2853 C CA . ALA B 1 114 ? -5.074 -38.25 -11.586 1 96.44 1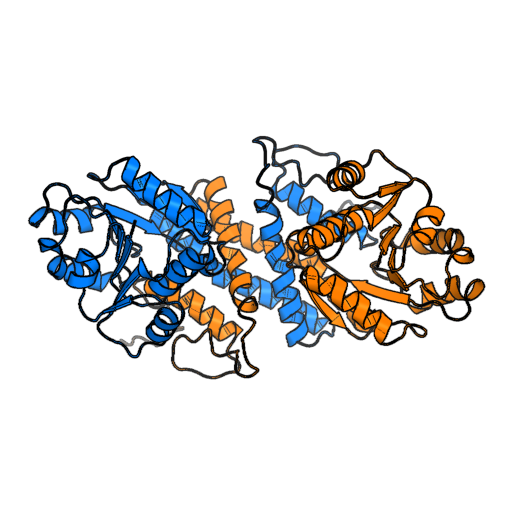14 ALA B CA 1
ATOM 2854 C C . ALA B 1 114 ? -4.23 -37.125 -10.984 1 96.44 114 ALA B C 1
ATOM 2856 O O . ALA B 1 114 ? -4.363 -36.812 -9.797 1 96.44 114 ALA B O 1
ATOM 2857 N N . PRO B 1 115 ? -3.377 -36.531 -11.836 1 97.75 115 PRO B N 1
ATOM 2858 C CA . PRO B 1 115 ? -2.529 -35.438 -11.297 1 97.75 115 PRO B CA 1
ATOM 2859 C C . PRO B 1 115 ? -3.328 -34.219 -10.867 1 97.75 115 PRO B C 1
ATOM 2861 O O . PRO B 1 115 ? -4.199 -33.75 -11.609 1 97.75 115 PRO B O 1
ATOM 2864 N N . LYS B 1 116 ? -3.104 -33.719 -9.688 1 98.5 116 LYS B N 1
ATOM 2865 C CA . LYS B 1 116 ? -3.732 -32.5 -9.195 1 98.5 116 LYS B CA 1
ATOM 2866 C C . LYS B 1 116 ? -3.014 -31.266 -9.727 1 98.5 116 LYS B C 1
ATOM 2868 O O . LYS B 1 116 ? -1.912 -30.938 -9.273 1 98.5 116 LYS B O 1
ATOM 2873 N N . VAL B 1 117 ? -3.705 -30.578 -10.672 1 98.62 117 VAL B N 1
ATOM 2874 C CA . VAL B 1 117 ? -3.109 -29.422 -11.328 1 98.62 117 VAL B CA 1
ATOM 2875 C C . VAL B 1 117 ? -3.959 -28.188 -11.055 1 98.62 117 VAL B C 1
ATOM 2877 O O . VAL B 1 117 ? -5.188 -28.234 -11.117 1 98.62 117 VAL B O 1
ATOM 2880 N N . ILE B 1 118 ? -3.266 -27.109 -10.672 1 98.69 118 ILE B N 1
ATOM 2881 C CA . ILE B 1 118 ? -3.902 -25.797 -10.523 1 98.69 118 ILE B CA 1
ATOM 2882 C C . ILE B 1 118 ? -3.143 -24.75 -11.336 1 98.69 118 ILE B C 1
ATOM 2884 O O . ILE B 1 118 ? -1.91 -24.734 -11.328 1 98.69 118 ILE B O 1
ATOM 2888 N N . ARG B 1 119 ? -3.871 -24.016 -12.109 1 97.75 119 ARG B N 1
ATOM 2889 C CA . ARG B 1 119 ? -3.293 -22.859 -12.781 1 97.75 119 ARG B CA 1
ATOM 2890 C C . ARG B 1 119 ? -3.598 -21.578 -12.023 1 97.75 119 ARG B C 1
ATOM 2892 O O . ARG B 1 119 ? -4.727 -21.359 -11.586 1 97.75 119 ARG B O 1
ATOM 2899 N N . CYS B 1 120 ? -2.566 -20.766 -11.859 1 95.88 120 CYS B N 1
ATOM 2900 C CA . CYS B 1 120 ? -2.799 -19.5 -11.164 1 95.88 120 CYS B CA 1
ATOM 2901 C C . CYS B 1 120 ? -2.002 -18.375 -11.805 1 95.88 120 CYS B C 1
ATOM 2903 O O . CYS B 1 120 ? -1.072 -18.609 -12.57 1 95.88 120 CYS B O 1
ATOM 2905 N N . MET B 1 121 ? -2.494 -17.188 -11.602 1 93.75 121 MET B N 1
ATOM 2906 C CA . MET B 1 121 ? -1.81 -15.969 -12.016 1 93.75 121 MET B CA 1
ATOM 2907 C C . MET B 1 121 ? -1.748 -14.969 -10.867 1 93.75 121 MET B C 1
ATOM 2909 O O . MET B 1 121 ? -2.756 -14.711 -10.211 1 93.75 121 MET B O 1
ATOM 2913 N N . THR B 1 122 ? -0.528 -14.539 -10.578 1 93.25 122 THR B N 1
ATOM 2914 C CA . THR B 1 122 ? -0.341 -13.562 -9.516 1 93.25 122 THR B CA 1
ATOM 2915 C C . THR B 1 122 ? 0.404 -12.336 -10.039 1 93.25 122 THR B C 1
ATOM 2917 O O . THR B 1 122 ? 0.532 -12.148 -11.25 1 93.25 122 THR B O 1
ATOM 2920 N N . ASN B 1 123 ? 0.681 -11.398 -9.102 1 86.62 123 ASN B N 1
ATOM 2921 C CA . ASN B 1 123 ? 1.368 -10.18 -9.516 1 86.62 123 ASN B CA 1
ATOM 2922 C C . ASN B 1 123 ? 2.424 -9.758 -8.5 1 86.62 123 ASN B C 1
ATOM 2924 O O . ASN B 1 123 ? 2.566 -10.391 -7.449 1 86.62 123 ASN B O 1
ATOM 2928 N N . THR B 1 124 ? 3.18 -8.789 -8.797 1 82 124 THR B N 1
ATOM 2929 C CA . THR B 1 124 ? 4.391 -8.391 -8.086 1 82 124 THR B CA 1
ATOM 2930 C C . THR B 1 124 ? 4.055 -7.926 -6.672 1 82 124 THR B C 1
ATOM 2932 O O . THR B 1 124 ? 4.82 -8.164 -5.734 1 82 124 THR B O 1
ATOM 2935 N N . PRO B 1 125 ? 2.943 -7.375 -6.449 1 87.69 125 PRO B N 1
ATOM 2936 C CA . PRO B 1 125 ? 2.68 -6.848 -5.109 1 87.69 125 PRO B CA 1
ATOM 2937 C C . PRO B 1 125 ? 2.604 -7.945 -4.051 1 87.69 125 PRO B C 1
ATOM 2939 O O . PRO B 1 125 ? 2.51 -7.652 -2.855 1 87.69 125 PRO B O 1
ATOM 2942 N N . VAL B 1 126 ? 2.764 -9.211 -4.457 1 89.25 126 VAL B N 1
ATOM 2943 C CA . VAL B 1 126 ? 2.852 -10.297 -3.48 1 89.25 126 VAL B CA 1
ATOM 2944 C C . VAL B 1 126 ? 4.059 -10.07 -2.57 1 89.25 126 VAL B C 1
ATOM 2946 O O . VAL B 1 126 ? 4.066 -10.523 -1.422 1 89.25 126 VAL B O 1
ATOM 2949 N N . LEU B 1 127 ? 5.012 -9.289 -3.01 1 82.25 127 LEU B N 1
ATOM 2950 C CA . LEU B 1 127 ? 6.223 -9 -2.256 1 82.25 127 LEU B CA 1
ATOM 2951 C C . LEU B 1 127 ? 5.902 -8.211 -0.99 1 82.25 127 LEU B C 1
ATOM 2953 O O . LEU B 1 127 ? 6.629 -8.297 0.001 1 82.25 127 LEU B O 1
ATOM 2957 N N . VAL B 1 128 ? 4.836 -7.473 -1.073 1 82.56 128 VAL B N 1
ATOM 2958 C CA . VAL B 1 128 ? 4.473 -6.629 0.062 1 82.56 128 VAL B CA 1
ATOM 2959 C C . VAL B 1 128 ? 3.102 -7.039 0.592 1 82.56 128 VAL B C 1
ATOM 2961 O O . VAL B 1 128 ? 2.381 -6.223 1.17 1 82.56 128 VAL B O 1
ATOM 2964 N N . ARG B 1 129 ? 2.75 -8.242 0.238 1 89.31 129 ARG B N 1
ATOM 2965 C CA . ARG B 1 129 ? 1.53 -8.875 0.726 1 89.31 129 ARG B CA 1
ATOM 2966 C C . ARG B 1 129 ? 0.293 -8.125 0.243 1 89.31 129 ARG B C 1
ATOM 2968 O O . ARG B 1 129 ? -0.69 -8.008 0.977 1 89.31 129 ARG B O 1
ATOM 2975 N N . GLU B 1 130 ? 0.428 -7.496 -0.859 1 89.5 130 GLU B N 1
ATOM 2976 C CA . GLU B 1 130 ? -0.682 -6.816 -1.521 1 89.5 130 GLU B CA 1
ATOM 2977 C C . GLU B 1 130 ? -0.945 -7.406 -2.904 1 89.5 130 GLU B C 1
ATOM 2979 O O . GLU B 1 130 ? -1.32 -6.688 -3.832 1 89.5 130 GLU B O 1
ATOM 2984 N N . GLY B 1 131 ? -0.664 -8.625 -3.045 1 91.62 131 GLY B N 1
ATOM 2985 C CA . GLY B 1 131 ? -0.823 -9.305 -4.32 1 91.62 131 GLY B CA 1
ATOM 2986 C C . GLY B 1 131 ? -2.273 -9.555 -4.684 1 91.62 131 GLY B C 1
ATOM 2987 O O . GLY B 1 131 ? -3.168 -9.367 -3.859 1 91.62 131 GLY B O 1
ATOM 2988 N N . ALA B 1 132 ? -2.455 -9.82 -5.922 1 93.12 132 ALA B N 1
ATOM 2989 C CA . ALA B 1 132 ? -3.715 -10.336 -6.453 1 93.12 132 ALA B CA 1
ATOM 2990 C C . ALA B 1 132 ? -3.488 -11.594 -7.281 1 93.12 132 ALA B C 1
ATOM 2992 O O . ALA B 1 132 ? -2.744 -11.578 -8.266 1 93.12 132 ALA B O 1
ATOM 2993 N N . THR B 1 133 ? -4.133 -12.625 -6.793 1 95.94 133 THR B N 1
ATOM 2994 C CA . THR B 1 133 ? -3.967 -13.914 -7.441 1 95.94 133 THR B CA 1
ATOM 2995 C C . THR B 1 133 ? -5.32 -14.508 -7.828 1 95.94 133 THR B C 1
ATOM 2997 O O . THR B 1 133 ? -6.273 -14.445 -7.051 1 95.94 133 THR B O 1
ATOM 3000 N N . VAL B 1 134 ? -5.422 -15 -9.078 1 97.19 134 VAL B N 1
ATOM 3001 C CA . VAL B 1 134 ? -6.551 -15.836 -9.469 1 97.19 134 VAL B CA 1
ATOM 3002 C C . VAL B 1 134 ? -6.066 -17.25 -9.758 1 97.19 134 VAL B C 1
ATOM 3004 O O . VAL B 1 134 ? -4.906 -17.453 -10.125 1 97.19 134 VAL B O 1
ATOM 3007 N N . TYR B 1 135 ? -6.961 -18.203 -9.562 1 98 135 TYR B N 1
ATOM 3008 C CA . TYR B 1 135 ? -6.57 -19.562 -9.867 1 98 135 TYR B CA 1
ATOM 3009 C C . TYR B 1 135 ? -7.754 -20.375 -10.391 1 98 135 TYR B C 1
ATOM 3011 O O . TYR B 1 135 ? -8.906 -19.969 -10.211 1 98 135 TYR B O 1
ATOM 3019 N N . ALA B 1 136 ? -7.434 -21.375 -11.109 1 98.31 136 ALA B N 1
ATOM 3020 C CA . ALA B 1 136 ? -8.383 -22.375 -11.617 1 98.31 136 ALA B CA 1
ATOM 3021 C C . ALA B 1 136 ? -7.91 -23.781 -11.305 1 98.31 136 ALA B C 1
ATOM 3023 O O . ALA B 1 136 ? -6.73 -24.109 -11.461 1 98.31 136 ALA B O 1
ATOM 3024 N N . THR B 1 137 ? -8.852 -24.625 -10.898 1 98.31 137 THR B N 1
ATOM 3025 C CA . THR B 1 137 ? -8.523 -26 -10.539 1 98.31 137 THR B CA 1
ATOM 3026 C C . THR B 1 137 ? -8.672 -26.922 -11.742 1 98.31 137 THR B C 1
ATOM 3028 O O . THR B 1 137 ? -9.602 -26.766 -12.539 1 98.31 137 THR B O 1
ATOM 3031 N N . GLY B 1 138 ? -7.695 -27.844 -11.859 1 98.06 138 GLY B N 1
ATOM 3032 C CA . GLY B 1 138 ? -7.738 -28.828 -12.938 1 98.06 138 GLY B CA 1
ATOM 3033 C C . GLY B 1 138 ? -8.773 -29.906 -12.719 1 98.06 138 GLY B C 1
ATOM 3034 O O . GLY B 1 138 ? -9.516 -29.875 -11.734 1 98.06 138 GLY B O 1
ATOM 3035 N N . THR B 1 139 ? -8.805 -30.828 -13.641 1 97.38 139 THR B N 1
ATOM 3036 C CA . THR B 1 139 ? -9.82 -31.875 -13.727 1 97.38 139 THR B CA 1
ATOM 3037 C C . THR B 1 139 ? -9.734 -32.812 -12.523 1 97.38 139 THR B C 1
ATOM 3039 O O . THR B 1 139 ? -10.758 -33.281 -12.023 1 97.38 139 THR B O 1
ATOM 3042 N N . HIS B 1 140 ? -8.547 -33.031 -12.008 1 97.12 140 HIS B N 1
ATOM 3043 C CA . HIS B 1 140 ? -8.359 -34.062 -10.992 1 97.12 140 HIS B CA 1
ATOM 3044 C C . HIS B 1 140 ? -8.125 -33.438 -9.617 1 97.12 140 HIS B C 1
ATOM 3046 O O . HIS B 1 140 ? -7.988 -34.156 -8.625 1 97.12 140 HIS B O 1
ATOM 3052 N N . ALA B 1 141 ? -8 -32.156 -9.57 1 97.44 141 ALA B N 1
ATOM 3053 C CA . ALA B 1 141 ? -7.84 -31.469 -8.289 1 97.44 141 ALA B CA 1
ATOM 3054 C C . ALA B 1 141 ? -9.156 -31.422 -7.516 1 97.44 141 ALA B C 1
ATOM 3056 O O . ALA B 1 141 ? -10.219 -31.219 -8.102 1 97.44 141 ALA B O 1
ATOM 3057 N N . LEU B 1 142 ? -9.031 -31.625 -6.223 1 96.19 142 LEU B N 1
ATOM 3058 C CA . LEU B 1 142 ? -10.203 -31.547 -5.355 1 96.19 142 LEU B CA 1
ATOM 3059 C C . LEU B 1 142 ? -10.43 -30.125 -4.859 1 96.19 142 LEU B C 1
ATOM 3061 O O . LEU B 1 142 ? -9.539 -29.281 -4.965 1 96.19 142 LEU B O 1
ATOM 3065 N N . VAL B 1 143 ? -11.625 -29.969 -4.305 1 96.19 143 VAL B N 1
ATOM 3066 C CA . VAL B 1 143 ? -11.992 -28.672 -3.75 1 96.19 143 VAL B CA 1
ATOM 3067 C C . VAL B 1 143 ? -11.008 -28.281 -2.65 1 96.19 143 VAL B C 1
ATOM 3069 O O . VAL B 1 143 ? -10.602 -27.125 -2.553 1 96.19 143 VAL B O 1
ATOM 3072 N N . GLU B 1 144 ? -10.594 -29.25 -1.911 1 96.88 144 GLU B N 1
ATOM 3073 C CA . GLU B 1 144 ? -9.68 -29.016 -0.801 1 96.88 144 GLU B CA 1
ATOM 3074 C C . GLU B 1 144 ? -8.312 -28.562 -1.302 1 96.88 144 GLU B C 1
ATOM 3076 O O . GLU B 1 144 ? -7.637 -27.766 -0.635 1 96.88 144 GLU B O 1
ATOM 3081 N N . ASP B 1 145 ? -7.938 -29.016 -2.447 1 97.5 145 ASP B N 1
ATOM 3082 C CA . ASP B 1 145 ? -6.668 -28.594 -3.029 1 97.5 145 ASP B CA 1
ATOM 3083 C C . ASP B 1 145 ? -6.691 -27.109 -3.387 1 97.5 145 ASP B C 1
ATOM 3085 O O . ASP B 1 145 ? -5.746 -26.375 -3.086 1 97.5 145 ASP B O 1
ATOM 3089 N N . GLY B 1 146 ? -7.789 -26.719 -3.988 1 97.75 146 GLY B N 1
ATOM 3090 C CA . GLY B 1 146 ? -7.965 -25.312 -4.297 1 97.75 146 GLY B CA 1
ATOM 3091 C C . GLY B 1 146 ? -7.996 -24.438 -3.064 1 97.75 146 GLY B C 1
ATOM 3092 O O . GLY B 1 146 ? -7.402 -23.344 -3.053 1 97.75 146 GLY B O 1
ATOM 3093 N N . LYS B 1 147 ? -8.648 -24.859 -2.094 1 97.38 147 LYS B N 1
ATOM 3094 C CA . LYS B 1 147 ? -8.742 -24.109 -0.845 1 97.38 147 LYS B CA 1
ATOM 3095 C C . LYS B 1 147 ? -7.379 -23.953 -0.18 1 97.38 147 LYS B C 1
ATOM 3097 O O . LYS B 1 147 ? -7.082 -22.922 0.42 1 97.38 147 LYS B O 1
ATOM 3102 N N . LEU B 1 148 ? -6.621 -25 -0.302 1 96.81 148 LEU B N 1
ATOM 3103 C CA . LEU B 1 148 ? -5.273 -24.938 0.248 1 96.81 148 LEU B CA 1
ATOM 3104 C C . LEU B 1 148 ? -4.453 -23.859 -0.453 1 96.81 148 LEU B C 1
ATOM 3106 O O . LEU B 1 148 ? -3.793 -23.047 0.203 1 96.81 148 LEU B O 1
ATOM 3110 N N . LEU B 1 149 ? -4.527 -23.875 -1.741 1 97.69 149 LEU B N 1
ATOM 3111 C CA . LEU B 1 149 ? -3.822 -22.844 -2.496 1 97.69 149 LEU B CA 1
ATOM 3112 C C . LEU B 1 149 ? -4.344 -21.453 -2.143 1 97.69 149 LEU B C 1
ATOM 3114 O O . LEU B 1 149 ? -3.562 -20.516 -1.984 1 97.69 149 LEU B O 1
ATOM 3118 N N . GLU B 1 150 ? -5.59 -21.359 -2.033 1 97.56 150 GLU B N 1
ATOM 3119 C CA . GLU B 1 150 ? -6.215 -20.078 -1.714 1 97.56 150 GLU B CA 1
ATOM 3120 C C . GLU B 1 150 ? -5.762 -19.578 -0.349 1 97.56 150 GLU B C 1
ATOM 3122 O O . GLU B 1 150 ? -5.523 -18.375 -0.175 1 97.56 150 GLU B O 1
ATOM 3127 N N . GLN B 1 151 ? -5.66 -20.406 0.562 1 96.5 151 GLN B N 1
ATOM 3128 C CA . GLN B 1 151 ? -5.164 -20.047 1.882 1 96.5 151 GLN B CA 1
ATOM 3129 C C . GLN B 1 151 ? -3.727 -19.531 1.805 1 96.5 151 GLN B C 1
ATOM 3131 O O . GLN B 1 151 ? -3.389 -18.516 2.416 1 96.5 151 GLN B O 1
ATOM 3136 N N . LEU B 1 152 ? -2.947 -20.25 1.105 1 96.69 152 LEU B N 1
ATOM 3137 C CA . LEU B 1 152 ? -1.551 -19.859 0.936 1 96.69 152 LEU B CA 1
ATOM 3138 C C . LEU B 1 152 ? -1.445 -18.484 0.273 1 96.69 152 LEU B C 1
ATOM 3140 O O . LEU B 1 152 ? -0.802 -17.578 0.81 1 96.69 152 LEU B O 1
ATOM 3144 N N . MET B 1 153 ? -2.186 -18.344 -0.785 1 97.31 153 MET B N 1
ATOM 3145 C CA . MET B 1 153 ? -2.061 -17.141 -1.593 1 97.31 153 MET B CA 1
ATOM 3146 C C . MET B 1 153 ? -2.771 -15.961 -0.93 1 97.31 153 MET B C 1
ATOM 3148 O O . MET B 1 153 ? -2.377 -14.812 -1.109 1 97.31 153 MET B O 1
ATOM 3152 N N . SER B 1 154 ? -3.811 -16.203 -0.105 1 96.75 154 SER B N 1
ATOM 3153 C CA . SER B 1 154 ? -4.523 -15.156 0.613 1 96.75 154 SER B CA 1
ATOM 3154 C C . SER B 1 154 ? -3.645 -14.531 1.689 1 96.75 154 SER B C 1
ATOM 3156 O O . SER B 1 154 ? -3.926 -13.422 2.164 1 96.75 154 SER B O 1
ATOM 3158 N N . SER B 1 155 ? -2.605 -15.234 2.014 1 95.75 155 SER B N 1
ATOM 3159 C CA . SER B 1 155 ? -1.688 -14.695 3.01 1 95.75 155 SER B CA 1
ATOM 3160 C C . SER B 1 155 ? -0.843 -13.57 2.426 1 95.75 155 SER B C 1
ATOM 3162 O O . SER B 1 155 ? -0.252 -12.781 3.168 1 95.75 155 SER B O 1
ATOM 3164 N N . VAL B 1 156 ? -0.783 -13.523 1.131 1 94.56 156 VAL B N 1
ATOM 3165 C CA . VAL B 1 156 ? 0.07 -12.516 0.515 1 94.56 156 VAL B CA 1
ATOM 3166 C C . VAL B 1 156 ? -0.769 -11.609 -0.38 1 94.56 156 VAL B C 1
ATOM 3168 O O . VAL B 1 156 ? -0.235 -10.93 -1.259 1 94.56 156 VAL B O 1
ATOM 3171 N N . GLY B 1 157 ? -2.035 -11.625 -0.25 1 94.06 157 GLY B N 1
ATOM 3172 C CA . GLY B 1 157 ? -2.91 -10.742 -1.005 1 94.06 157 GLY B CA 1
ATOM 3173 C C . GLY B 1 157 ? -4.273 -11.352 -1.282 1 94.06 157 GLY B C 1
ATOM 3174 O O . GLY B 1 157 ? -4.645 -12.359 -0.677 1 94.06 157 GLY B O 1
ATOM 3175 N N . PHE B 1 158 ? -4.902 -10.664 -2.234 1 93.56 158 PHE B N 1
ATOM 3176 C CA . PHE B 1 158 ? -6.207 -11.109 -2.703 1 93.56 158 PHE B CA 1
ATOM 3177 C C . PHE B 1 158 ? -6.078 -12.383 -3.529 1 93.56 158 PHE B C 1
ATOM 3179 O O . PHE B 1 158 ? -5.148 -12.523 -4.328 1 93.56 158 PHE B O 1
ATOM 3186 N N . CYS B 1 159 ? -6.992 -13.375 -3.256 1 97.38 159 CYS B N 1
ATOM 3187 C CA . CYS B 1 159 ? -6.965 -14.609 -4.031 1 97.38 159 CYS B CA 1
ATOM 3188 C C . CYS B 1 159 ? -8.375 -15.141 -4.262 1 97.38 159 CYS B C 1
ATOM 3190 O O . CYS B 1 159 ? -9.172 -15.234 -3.326 1 97.38 159 CYS B O 1
ATOM 3192 N N . ILE B 1 160 ? -8.617 -15.453 -5.57 1 96.94 160 ILE B N 1
ATOM 3193 C CA . ILE B 1 160 ? -9.961 -15.945 -5.852 1 96.94 160 ILE B CA 1
ATOM 3194 C C . ILE B 1 160 ? -9.906 -16.969 -6.984 1 96.94 160 ILE B C 1
ATOM 3196 O O . ILE B 1 160 ? -9.023 -16.906 -7.844 1 96.94 160 ILE B O 1
ATOM 3200 N N . GLU B 1 161 ? -10.875 -17.906 -6.934 1 98.06 161 GLU B N 1
ATOM 3201 C CA . GLU B 1 161 ? -11.008 -18.891 -8.008 1 98.06 161 GLU B CA 1
ATOM 3202 C C . GLU B 1 161 ? -11.789 -18.312 -9.188 1 98.06 161 GLU B C 1
ATOM 3204 O O . GLU B 1 161 ? -12.781 -17.609 -8.992 1 98.06 161 GLU B O 1
ATOM 3209 N N . VAL B 1 162 ? -11.312 -18.609 -10.383 1 97.56 162 VAL B N 1
ATOM 3210 C CA . VAL B 1 162 ? -11.992 -18.203 -11.609 1 97.56 162 VAL B CA 1
ATOM 3211 C C . VAL B 1 162 ? -11.984 -19.359 -12.609 1 97.56 162 VAL B C 1
ATOM 3213 O O . VAL B 1 162 ? -11.328 -20.375 -12.383 1 97.56 162 VAL B O 1
ATOM 3216 N N . GLU B 1 163 ? -12.773 -19.156 -13.664 1 97.12 163 GLU B N 1
ATOM 3217 C CA . GLU B 1 163 ? -12.641 -20.078 -14.797 1 97.12 163 GLU B CA 1
ATOM 3218 C C . GLU B 1 163 ? -11.297 -19.891 -15.492 1 97.12 163 GLU B C 1
ATOM 3220 O O . GLU B 1 163 ? -10.82 -18.766 -15.648 1 97.12 163 GLU B O 1
ATOM 3225 N N . GLU B 1 164 ? -10.727 -20.969 -16 1 97.19 164 GLU B N 1
ATOM 3226 C CA . GLU B 1 164 ? -9.391 -20.922 -16.594 1 97.19 164 GLU B CA 1
ATOM 3227 C C . GLU B 1 164 ? -9.328 -19.922 -17.734 1 97.19 164 GLU B C 1
ATOM 3229 O O . GLU B 1 164 ? -8.305 -19.266 -17.938 1 97.19 164 GLU B O 1
ATOM 3234 N N . ASP B 1 165 ? -10.43 -19.734 -18.453 1 95.31 165 ASP B N 1
ATOM 3235 C CA . ASP B 1 165 ? -10.438 -18.875 -19.641 1 95.31 165 ASP B CA 1
ATOM 3236 C C . ASP B 1 165 ? -10.25 -17.406 -19.25 1 95.31 165 ASP B C 1
ATOM 3238 O O . ASP B 1 165 ? -9.922 -16.578 -20.094 1 95.31 165 ASP B O 1
ATOM 3242 N N . LEU B 1 166 ? -10.445 -17.078 -18.016 1 95.75 166 LEU B N 1
ATOM 3243 C CA . LEU B 1 166 ? -10.328 -15.695 -17.562 1 95.75 166 LEU B CA 1
ATOM 3244 C C . LEU B 1 166 ? -8.898 -15.375 -17.156 1 95.75 166 LEU B C 1
ATOM 3246 O O . LEU B 1 166 ? -8.539 -14.211 -16.969 1 95.75 166 LEU B O 1
ATOM 3250 N N . ILE B 1 167 ? -8.062 -16.359 -17.016 1 94.69 167 ILE B N 1
ATOM 3251 C CA . ILE B 1 167 ? -6.73 -16.156 -16.469 1 94.69 167 ILE B CA 1
ATOM 3252 C C . ILE B 1 167 ? -5.875 -15.367 -17.438 1 94.69 167 ILE B C 1
ATOM 3254 O O . ILE B 1 167 ? -5.051 -14.547 -17.031 1 94.69 167 ILE B O 1
ATOM 3258 N N . ASP B 1 168 ? -6.141 -15.531 -18.734 1 88.75 168 ASP B N 1
ATOM 3259 C CA . ASP B 1 168 ? -5.391 -14.75 -19.719 1 88.75 168 ASP B CA 1
ATOM 3260 C C . ASP B 1 168 ? -5.711 -13.266 -19.594 1 88.75 168 ASP B C 1
ATOM 3262 O O . ASP B 1 168 ? -4.82 -12.414 -19.703 1 88.75 168 ASP B O 1
ATOM 3266 N N . ALA B 1 169 ? -6.98 -13.023 -19.391 1 91 169 ALA B N 1
ATOM 3267 C CA . ALA B 1 169 ? -7.387 -11.641 -19.203 1 91 169 ALA B CA 1
ATOM 3268 C C . ALA B 1 169 ? -6.746 -11.055 -17.938 1 91 169 ALA B C 1
ATOM 3270 O O . ALA B 1 169 ? -6.301 -9.906 -17.938 1 91 169 ALA B O 1
ATOM 3271 N N . VAL B 1 170 ? -6.645 -11.797 -16.891 1 92.62 170 VAL B N 1
ATOM 3272 C CA . VAL B 1 170 ? -6.023 -11.367 -15.648 1 92.62 170 VAL B CA 1
ATOM 3273 C C . VAL B 1 170 ? -4.539 -11.094 -15.875 1 92.62 170 VAL B C 1
ATOM 3275 O O . VAL B 1 170 ? -4 -10.109 -15.359 1 92.62 170 VAL B O 1
ATOM 3278 N N . THR B 1 171 ? -3.967 -11.953 -16.672 1 87.5 171 THR B N 1
ATOM 3279 C CA . THR B 1 171 ? -2.557 -11.781 -17 1 87.5 171 THR B CA 1
ATOM 3280 C C . THR B 1 171 ? -2.322 -10.43 -17.672 1 87.5 171 THR B C 1
ATOM 3282 O O . THR B 1 171 ? -1.396 -9.703 -17.312 1 87.5 171 THR B O 1
ATOM 3285 N N . GLY B 1 172 ? -3.15 -10.164 -18.641 1 84.19 172 GLY B N 1
ATOM 3286 C CA . GLY B 1 172 ? -3.047 -8.883 -19.328 1 84.19 172 GLY B CA 1
ATOM 3287 C C . GLY B 1 172 ? -3.225 -7.695 -18.391 1 84.19 172 GLY B C 1
ATOM 3288 O O . GLY B 1 172 ? -2.438 -6.746 -18.422 1 84.19 172 GLY B O 1
ATOM 3289 N N . LEU B 1 173 ? -4.191 -7.73 -17.562 1 88.06 173 LEU B N 1
ATOM 3290 C CA . LEU B 1 173 ? -4.492 -6.648 -16.625 1 88.06 173 LEU B CA 1
ATOM 3291 C C . LEU B 1 173 ? -3.357 -6.465 -15.625 1 88.06 173 LEU B C 1
ATOM 3293 O O . LEU B 1 173 ? -2.855 -5.355 -15.438 1 88.06 173 LEU B O 1
ATOM 3297 N N . SER B 1 174 ? -2.928 -7.523 -15.023 1 85.19 174 SER B N 1
ATOM 3298 C CA . SER B 1 174 ? -1.871 -7.473 -14.016 1 85.19 174 SER B CA 1
ATOM 3299 C C . SER B 1 174 ? -0.544 -7.039 -14.633 1 85.19 174 SER B C 1
ATOM 3301 O O . SER B 1 174 ? 0.219 -6.297 -14.008 1 85.19 174 SER B O 1
ATOM 3303 N N . GLY B 1 175 ? -0.286 -7.492 -15.805 1 79.56 175 GLY B N 1
ATOM 3304 C CA . GLY B 1 175 ? 0.938 -7.129 -16.5 1 79.56 175 GLY B CA 1
ATOM 3305 C C . GLY B 1 175 ? 0.977 -5.668 -16.906 1 79.56 175 GLY B C 1
ATOM 3306 O O . GLY B 1 175 ? 2.055 -5.09 -17.062 1 79.56 175 GLY B O 1
ATOM 3307 N N . SER B 1 176 ? -0.179 -5.07 -17.078 1 81.88 176 SER B N 1
ATOM 3308 C CA . SER B 1 176 ? -0.259 -3.666 -17.469 1 81.88 176 SER B CA 1
ATOM 3309 C C . SER B 1 176 ? -0.16 -2.748 -16.25 1 81.88 176 SER B C 1
ATOM 3311 O O . SER B 1 176 ? 0.038 -1.539 -16.391 1 81.88 176 SER B O 1
ATOM 3313 N N . GLY B 1 177 ? -0.338 -3.299 -15.078 1 82.44 177 GLY B N 1
ATOM 3314 C CA . GLY B 1 177 ? -0.349 -2.555 -13.828 1 82.44 177 GLY B CA 1
ATOM 3315 C C . GLY B 1 177 ? 0.854 -1.646 -13.664 1 82.44 177 GLY B C 1
ATOM 3316 O O . GLY B 1 177 ? 0.704 -0.435 -13.484 1 82.44 177 GLY B O 1
ATOM 3317 N N . PRO B 1 178 ? 2.014 -2.186 -13.867 1 79.69 178 PRO B N 1
ATOM 3318 C CA . PRO B 1 178 ? 3.223 -1.375 -13.703 1 79.69 178 PRO B CA 1
ATOM 3319 C C . PRO B 1 178 ? 3.271 -0.184 -14.656 1 79.69 178 PRO B C 1
ATOM 3321 O O . PRO B 1 178 ? 3.625 0.925 -14.25 1 79.69 178 PRO B O 1
ATOM 3324 N N . ALA B 1 179 ? 2.936 -0.425 -15.914 1 77.75 179 ALA B N 1
ATOM 3325 C CA . ALA B 1 179 ? 2.963 0.655 -16.906 1 77.75 179 ALA B CA 1
ATOM 3326 C C . ALA B 1 179 ? 2.045 1.8 -16.484 1 77.75 179 ALA B C 1
ATOM 3328 O O . ALA B 1 179 ? 2.443 2.967 -16.516 1 77.75 179 ALA B O 1
ATOM 3329 N N . TYR B 1 180 ? 0.849 1.511 -16.062 1 82.62 180 TYR B N 1
ATOM 3330 C CA . TYR B 1 180 ? -0.11 2.539 -15.68 1 82.62 180 TYR B CA 1
ATOM 3331 C C . TYR B 1 180 ? 0.311 3.219 -14.383 1 82.62 180 TYR B C 1
ATOM 3333 O O . TYR B 1 180 ? 0.112 4.422 -14.211 1 82.62 180 TYR B O 1
ATOM 3341 N N . ALA B 1 181 ? 0.869 2.449 -13.484 1 86.12 181 ALA B N 1
ATOM 3342 C CA . ALA B 1 181 ? 1.331 3.018 -12.219 1 86.12 181 ALA B CA 1
ATOM 3343 C C . ALA B 1 181 ? 2.453 4.027 -12.445 1 86.12 181 ALA B C 1
ATOM 3345 O O . ALA B 1 181 ? 2.406 5.145 -11.93 1 86.12 181 ALA B O 1
ATOM 3346 N N . PHE B 1 182 ? 3.35 3.707 -13.281 1 80.12 182 PHE B N 1
ATOM 3347 C CA . PHE B 1 182 ? 4.5 4.578 -13.5 1 80.12 182 PHE B CA 1
ATOM 3348 C C . PHE B 1 182 ? 4.117 5.781 -14.352 1 80.12 182 PHE B C 1
ATOM 3350 O O . PHE B 1 182 ? 4.656 6.871 -14.172 1 80.12 182 PHE B O 1
ATOM 3357 N N . MET B 1 183 ? 3.209 5.516 -15.188 1 82.44 183 MET B N 1
ATOM 3358 C CA . MET B 1 183 ? 2.715 6.656 -15.953 1 82.44 183 MET B CA 1
ATOM 3359 C C . MET B 1 183 ? 2.076 7.691 -15.039 1 82.44 183 MET B C 1
ATOM 3361 O O . MET B 1 183 ? 2.328 8.891 -15.18 1 82.44 183 MET B O 1
ATOM 3365 N N . ALA B 1 184 ? 1.251 7.242 -14.172 1 85.75 184 ALA B N 1
ATOM 3366 C CA . ALA B 1 184 ? 0.622 8.148 -13.211 1 85.75 184 ALA B CA 1
ATOM 3367 C C . ALA B 1 184 ? 1.666 8.82 -12.328 1 85.75 184 ALA B C 1
ATOM 3369 O O . ALA B 1 184 ? 1.588 10.023 -12.07 1 85.75 184 ALA B O 1
ATOM 3370 N N . LEU B 1 185 ? 2.645 8.078 -11.898 1 88.38 185 LEU B N 1
ATOM 3371 C CA . LEU B 1 185 ? 3.703 8.609 -11.039 1 88.38 185 LEU B CA 1
ATOM 3372 C C . LEU B 1 185 ? 4.504 9.68 -11.773 1 88.38 185 LEU B C 1
ATOM 3374 O O . LEU B 1 185 ? 4.77 10.75 -11.211 1 88.38 185 LEU B O 1
ATOM 3378 N N . ASP B 1 186 ? 4.801 9.406 -12.984 1 84.44 186 ASP B N 1
ATOM 3379 C CA . ASP B 1 186 ? 5.562 10.367 -13.773 1 84.44 186 ASP B CA 1
ATOM 3380 C C . ASP B 1 186 ? 4.781 11.664 -13.961 1 84.44 186 ASP B C 1
ATOM 3382 O O . ASP B 1 186 ? 5.344 12.758 -13.859 1 84.44 186 ASP B O 1
ATOM 3386 N N . ALA B 1 187 ? 3.549 11.508 -14.242 1 86.38 187 ALA B N 1
ATOM 3387 C CA . ALA B 1 187 ? 2.703 12.688 -14.43 1 86.38 187 ALA B CA 1
ATOM 3388 C C . ALA B 1 187 ? 2.66 13.531 -13.156 1 86.38 187 ALA B C 1
ATOM 3390 O O . ALA B 1 187 ? 2.803 14.758 -13.219 1 86.38 187 ALA B O 1
ATOM 3391 N N . LEU B 1 188 ? 2.506 12.914 -12.055 1 87.69 188 LEU B N 1
ATOM 3392 C CA . LEU B 1 188 ? 2.475 13.617 -10.773 1 87.69 188 LEU B CA 1
ATOM 3393 C C . LEU B 1 188 ? 3.814 14.289 -10.492 1 87.69 188 LEU B C 1
ATOM 3395 O O . LEU B 1 188 ? 3.857 15.461 -10.109 1 87.69 188 LEU B O 1
ATOM 3399 N N . ALA B 1 189 ? 4.867 13.492 -10.695 1 90.94 189 ALA B N 1
ATOM 3400 C CA . ALA B 1 189 ? 6.207 14.008 -10.43 1 90.94 189 ALA B CA 1
ATOM 3401 C C . ALA B 1 189 ? 6.52 15.203 -11.328 1 90.94 189 ALA B C 1
ATOM 3403 O O . ALA B 1 189 ? 7.027 16.219 -10.859 1 90.94 189 ALA B O 1
ATOM 3404 N N . ASP B 1 190 ? 6.215 15.086 -12.578 1 89.25 190 ASP B N 1
ATOM 3405 C CA . ASP B 1 190 ? 6.426 16.188 -13.508 1 89.25 190 ASP B CA 1
ATOM 3406 C C . ASP B 1 190 ? 5.637 17.422 -13.086 1 89.25 190 ASP B C 1
ATOM 3408 O O . ASP B 1 190 ? 6.141 18.547 -13.156 1 89.25 190 ASP B O 1
ATOM 3412 N N . GLY B 1 191 ? 4.379 17.234 -12.719 1 89.44 191 GLY B N 1
ATOM 3413 C CA . GLY B 1 191 ? 3.592 18.344 -12.195 1 89.44 191 GLY B CA 1
ATOM 3414 C C . GLY B 1 191 ? 4.219 19 -10.984 1 89.44 191 GLY B C 1
ATOM 3415 O O . GLY B 1 191 ? 4.254 20.234 -10.891 1 89.44 191 GLY B O 1
ATOM 3416 N N . GLY B 1 192 ? 4.699 18.188 -10.023 1 92.94 192 GLY B N 1
ATOM 3417 C CA . GLY B 1 192 ? 5.375 18.719 -8.852 1 92.94 192 GLY B CA 1
ATOM 3418 C C . GLY B 1 192 ? 6.625 19.516 -9.195 1 92.94 192 GLY B C 1
ATOM 3419 O O . GLY B 1 192 ? 6.852 20.594 -8.641 1 92.94 192 GLY B O 1
ATOM 3420 N N . VAL B 1 193 ? 7.426 18.984 -10.109 1 94.38 193 VAL B N 1
ATOM 3421 C CA . VAL B 1 193 ? 8.648 19.656 -10.523 1 94.38 193 VAL B CA 1
ATOM 3422 C C . VAL B 1 193 ? 8.312 20.984 -11.188 1 94.38 193 VAL B C 1
ATOM 3424 O O . VAL B 1 193 ? 8.969 22 -10.938 1 94.38 193 VAL B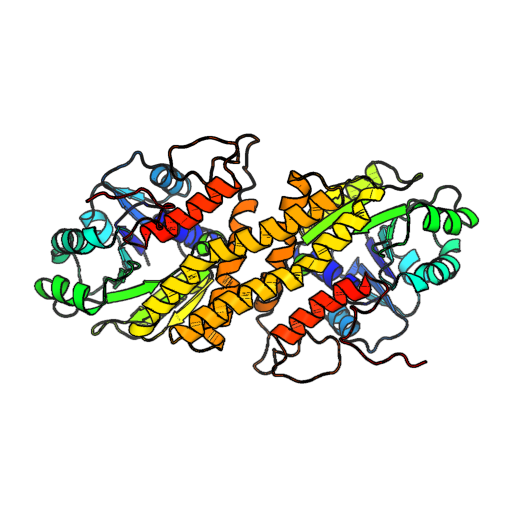 O 1
ATOM 3427 N N . LYS B 1 194 ? 7.32 21.031 -11.969 1 93.88 194 LYS B N 1
ATOM 3428 C CA . LYS B 1 194 ? 6.867 22.25 -12.617 1 93.88 194 LYS B CA 1
ATOM 3429 C C . LYS B 1 194 ? 6.457 23.297 -11.586 1 93.88 194 LYS B C 1
ATOM 3431 O O . LYS B 1 194 ? 6.602 24.5 -11.82 1 93.88 194 LYS B O 1
ATOM 3436 N N . MET B 1 195 ? 6.035 22.859 -10.453 1 93.69 195 MET B N 1
ATOM 3437 C CA . MET B 1 195 ? 5.582 23.766 -9.398 1 93.69 195 MET B CA 1
ATOM 3438 C C . MET B 1 195 ? 6.723 24.125 -8.453 1 93.69 195 MET B C 1
ATOM 3440 O O . MET B 1 195 ? 6.508 24.766 -7.43 1 93.69 195 MET B O 1
ATOM 3444 N N . GLY B 1 196 ? 7.918 23.562 -8.688 1 94.69 196 GLY B N 1
ATOM 3445 C CA . GLY B 1 196 ? 9.086 24.016 -7.945 1 94.69 196 GLY B CA 1
ATOM 3446 C C . GLY B 1 196 ? 9.68 22.938 -7.047 1 94.69 196 GLY B C 1
ATOM 3447 O O . GLY B 1 196 ? 10.703 23.172 -6.398 1 94.69 196 GLY B O 1
ATOM 3448 N N . LEU B 1 197 ? 9.125 21.766 -7.039 1 95.88 197 LEU B N 1
ATOM 3449 C CA . LEU B 1 197 ? 9.656 20.703 -6.195 1 95.88 197 LEU B CA 1
ATOM 3450 C C . LEU B 1 197 ? 10.883 20.062 -6.832 1 95.88 197 LEU B C 1
ATOM 3452 O O . LEU B 1 197 ? 10.922 19.859 -8.047 1 95.88 197 LEU B O 1
ATOM 3456 N N . PRO B 1 198 ? 11.859 19.734 -5.898 1 95.69 198 PRO B N 1
ATOM 3457 C CA . PRO B 1 198 ? 12.914 18.859 -6.434 1 95.69 198 PRO B CA 1
ATOM 3458 C C . PRO B 1 198 ? 12.367 17.516 -6.926 1 95.69 198 PRO B C 1
ATOM 3460 O O . PRO B 1 198 ? 11.445 16.969 -6.328 1 95.69 198 PRO B O 1
ATOM 3463 N N . ARG B 1 199 ? 12.977 17.016 -7.957 1 91.5 199 ARG B N 1
ATOM 3464 C CA . ARG B 1 199 ? 12.484 15.82 -8.625 1 91.5 199 ARG B CA 1
ATOM 3465 C C . ARG B 1 199 ? 12.398 14.648 -7.648 1 91.5 199 ARG B C 1
ATOM 3467 O O . ARG B 1 199 ? 11.398 13.938 -7.609 1 91.5 199 ARG B O 1
ATOM 3474 N N . ARG B 1 200 ? 13.391 14.422 -6.867 1 91.56 200 ARG B N 1
ATOM 3475 C CA . ARG B 1 200 ? 13.414 13.297 -5.941 1 91.56 200 ARG B CA 1
ATOM 3476 C C . ARG B 1 200 ? 12.25 13.375 -4.953 1 91.56 200 ARG B C 1
ATOM 3478 O O . ARG B 1 200 ? 11.578 12.375 -4.695 1 91.56 200 ARG B O 1
ATOM 3485 N N . LEU B 1 201 ? 12 14.539 -4.484 1 93.31 201 LEU B N 1
ATOM 3486 C CA . LEU B 1 201 ? 10.898 14.734 -3.545 1 93.31 201 LEU B CA 1
ATOM 3487 C C . LEU B 1 201 ? 9.555 14.555 -4.242 1 93.31 201 LEU B C 1
ATOM 3489 O O . LEU B 1 201 ? 8.656 13.906 -3.697 1 93.31 201 LEU B O 1
ATOM 3493 N N . ALA B 1 202 ? 9.445 15.07 -5.441 1 93 202 ALA B N 1
ATOM 3494 C CA . ALA B 1 202 ? 8.203 14.945 -6.207 1 93 202 ALA B CA 1
ATOM 3495 C C . ALA B 1 202 ? 7.863 13.484 -6.469 1 93 202 ALA B C 1
ATOM 3497 O O . ALA B 1 202 ? 6.703 13.078 -6.355 1 93 202 ALA B O 1
ATOM 3498 N N . VAL B 1 203 ? 8.836 12.703 -6.77 1 89.62 203 VAL B N 1
ATOM 3499 C CA . VAL B 1 203 ? 8.641 11.281 -7.043 1 89.62 203 VAL B CA 1
ATOM 3500 C C . VAL B 1 203 ? 8.188 10.57 -5.77 1 89.62 203 VAL B C 1
ATOM 3502 O O . VAL B 1 203 ? 7.234 9.789 -5.797 1 89.62 203 VAL B O 1
ATOM 3505 N N . ARG B 1 204 ? 8.844 10.875 -4.695 1 91.25 204 ARG B N 1
ATOM 3506 C CA . ARG B 1 204 ? 8.492 10.234 -3.434 1 91.25 204 ARG B CA 1
ATOM 3507 C C . ARG B 1 204 ? 7.078 10.602 -3.006 1 91.25 204 ARG B C 1
ATOM 3509 O O . ARG B 1 204 ? 6.301 9.727 -2.613 1 91.25 204 ARG B O 1
ATOM 3516 N N . LEU B 1 205 ? 6.785 11.852 -3.117 1 93.06 205 LEU B N 1
ATOM 3517 C CA . LEU B 1 205 ? 5.445 12.312 -2.758 1 93.06 205 LEU B CA 1
ATOM 3518 C C . LEU B 1 205 ? 4.395 11.703 -3.682 1 93.06 205 LEU B C 1
ATOM 3520 O O . LEU B 1 205 ? 3.326 11.297 -3.227 1 93.06 205 LEU B O 1
ATOM 3524 N N . GLY B 1 206 ? 4.727 11.68 -4.973 1 90.88 206 GLY B N 1
ATOM 3525 C CA . GLY B 1 206 ? 3.812 11.086 -5.938 1 90.88 206 GLY B CA 1
ATOM 3526 C C . GLY B 1 206 ? 3.547 9.617 -5.68 1 90.88 206 GLY B C 1
ATOM 3527 O O . GLY B 1 206 ? 2.4 9.164 -5.734 1 90.88 206 GLY B O 1
ATOM 3528 N N . ALA B 1 207 ? 4.59 8.898 -5.41 1 90.56 207 ALA B N 1
ATOM 3529 C CA . ALA B 1 207 ? 4.449 7.473 -5.125 1 90.56 207 ALA B CA 1
ATOM 3530 C C . ALA B 1 207 ? 3.539 7.242 -3.92 1 90.56 207 ALA B C 1
ATOM 3532 O O . ALA B 1 207 ? 2.633 6.406 -3.969 1 90.56 207 ALA B O 1
ATOM 3533 N N . GLN B 1 208 ? 3.758 7.98 -2.877 1 91.88 208 GLN B N 1
ATOM 3534 C CA . GLN B 1 208 ? 2.953 7.828 -1.671 1 91.88 208 GLN B CA 1
ATOM 3535 C C . GLN B 1 208 ? 1.501 8.227 -1.925 1 91.88 208 GLN B C 1
ATOM 3537 O O . GLN B 1 208 ? 0.581 7.621 -1.369 1 91.88 208 GLN B O 1
ATOM 3542 N N . ALA B 1 209 ? 1.318 9.25 -2.764 1 89.06 209 ALA B N 1
ATOM 3543 C CA . ALA B 1 209 ? -0.035 9.703 -3.076 1 89.06 209 ALA B CA 1
ATOM 3544 C C . ALA B 1 209 ? -0.829 8.609 -3.785 1 89.06 209 ALA B C 1
ATOM 3546 O O . ALA B 1 209 ? -2.029 8.453 -3.551 1 89.06 209 ALA B O 1
ATOM 3547 N N . LEU B 1 210 ? -0.181 7.859 -4.594 1 88 210 LEU B N 1
ATOM 3548 C CA . LEU B 1 210 ? -0.844 6.828 -5.379 1 88 210 LEU B CA 1
ATOM 3549 C C . LEU B 1 210 ? -1.195 5.625 -4.512 1 88 210 LEU B C 1
ATOM 3551 O O . LEU B 1 210 ? -2.012 4.785 -4.902 1 88 210 LEU B O 1
ATOM 3555 N N . LEU B 1 211 ? -0.638 5.512 -3.344 1 89.19 211 LEU B N 1
ATOM 3556 C CA . LEU B 1 211 ? -0.9 4.379 -2.459 1 89.19 211 LEU B CA 1
ATOM 3557 C C . LEU B 1 211 ? -2.223 4.562 -1.723 1 89.19 211 LEU B C 1
ATOM 3559 O O . LEU B 1 211 ? -2.588 3.74 -0.879 1 89.19 211 LEU B O 1
ATOM 3563 N N . LEU B 1 212 ? -2.947 5.559 -2.123 1 83.38 212 LEU B N 1
ATOM 3564 C CA . LEU B 1 212 ? -4.266 5.785 -1.539 1 83.38 212 LEU B CA 1
ATOM 3565 C C . LEU B 1 212 ? -5.203 4.621 -1.849 1 83.38 212 LEU B C 1
ATOM 3567 O O . LEU B 1 212 ? -6.156 4.375 -1.11 1 83.38 212 LEU B O 1
ATOM 3571 N N . LEU B 1 213 ? -4.922 3.957 -2.861 1 83.12 213 LEU B N 1
ATOM 3572 C CA . LEU B 1 213 ? -5.758 2.832 -3.264 1 83.12 213 LEU B CA 1
ATOM 3573 C C . LEU B 1 213 ? -5.727 1.729 -2.211 1 83.12 213 LEU B C 1
ATOM 3575 O O . LEU B 1 213 ? -6.609 0.867 -2.186 1 83.12 213 LEU B O 1
ATOM 3579 N N . ARG B 1 214 ? -4.738 1.742 -1.372 1 83.19 214 ARG B N 1
ATOM 3580 C CA . ARG B 1 214 ? -4.652 0.762 -0.293 1 83.19 214 ARG B CA 1
ATOM 3581 C C . ARG B 1 214 ? -5.699 1.042 0.782 1 83.19 214 ARG B C 1
ATOM 3583 O O . ARG B 1 214 ? -6.082 0.142 1.532 1 83.19 214 ARG B O 1
ATOM 3590 N N . CYS B 1 215 ? -6 2.254 0.907 1 71.25 215 CYS B N 1
ATOM 3591 C CA . CYS B 1 215 ? -6.965 2.652 1.925 1 71.25 215 CYS B CA 1
ATOM 3592 C C . CYS B 1 215 ? -8.344 2.074 1.627 1 71.25 215 CYS B C 1
ATOM 3594 O O . CYS B 1 215 ? -9.117 1.79 2.545 1 71.25 215 CYS B O 1
ATOM 3596 N N . SER B 1 216 ? -8.641 1.904 0.47 1 58.59 216 SER B N 1
ATOM 3597 C CA . SER B 1 216 ? -9.969 1.476 0.04 1 58.59 216 SER B CA 1
ATOM 3598 C C . SER B 1 216 ? -10.219 0.011 0.385 1 58.59 216 SER B C 1
ATOM 3600 O O . SER B 1 216 ? -11.359 -0.4 0.589 1 58.59 216 SER B O 1
ATOM 3602 N N . TRP B 1 217 ? -9.227 -0.813 0.587 1 55.34 217 TRP B N 1
ATOM 3603 C CA . TRP B 1 217 ? -9.43 -2.252 0.72 1 55.34 217 TRP B CA 1
ATOM 3604 C C . TRP B 1 217 ? -9.172 -2.707 2.154 1 55.34 217 TRP B C 1
ATOM 3606 O O . TRP B 1 217 ? -9.641 -3.77 2.566 1 55.34 217 TRP B O 1
ATOM 3616 N N . THR B 1 218 ? -8.359 -2.115 2.867 1 47.94 218 THR B N 1
ATOM 3617 C CA . THR B 1 218 ? -8.062 -2.57 4.219 1 47.94 218 THR B CA 1
ATOM 3618 C C . THR B 1 218 ? -9.305 -2.502 5.102 1 47.94 218 THR B C 1
ATOM 3620 O O . THR B 1 218 ? -9.344 -3.094 6.184 1 47.94 218 THR B O 1
ATOM 3623 N N . GLN B 1 219 ? -10.141 -1.754 4.863 1 41.44 219 GLN B N 1
ATOM 3624 C CA . GLN B 1 219 ? -11.281 -1.759 5.77 1 41.44 219 GLN B CA 1
ATOM 3625 C C . GLN B 1 219 ? -12.188 -2.963 5.512 1 41.44 219 GLN B C 1
ATOM 3627 O O . GLN B 1 219 ? -12.992 -2.955 4.582 1 41.44 219 GLN B O 1
ATOM 3632 N N . SER B 1 220 ? -11.594 -4.105 5.566 1 37.44 220 SER B N 1
ATOM 3633 C CA . SER B 1 220 ? -12.328 -5.367 5.531 1 37.44 220 SER B CA 1
ATOM 3634 C C . SER B 1 220 ? -13.727 -5.211 6.125 1 37.44 220 SER B C 1
ATOM 3636 O O . SER B 1 220 ? -14.555 -6.121 6.035 1 37.44 220 SER B O 1
ATOM 3638 N N . SER B 1 221 ? -13.844 -4.691 7.43 1 34.78 221 SER B N 1
ATOM 3639 C CA . SER B 1 221 ? -15.227 -4.797 7.887 1 34.78 221 SER B CA 1
ATOM 3640 C C . SER B 1 221 ? -16.188 -4.125 6.914 1 34.78 221 SER B C 1
ATOM 3642 O O . SER B 1 221 ? -16.922 -3.215 7.289 1 34.78 221 SER B O 1
ATOM 3644 N N . ILE B 1 222 ? -15.758 -3.99 5.82 1 32.97 222 ILE B N 1
ATOM 3645 C CA . ILE B 1 222 ? -16.844 -3.404 5.047 1 32.97 222 ILE B CA 1
ATOM 3646 C C . ILE B 1 222 ? -18.031 -4.371 5.016 1 32.97 222 ILE B C 1
ATOM 3648 O O . ILE B 1 222 ? -17.938 -5.457 4.441 1 32.97 222 ILE B O 1
ATOM 3652 N N . PRO B 1 223 ? -18.875 -4.582 5.938 1 29.75 223 PRO B N 1
ATOM 3653 C CA . PRO B 1 223 ? -20.125 -5.273 5.594 1 29.75 223 PRO B CA 1
ATOM 3654 C C . PRO B 1 223 ? -20.484 -5.152 4.113 1 29.75 223 PRO B C 1
ATOM 3656 O O . PRO B 1 223 ? -20 -4.242 3.434 1 29.75 223 PRO B O 1
ATOM 3659 N N . ASP B 1 224 ? -21.312 -6.137 3.361 1 28.88 224 ASP B N 1
ATOM 3660 C CA . ASP B 1 224 ? -22.062 -5.961 2.121 1 28.88 224 ASP B CA 1
ATOM 3661 C C . ASP B 1 224 ? -22.281 -4.48 1.812 1 28.88 224 ASP B C 1
ATOM 3663 O O . ASP B 1 224 ? -22.438 -4.102 0.65 1 28.88 224 ASP B O 1
ATOM 3667 N N . SER B 1 225 ? -23 -3.701 2.703 1 29.22 225 SER B N 1
ATOM 3668 C CA . SER B 1 225 ? -23.297 -2.279 2.596 1 29.22 225 SER B CA 1
ATOM 3669 C C . SER B 1 225 ? -22.031 -1.437 2.625 1 29.22 225 SER B C 1
ATOM 3671 O O . SER B 1 225 ? -22.047 -0.295 3.09 1 29.22 225 SER B O 1
ATOM 3673 N N . SER B 1 226 ? -20.984 -1.914 2.705 1 29.61 226 SER B N 1
ATOM 3674 C CA . SER B 1 226 ? -19.641 -1.506 3.084 1 29.61 226 SER B CA 1
ATOM 3675 C C . SER B 1 226 ? -19.109 -0.417 2.156 1 29.61 226 SER B C 1
ATOM 3677 O O . SER B 1 226 ? -17.922 -0.096 2.184 1 29.61 226 SER B O 1
ATOM 3679 N N . ARG B 1 227 ? -19.672 -0.373 1.001 1 30.27 227 ARG B N 1
ATOM 3680 C CA . ARG B 1 227 ? -19.516 0.711 0.036 1 30.27 227 ARG B CA 1
ATOM 3681 C C . ARG B 1 227 ? -19.453 2.064 0.736 1 30.27 227 ARG B C 1
ATOM 3683 O O . ARG B 1 227 ? -19.234 3.092 0.095 1 30.27 227 ARG B O 1
ATOM 3690 N N . THR B 1 228 ? -20.297 2.195 1.68 1 28.58 228 THR B N 1
ATOM 3691 C CA . THR B 1 228 ? -20.703 3.479 2.234 1 28.58 228 THR B CA 1
ATOM 3692 C C . THR B 1 228 ? -19.562 4.133 3.002 1 28.58 228 THR B C 1
ATOM 3694 O O . THR B 1 228 ? -19.719 5.223 3.555 1 28.58 228 THR B O 1
ATOM 3697 N N . MET B 1 229 ? -18.797 3.221 3.408 1 29.7 229 MET B N 1
ATOM 3698 C CA . MET B 1 229 ? -18.156 3.914 4.523 1 29.7 229 MET B CA 1
ATOM 3699 C C . MET B 1 229 ? -17.391 5.129 4.031 1 29.7 229 MET B C 1
ATOM 3701 O O . MET B 1 229 ? -16.688 5.785 4.809 1 29.7 229 MET B O 1
ATOM 3705 N N . PHE B 1 230 ? -16.875 4.906 2.846 1 29.7 230 PHE B N 1
ATOM 3706 C CA . PHE B 1 230 ? -16.094 6.121 2.633 1 29.7 230 PHE B CA 1
ATOM 3707 C C . PHE B 1 230 ? -17 7.305 2.334 1 29.7 230 PHE B C 1
ATOM 3709 O O . PHE B 1 230 ? -17.375 7.539 1.18 1 29.7 230 PHE B O 1
ATOM 3716 N N . ALA B 1 231 ? -18.25 7.387 2.928 1 27.16 231 ALA B N 1
ATOM 3717 C CA . ALA B 1 231 ? -19.047 8.594 2.764 1 27.16 231 ALA B CA 1
ATOM 3718 C C . ALA B 1 231 ? -18.172 9.844 2.754 1 27.16 231 ALA B C 1
ATOM 3720 O O . ALA B 1 231 ? -17.234 9.945 3.533 1 27.16 231 ALA B O 1
ATOM 3721 N N . PRO B 1 232 ? -17.953 10.906 2.145 1 26.06 232 PRO B N 1
ATOM 3722 C CA . PRO B 1 232 ? -18.516 11.906 3.062 1 26.06 232 PRO B CA 1
ATOM 3723 C C . PRO B 1 232 ? -19.891 11.508 3.605 1 26.06 232 PRO B C 1
ATOM 3725 O O . PRO B 1 232 ? -20.547 10.641 3.035 1 26.06 232 PRO B O 1
ATOM 3728 N N . LEU B 1 233 ? -20.719 11.945 4.508 1 25.56 233 LEU B N 1
ATOM 3729 C CA . LEU B 1 233 ? -22.062 11.719 5.023 1 25.56 233 LEU B CA 1
ATOM 3730 C C . LEU B 1 233 ? -23 11.258 3.914 1 25.56 233 LEU B C 1
ATOM 3732 O O . LEU B 1 233 ? -23.781 10.328 4.105 1 25.56 233 LEU B O 1
ATOM 3736 N N . GLY B 1 234 ? -23.688 11.961 3 1 24.83 234 GLY B N 1
ATOM 3737 C CA . GLY B 1 234 ? -25.031 11.781 2.467 1 24.83 234 GLY B CA 1
ATOM 3738 C C . GLY B 1 234 ? -25.109 10.734 1.372 1 24.83 234 GLY B C 1
ATOM 3739 O O . GLY B 1 234 ? -26.188 10.211 1.069 1 24.83 234 GLY B O 1
ATOM 3740 N N . GLU B 1 235 ? -24.547 10.867 0.13 1 26.56 235 GLU B N 1
ATOM 3741 C CA . GLU B 1 235 ? -25.281 10.289 -0.992 1 26.56 235 GLU B CA 1
ATOM 3742 C C . GLU B 1 235 ? -24.969 8.797 -1.146 1 26.56 235 GLU B C 1
ATOM 3744 O O . GLU B 1 235 ? -23.953 8.32 -0.645 1 26.56 235 GLU B O 1
ATOM 3749 N N . PRO B 1 236 ? -25.672 7.992 -2.201 1 27.02 236 PRO B N 1
ATOM 3750 C CA . PRO B 1 236 ? -26.062 6.613 -2.508 1 27.02 236 PRO B CA 1
ATOM 3751 C C . PRO B 1 236 ? -24.859 5.672 -2.613 1 27.02 236 PRO B C 1
ATOM 3753 O O . PRO B 1 236 ? -23.75 6.121 -2.902 1 27.02 236 PRO B O 1
ATOM 3756 N N . PRO B 1 237 ? -25.078 4.266 -2.686 1 27.83 237 PRO B N 1
ATOM 3757 C CA . PRO B 1 237 ? -24.422 2.977 -2.432 1 27.83 237 PRO B CA 1
ATOM 3758 C C . PRO B 1 237 ? -23.297 2.686 -3.416 1 27.83 237 PRO B C 1
ATOM 3760 O O . PRO B 1 237 ? -22.5 1.761 -3.199 1 27.83 237 PRO B O 1
ATOM 3763 N N . PHE B 1 238 ? -23.578 2.537 -4.758 1 30.58 238 PHE B N 1
ATOM 3764 C CA . PHE B 1 238 ? -22.922 2.182 -6.004 1 30.58 238 PHE B CA 1
ATOM 3765 C C . PHE B 1 238 ? -21.516 2.791 -6.066 1 30.58 238 PHE B C 1
ATOM 3767 O O . PHE B 1 238 ? -20.859 2.742 -7.109 1 30.58 238 PHE B O 1
ATOM 3774 N N . MET B 1 239 ? -20.75 3.496 -4.945 1 30.28 239 MET B N 1
ATOM 3775 C CA . MET B 1 239 ? -20.5 4.516 -3.93 1 30.28 239 MET B CA 1
ATOM 3776 C C . MET B 1 239 ? -19.172 4.273 -3.236 1 30.28 239 MET B C 1
ATOM 3778 O O . MET B 1 239 ? -18.828 4.961 -2.271 1 30.28 239 MET B O 1
ATOM 3782 N N . LEU B 1 240 ? -18.562 3.113 -3.314 1 34.53 240 LEU B N 1
ATOM 3783 C CA . LEU B 1 240 ? -17.281 2.693 -2.777 1 34.53 240 LEU B CA 1
ATOM 3784 C C . LEU B 1 240 ? -16.156 3.598 -3.285 1 34.53 240 LEU B C 1
ATOM 3786 O O . LEU B 1 240 ? -15.344 4.082 -2.5 1 34.53 240 LEU B O 1
ATOM 3790 N N . CYS B 1 241 ? -15.828 3.262 -4.754 1 38.22 241 CYS B N 1
ATOM 3791 C CA . CYS B 1 241 ? -14.969 4.195 -5.469 1 38.22 241 CYS B CA 1
ATOM 3792 C C . CYS B 1 241 ? -15.312 5.637 -5.117 1 38.22 241 CYS B C 1
ATOM 3794 O O . CYS B 1 241 ? -14.422 6.48 -4.996 1 38.22 241 CYS B O 1
ATOM 3796 N N . THR B 1 242 ? -16.625 5.719 -5.09 1 37.5 242 THR B N 1
ATOM 3797 C CA . THR B 1 242 ? -17.188 7.047 -4.848 1 37.5 242 THR B CA 1
ATOM 3798 C C . THR B 1 242 ? -16.891 7.5 -3.422 1 37.5 242 THR B C 1
ATOM 3800 O O . THR B 1 242 ? -16.562 8.664 -3.191 1 37.5 242 THR B O 1
ATOM 3803 N N . SER B 1 243 ? -17 6.469 -2.477 1 42.25 243 SER B N 1
ATOM 3804 C CA . SER B 1 243 ? -16.781 6.836 -1.082 1 42.25 243 SER B CA 1
ATOM 3805 C C . SER B 1 243 ? -15.312 7.176 -0.832 1 42.25 243 SER B C 1
ATOM 3807 O O . SER B 1 243 ? -15.008 8.133 -0.119 1 42.25 243 SER B O 1
ATOM 3809 N N . TRP B 1 244 ? -14.547 6.254 -1.439 1 45.84 244 TRP B N 1
ATOM 3810 C CA . TRP B 1 244 ? -13.125 6.535 -1.248 1 45.84 244 TRP B CA 1
ATOM 3811 C C . TRP B 1 244 ? -12.734 7.832 -1.945 1 45.84 244 TRP B C 1
ATOM 3813 O O . TRP B 1 244 ? -11.953 8.625 -1.406 1 45.84 244 TRP B O 1
ATOM 3823 N N . LYS B 1 245 ? -13.375 7.879 -3.137 1 53.38 245 LYS B N 1
ATOM 3824 C CA . LYS B 1 245 ? -13.164 9.164 -3.799 1 53.38 245 LYS B CA 1
ATOM 3825 C C . LYS B 1 245 ? -13.609 10.32 -2.91 1 53.38 245 LYS B C 1
ATOM 3827 O O . LYS B 1 245 ? -12.938 11.352 -2.84 1 53.38 245 LYS B O 1
ATOM 3832 N N . VAL B 1 246 ? -14.484 9.891 -2.012 1 43.03 246 VAL B N 1
ATOM 3833 C CA . VAL B 1 246 ? -15.039 10.938 -1.156 1 43.03 246 VAL B CA 1
ATOM 3834 C C . VAL B 1 246 ? -14.078 11.219 -0.003 1 43.03 246 VAL B C 1
ATOM 3836 O O . VAL B 1 246 ? -13.82 12.375 0.325 1 43.03 246 VAL B O 1
ATOM 3839 N N . VAL B 1 247 ? -13.523 10.164 0.551 1 45.78 247 VAL B N 1
ATOM 3840 C CA . VAL B 1 247 ? -12.617 10.344 1.68 1 45.78 247 VAL B CA 1
ATOM 3841 C C . VAL B 1 247 ? -11.391 11.133 1.23 1 45.78 247 VAL B C 1
ATOM 3843 O O . VAL B 1 247 ? -10.945 12.055 1.926 1 45.78 247 VAL B O 1
ATOM 3846 N N . VAL B 1 248 ? -11.016 10.734 0.092 1 52.5 248 VAL B N 1
ATOM 3847 C CA . VAL B 1 248 ? -9.82 11.398 -0.439 1 52.5 248 VAL B CA 1
ATOM 3848 C C . VAL B 1 248 ? -10.133 12.867 -0.721 1 52.5 248 VAL B C 1
ATOM 3850 O O . VAL B 1 248 ? -9.367 13.75 -0.335 1 52.5 248 VAL B O 1
ATOM 3853 N N . PHE B 1 249 ? -11.328 12.992 -1.194 1 49.91 249 PHE B N 1
ATOM 3854 C CA . PHE B 1 249 ? -11.672 14.367 -1.561 1 49.91 249 PHE B CA 1
ATOM 3855 C C . PHE B 1 249 ? -12 15.188 -0.322 1 49.91 249 PHE B C 1
ATOM 3857 O O . PHE B 1 249 ? -11.641 16.359 -0.236 1 49.91 249 PHE B O 1
ATOM 3864 N N . ASP B 1 250 ? -12.484 14.422 0.604 1 50.97 250 ASP B N 1
ATOM 3865 C CA . ASP B 1 250 ? -12.836 15.125 1.837 1 50.97 250 ASP B CA 1
ATOM 3866 C C . ASP B 1 250 ? -11.578 15.523 2.611 1 50.97 250 ASP B C 1
ATOM 3868 O O . ASP B 1 250 ? -11.531 16.609 3.195 1 50.97 250 ASP B O 1
ATOM 3872 N N . LEU B 1 251 ? -10.656 14.641 2.668 1 52.91 251 LEU B N 1
ATOM 3873 C CA . LEU B 1 251 ? -9.414 15.023 3.332 1 52.91 251 LEU B CA 1
ATOM 3874 C C . LEU B 1 251 ? -8.781 16.234 2.652 1 52.91 251 LEU B C 1
ATOM 3876 O O . LEU B 1 251 ? -8.383 17.188 3.322 1 52.91 251 LEU B O 1
ATOM 3880 N N . TYR B 1 252 ? -8.836 16.188 1.443 1 58.56 252 TYR B N 1
ATOM 3881 C CA . TYR B 1 252 ? -8.234 17.312 0.733 1 58.56 252 TYR B CA 1
ATOM 3882 C C . TYR B 1 252 ? -9.117 18.547 0.838 1 58.56 252 TYR B C 1
ATOM 3884 O O . TYR B 1 252 ? -8.609 19.672 0.957 1 58.56 252 TYR B O 1
ATOM 3892 N N . SER B 1 253 ? -10.43 18.266 0.768 1 52.53 253 SER B N 1
ATOM 3893 C CA . SER B 1 253 ? -11.328 19.406 0.952 1 52.53 253 SER B CA 1
ATOM 3894 C C . SER B 1 253 ? -11.133 20.047 2.32 1 52.53 253 SER B C 1
ATOM 3896 O O . SER B 1 253 ? -11.25 21.266 2.461 1 52.53 253 SER B O 1
ATOM 3898 N N . SER B 1 254 ? -10.914 19.172 3.221 1 51.5 254 SER B N 1
ATOM 3899 C CA . SER B 1 254 ? -10.719 19.688 4.57 1 51.5 254 SER B CA 1
ATOM 3900 C C . SER B 1 254 ? -9.43 20.5 4.664 1 51.5 254 SER B C 1
ATOM 3902 O O . SER B 1 254 ? -9.336 21.422 5.48 1 51.5 254 SER B O 1
ATOM 3904 N N . MET B 1 255 ? -8.594 20.109 3.836 1 51.28 255 MET B N 1
ATOM 3905 C CA . MET B 1 255 ? -7.316 20.797 3.871 1 51.28 255 MET B CA 1
ATOM 3906 C C . MET B 1 255 ? -7.336 22.016 2.949 1 51.28 255 MET B C 1
ATOM 3908 O O . MET B 1 255 ? -6.547 22.953 3.127 1 51.28 255 MET B O 1
ATOM 3912 N N . LEU B 1 256 ? -8.336 21.859 1.876 1 54.16 256 LEU B N 1
ATOM 3913 C CA . LEU B 1 256 ? -8.336 22.906 0.854 1 54.16 256 LEU B CA 1
ATOM 3914 C C . LEU B 1 256 ? -9.492 23.859 1.064 1 54.16 256 LEU B C 1
ATOM 3916 O O . LEU B 1 256 ? -10.484 23.516 1.72 1 54.16 256 LEU B O 1
ATOM 3920 N N . LEU B 1 257 ? -9.406 25.203 0.725 1 46.12 257 LEU B N 1
ATOM 3921 C CA . LEU B 1 257 ? -10.516 26.156 0.715 1 46.12 257 LEU B CA 1
ATOM 3922 C C . LEU B 1 257 ? -11.602 25.703 -0.26 1 46.12 257 LEU B C 1
ATOM 3924 O O . LEU B 1 257 ? -12.789 25.828 0.035 1 46.12 257 LEU B O 1
ATOM 3928 N N . LYS B 1 258 ? -11.336 25.969 -1.711 1 44.25 258 LYS B N 1
ATOM 3929 C CA . LYS B 1 258 ? -12.398 25.953 -2.711 1 44.25 258 LYS B CA 1
ATOM 3930 C C . LYS B 1 258 ? -12.836 24.516 -3.016 1 44.25 258 LYS B C 1
ATOM 3932 O O . LYS B 1 258 ? -12.008 23.625 -3.154 1 44.25 258 LYS B O 1
ATOM 3937 N N . PRO B 1 259 ? -14.195 24.328 -2.977 1 38.59 259 PRO B N 1
ATOM 3938 C CA . PRO B 1 259 ? -14.711 23.047 -3.486 1 38.59 259 PRO B CA 1
ATOM 3939 C C . PRO B 1 259 ? -14.078 22.656 -4.82 1 38.59 259 PRO B C 1
ATOM 3941 O O . PRO B 1 259 ? -13.711 23.516 -5.617 1 38.59 259 PRO B O 1
ATOM 3944 N N . PRO B 1 260 ? -13.5 21.625 -5.105 1 34.44 260 PRO B N 1
ATOM 3945 C CA . PRO B 1 260 ? -13.141 21.422 -6.508 1 34.44 260 PRO B CA 1
ATOM 3946 C C . PRO B 1 260 ? -14.18 21.969 -7.477 1 34.44 260 PRO B C 1
ATOM 3948 O O . PRO B 1 260 ? -15.359 22.078 -7.125 1 34.44 260 PRO B O 1
ATOM 3951 N N . ALA B 1 261 ? -13.875 22.812 -8.633 1 30.72 261 ALA B N 1
ATOM 3952 C CA . ALA B 1 261 ? -14.789 23.266 -9.672 1 30.72 261 ALA B CA 1
ATOM 3953 C C . ALA B 1 261 ? -15.789 22.172 -10.031 1 30.72 261 ALA B C 1
ATOM 3955 O O . ALA B 1 261 ? -15.398 21.062 -10.43 1 30.72 261 ALA B O 1
ATOM 3956 N N . SER B 1 262 ? -17.031 22.203 -9.578 1 27.94 262 SER B N 1
ATOM 3957 C CA . SER B 1 262 ? -18.156 21.562 -10.258 1 27.94 262 SER B CA 1
ATOM 3958 C C . SER B 1 262 ? -18.062 21.75 -11.766 1 27.94 262 SER B C 1
ATOM 3960 O O . SER B 1 262 ? -17.453 22.703 -12.242 1 27.94 262 SER B O 1
ATOM 3962 N N . GLY B 1 263 ? -18.438 20.922 -12.695 1 25.08 263 GLY B N 1
ATOM 3963 C CA . GLY B 1 263 ? -18.781 21.359 -14.039 1 25.08 263 GLY B CA 1
ATOM 3964 C C . GLY B 1 263 ? -19.531 22.672 -14.07 1 25.08 263 GLY B C 1
ATOM 3965 O O . GLY B 1 263 ? -20.062 23.109 -13.047 1 25.08 263 GLY B O 1
ATOM 3966 N N . PRO B 1 264 ? -19.828 23.422 -15.297 1 25.23 264 PRO B N 1
ATOM 3967 C CA . PRO B 1 264 ? -20.406 24.703 -15.727 1 25.23 264 PRO B CA 1
ATOM 3968 C C . PRO B 1 264 ? -21.781 24.969 -15.102 1 25.23 264 PRO B C 1
ATOM 3970 O O . PRO B 1 264 ? -22.719 24.188 -15.297 1 25.23 264 PRO B O 1
ATOM 3973 N N . GLY B 1 265 ? -22.188 25.484 -14.055 1 22.11 265 GLY B N 1
ATOM 3974 C CA . GLY B 1 265 ? -23.312 26.391 -14.211 1 22.11 265 GLY B CA 1
ATOM 3975 C C . GLY B 1 265 ? -22.938 27.688 -14.906 1 22.11 265 GLY B C 1
ATOM 3976 O O . GLY B 1 265 ? -21.766 28.078 -14.922 1 22.11 265 GLY B O 1
ATOM 3977 N N . ARG B 1 266 ? -23.875 28.453 -15.938 1 23.42 266 ARG B N 1
ATOM 3978 C CA . ARG B 1 266 ? -23.875 29.781 -16.562 1 23.42 266 ARG B CA 1
ATOM 3979 C C . ARG B 1 266 ? -23.781 30.891 -15.516 1 23.42 266 ARG B C 1
ATOM 3981 O O . ARG B 1 266 ? -24.672 31.016 -14.672 1 23.42 266 ARG B O 1
ATOM 3988 N N . PHE B 1 267 ? -22.844 31.344 -14.969 1 17.14 267 PHE B N 1
ATOM 3989 C CA . PHE B 1 267 ? -23 32.719 -14.469 1 17.14 267 PHE B CA 1
ATOM 3990 C C . PHE B 1 267 ? -23.391 33.656 -15.602 1 17.14 267 PHE B C 1
ATOM 3992 O O . PHE B 1 267 ? -22.672 33.781 -16.594 1 17.14 267 PHE B O 1
ATOM 3999 N N . ASN B 1 268 ? -24.766 33.938 -15.852 1 20.91 268 ASN B N 1
ATOM 4000 C CA . ASN B 1 268 ? -25.281 35.125 -16.5 1 20.91 268 ASN B CA 1
ATOM 4001 C C . ASN B 1 268 ? -24.547 36.375 -16.031 1 20.91 268 ASN B C 1
ATOM 4003 O O . ASN B 1 268 ? -24.266 36.531 -14.844 1 20.91 268 ASN B O 1
ATOM 4007 N N . SER B 1 269 ? -24.328 37.125 -17.203 1 17.19 269 SER B N 1
ATOM 4008 C CA . SER B 1 269 ? -24.906 38.469 -17.391 1 17.19 269 SER B CA 1
ATOM 4009 C C . SER B 1 269 ? -26.422 38.406 -17.438 1 17.19 269 SER B C 1
ATOM 4011 O O . SER B 1 269 ? -27 37.469 -18.016 1 17.19 269 SER B O 1
#

Foldseek 3Di:
DAEEEEDLDPVLLLLLLLLVVLVVDQQDSYEYEDCDCPDPSNVSSVVSPHHYDPDPQVRQVSGQEYEHPDEPVCLLVSCVRNLQSQDPSHAYEYQYPPQALVNSCVSNCVRPVQHWYKYKHKANQLNVLAMEMEMETHPRHDPVNVVVVCVSNNSSHHYYYDDRVCRNVVVVVRVCVVVVLVVQLVVQLVVCVVVPDDSVVSSVVSNVVVCLVVVLPPVVPCPVLNLPPLDPPDDDRVQSCPSSVVVVQVVVCVVDPDRPDDPDDDPDD/DAEEEEDLDPVLLLLLLLLVVLVVDQQDSYEYEDCDCPDPSNVSSVVSPHHYDPDPQVRQQSGQEYEHPDEPVCLLVSCVRNLQSHDPSHAYEYQYPPQALVNSCVSNCVRPVQHWYKYKHKANQLNVLAMEMEMETDPRHDPVNVVVVCVSNNSSHHYYYDDRVCRNVVVVVRVCVVVVLVVQLVVQLVVVVVVPDDSVVSSVVSNVVVCLVVVLPVVVPCPVQNLPPLDPPDDDRVRSCPSSVVVVQVVVCVVDPDRPDDPDDDPDD

Nearest PDB structures (foldseek):
  8dkg-assembly1_B-2  TM=8.329E-01  e=4.981E-36  Homo sapiens
  8tcw-assembly1_A  TM=8.149E-01  e=2.226E-36  Homo sapiens
  8tcu-assembly1_D-2  TM=8.155E-01  e=3.736E-36  Homo sapiens
  5uax-assembly1_C  TM=8.171E-01  e=3.140E-35  Homo sapiens
  6lhm-assembly2_B  TM=8.337E-01  e=2.346E-31  Homo sapiens

Radius of gyration: 26.2 Å; Cα contacts (8 Å, |Δi|>4): 1096; chains: 2; bounding box: 51×80×74 Å

InterPro domains:
  IPR000304 Pyrroline-5-carboxylate reductase-like [MF_01925] (1-269)
  IPR008927 6-phosphogluconate dehydrogenase-like, C-terminal domain superfamily [SSF48179] (163-210)
  IPR028939 Pyrroline-5-carboxylate reductase, catalytic, N-terminal [PF03807] (3-98)
  IPR029036 Pyrroline-5-carboxylate reductase, dimerisation domain [PF14748] (164-210)
  IPR036291 NAD(P)-binding domain superfamily [SSF51735] (1-162)

Sequence (538 aa):
MSVGFIGAGQLAFALARGFTAAGILASHKIMASTPNMDLPTVSALRKIGVKLTHHNKETVQHSDVLFLAVKPHIIPFILDEIGSDIKDRHIVVSCAAGVTISSIEKKLTAFQPAPKVIRCMTNTPVLVREGATVYATGTHALVEDGKLLEQLMSSVGFCIEVEEDLIDAVTGLSGSGPAYAFMALDALADGGVKMGLPRRLAVRLGAQALLLLRCSWTQSSIPDSSRTMFAPLGEPPFMLCTSWKVVVFDLYSSMLLKPPASGPGRFNSMSVGFIGAGQLAFALARGFTAAGILASHKIMASTPNMDLPTVSALRKIGVKLTHHNKETVQHSDVLFLAVKPHIIPFILDEIGSDIKDRHIVVSCAAGVTISSIEKKLTAFQPAPKVIRCMTNTPVLVREGATVYATGTHALVEDGKLLEQLMSSVGFCIEVEEDLIDAVTGLSGSGPAYAFMALDALADGGVKMGLPRRLAVRLGAQALLLLRCSWTQSSIPDSSRTMFAPLGEPPFMLCTSWKVVVFDLYSSMLLKPPASGPGRFNS

Solvent-accessible surface area (backbone atoms only — not comparable to full-atom values): 27412 Å² total; per-residue (Å²): 134,26,36,14,22,41,23,43,36,59,58,34,39,32,51,52,52,14,36,39,74,58,63,79,37,61,36,80,38,30,30,29,8,35,86,62,77,78,39,70,40,38,54,54,34,46,73,63,44,35,42,76,43,69,42,59,57,59,30,52,74,62,24,36,38,34,34,45,39,41,47,46,89,50,44,68,58,50,48,67,68,38,26,80,69,52,53,88,75,34,36,39,33,35,46,28,51,94,62,54,56,65,62,52,43,61,63,32,42,78,58,25,87,60,53,26,34,32,38,37,44,69,44,70,18,20,57,67,43,37,12,38,30,43,31,22,72,28,94,51,35,50,72,67,56,50,50,50,50,39,54,58,45,43,54,16,18,49,52,47,80,48,62,66,84,50,50,60,33,48,50,53,40,44,63,44,18,58,60,43,41,49,50,40,30,48,52,37,15,53,54,18,34,75,57,68,39,56,60,72,58,19,41,53,44,27,46,27,27,43,44,38,63,54,57,69,59,68,57,64,81,40,52,98,77,35,25,42,69,28,37,53,92,80,78,77,62,105,22,35,75,51,6,39,49,24,40,50,46,44,38,42,44,46,27,34,80,71,72,76,83,68,79,88,73,86,80,74,133,136,27,37,14,22,41,24,44,36,60,58,34,38,32,49,52,51,13,34,40,72,57,61,79,39,61,36,80,38,29,32,29,9,34,88,62,78,79,40,69,42,39,54,54,33,47,74,65,45,34,42,75,42,69,42,57,58,58,26,53,74,62,24,38,38,36,33,44,38,42,46,46,86,50,46,67,58,50,47,67,68,38,27,81,68,52,52,86,74,34,37,40,34,36,46,28,50,93,62,52,56,66,62,52,43,60,64,32,40,79,57,24,88,60,54,26,34,32,37,37,46,69,45,70,18,20,59,66,42,39,12,38,30,41,30,24,74,29,94,50,36,50,73,67,54,50,50,51,50,40,55,60,45,42,53,16,18,48,53,46,80,48,62,66,84,52,49,62,32,49,48,54,39,44,62,45,17,59,61,44,41,49,50,42,31,48,53,38,16,51,53,17,32,74,57,68,39,57,58,72,58,19,41,54,45,26,47,28,28,44,43,37,63,55,58,69,58,68,59,62,82,38,54,97,76,35,27,46,68,29,38,53,91,80,81,78,64,106,18,37,75,52,5,39,49,23,40,50,45,43,39,41,45,45,26,34,79,73,72,77,85,69,81,88,74,84,80,73,132

pLDDT: mean 82.06, std 23.71, range [17.14, 98.69]